Protein 4LQ8 (pdb70)

GO terms:
  GO:0005515 protein binding (F, IPI)

InterPro domains:
  IPR020954 Antigenic heat-stable 120 kDa protein, N-terminal domain [PF12574] (128-351)
  IPR061497 Antigenic heat-stable 120 kDa protein [NF038365] (6-1022)

Nearest PDB structures (foldseek):
  4lq8-assembly1_A  TM=1.003E+00  e=6.197E-63  Rickettsia rickettsii
  4lq8-assembly2_B  TM=9.783E-01  e=5.618E-59  Rickettsia rickettsii
  8g8k-assembly1_A  TM=4.263E-01  e=2.433E+00  Mycobacterium tuberculosis H37Rv
  5l9u-assembly1_A  TM=2.064E-01  e=5.276E+00  Homo sapiens
  5l9t-assembly1_A  TM=1.757E-01  e=4.684E+00  Homo sapiens

Foldseek 3Di:
DDFKKKFWALVDDCADPQGHNLQVLCCVQALLVLVVLLVVLLLVVLVVDPPVVVSVVVVVVSVVQCVVDVLSPVLLPDPVCVVSSVVSQLDVVSLQVLQVSQLVSVVCSCCVFPVVVVRVSGMDGFDWAQDPPDRQWTKGFDAYPVRWGLDMKIKGKDQPKKKWDADSVGHIAIQRIDIAIQDDQWTDTAFTWMKIWFWWAFSPRHGDDSNQIGTWMWTFGQDPVRHTATQDIGTRPPWEFAADDQQTWIWDQHPNGITTYRHGNVRLVSSVVRNVVNVHSDRNRYYYGYMGIDDDD/DDFKKKFWALCPDVVSVVQSVDPAHPLQVLCCVQAVLVLVVLLVVLLLVVLVVDPPVVVSVVVVCVSVVQCVVDVLSPVLLPDVVCVVSSVVSQLDVVSLVVLLVSQLVSVVVSCCVFPVVNPNVSGMDGQDWAQDDDPFRWTKGFDAYPVRWGLDMKIKGKDQPKWKWDADSVGHIAIQRIDIAIPDDQWTDTAFTWMKIWFWWAFSPRHGDDSNQIGTWMWTFGQDPVRHTATADIGTRPPWEFAADDQQTWIWDQHPNGITTYRHGNVRLVSSVVRNVVNVHSDRNRYYYGYMGIDDD

Secondary structure (DSSP, 8-state):
----EEEEE----SS-SS--HHHHHHIIIIIHHHHHHHHHHHHHHHHT-S-HHHHHHHHHHHHHHHHH-TT-HHHHH-GGGHHHHHHHHT-HHHHHHHHHHHHHHHHHHHHHSBTTTT-TT-BEE---EE-SS-TTEEEEEEE-TTS-EEEEEEEEEE-S--EEEE-TTS-EEEE-BEEEE---SB--SS-SEEEEEEE-EETBS----TTT--EEEEEEEE-TTSSEEEEEEE-SSSEEEESSSTTPEEEEEETTEEEEEEEEHHHHHHHHHHHHHTT------EEEE--EESS--/----EEEEE---SHHHHHH---SS-HHHHHHIIIIIHHHHHHHHHHHHHHHHT-S-HHHHHHHHHHHHHHHHH-TT-HHHHH-GGGHHHHHHHHT-HHHHHHHHHHHHHHHHHHHHHHBTTTT-TT-BEE---EE--SSSEEEEEEEE-TTS-EEEEEEEEEE-S--EEEE-TT--EEEE--EEEE---SB--SS-SEEEEEEE-EETTS----TTT--EEEEEEEE-TTSSEEEEEEE-SSSEEEESSSTTPEEEEEETTEEEEEEEEHHHHHHHHHHHHHTT------EEEE--EES--

Structure (mmCIF, N/CA/C/O backbone):
data_4LQ8
#
_entry.id   4LQ8
#
_cell.length_a   98.152
_cell.length_b   98.152
_cell.length_c   155.526
_cell.angle_alpha   90.00
_cell.angle_beta   90.00
_cell.angle_gamma   120.00
#
_symmetry.space_group_name_H-M   'P 65'
#
loop_
_entity.id
_entity.type
_entity.pdbx_description
1 polymer 'Sca-family protein'
2 water water
#
loop_
_atom_site.group_PDB
_atom_site.id
_atom_site.type_symbol
_atom_site.label_atom_id
_atom_site.label_alt_id
_atom_site.label_comp_id
_atom_site.label_asym_id
_atom_site.label_entity_id
_atom_site.label_seq_id
_atom_site.pdbx_PDB_ins_code
_atom_site.Cartn_x
_atom_site.Cartn_y
_atom_site.Cartn_z
_atom_site.occupancy
_atom_site.B_iso_or_equiv
_atom_site.auth_seq_id
_atom_site.auth_comp_id
_atom_site.auth_asym_id
_atom_site.auth_atom_id
_atom_site.pdbx_PDB_model_num
ATOM 1 N N . GLU A 1 29 ? 11.252 76.858 7.952 1.00 50.31 49 GLU A N 1
ATOM 2 C CA . GLU A 1 29 ? 11.325 76.794 9.415 1.00 49.53 49 GLU A CA 1
ATOM 3 C C . GLU A 1 29 ? 11.292 75.339 9.912 1.00 50.40 49 GLU A C 1
ATOM 4 O O . GLU A 1 29 ? 10.404 74.570 9.531 1.00 51.14 49 GLU A O 1
ATOM 10 N N . ALA A 1 30 ? 12.297 74.950 10.716 1.00 42.29 50 ALA A N 1
ATOM 11 C CA . ALA A 1 30 ? 12.398 73.594 11.263 1.00 39.29 50 ALA A CA 1
ATOM 12 C C . ALA A 1 30 ? 11.346 73.344 12.325 1.00 39.59 50 ALA A C 1
ATOM 13 O O . ALA A 1 30 ? 10.785 74.286 12.878 1.00 41.06 50 ALA A O 1
ATOM 15 N N . ASP A 1 31 ? 11.060 72.080 12.603 1.00 33.16 51 ASP A N 1
ATOM 16 C CA . ASP A 1 31 ? 10.045 71.729 13.585 1.00 32.80 51 ASP A CA 1
ATOM 17 C C . ASP A 1 31 ? 10.480 70.591 14.476 1.00 32.11 51 ASP A C 1
ATOM 18 O O . ASP A 1 31 ? 11.444 69.905 14.160 1.00 29.69 51 ASP A O 1
ATOM 23 N N . ASP A 1 32 ? 9.751 70.384 15.589 1.00 27.71 52 ASP A N 1
ATOM 24 C CA . ASP A 1 32 ? 9.960 69.261 16.481 1.00 26.05 52 ASP A CA 1
ATOM 25 C C . ASP A 1 32 ? 9.347 68.065 15.778 1.00 30.75 52 ASP A C 1
ATOM 26 O O . ASP A 1 32 ? 8.338 68.221 15.100 1.00 30.58 52 ASP A O 1
ATOM 31 N N . GLY A 1 33 ? 9.976 66.906 15.910 1.00 28.08 53 GLY A N 1
ATOM 32 C CA . GLY A 1 33 ? 9.539 65.656 15.290 1.00 28.54 53 GLY A CA 1
ATOM 33 C C . GLY A 1 33 ? 9.445 64.500 16.274 1.00 31.73 53 GLY A C 1
ATOM 34 O O . GLY A 1 33 ? 10.099 64.512 17.322 1.00 28.91 53 GLY A O 1
ATOM 35 N N . PHE A 1 34 ? 8.601 63.504 15.953 1.00 29.29 54 PHE A N 1
ATOM 36 C CA . PHE A 1 34 ? 8.413 62.337 16.817 1.00 29.50 54 PHE A CA 1
ATOM 37 C C . PHE A 1 34 ? 8.010 61.124 16.002 1.00 33.84 54 PHE A C 1
ATOM 38 O O . PHE A 1 34 ? 7.390 61.259 14.951 1.00 33.70 54 PHE A O 1
ATOM 46 N N . ILE A 1 35 ? 8.345 59.943 16.525 1.00 31.74 55 ILE A N 1
ATOM 47 C CA . ILE A 1 35 ? 7.987 58.627 16.028 1.00 32.27 55 ILE A CA 1
ATOM 48 C C . ILE A 1 35 ? 7.449 57.852 17.217 1.00 40.21 55 ILE A C 1
ATOM 49 O O . ILE A 1 35 ? 8.037 57.911 18.297 1.00 38.79 55 ILE A O 1
ATOM 54 N N . VAL A 1 36 ? 6.359 57.106 17.010 1.00 42.39 56 VAL A N 1
ATOM 55 C CA . VAL A 1 36 ? 5.809 56.197 18.006 1.00 45.18 56 VAL A CA 1
ATOM 56 C C . VAL A 1 36 ? 5.523 54.886 17.293 1.00 55.08 56 VAL A C 1
ATOM 57 O O . VAL A 1 36 ? 4.931 54.904 16.215 1.00 57.00 56 VAL A O 1
ATOM 61 N N . THR A 1 37 ? 5.973 53.757 17.862 1.00 54.84 57 THR A N 1
ATOM 62 C CA . THR A 1 37 ? 5.706 52.410 17.334 1.00 57.18 57 THR A CA 1
ATOM 63 C C . THR A 1 37 ? 5.302 51.494 18.492 1.00 63.50 57 THR A C 1
ATOM 64 O O . THR A 1 37 ? 5.840 51.636 19.592 1.00 61.60 57 THR A O 1
ATOM 68 N N . SER A 1 38 ? 4.339 50.575 18.254 1.00 63.53 58 SER A N 1
ATOM 69 C CA . SER A 1 38 ? 3.887 49.586 19.243 1.00 90.92 58 SER A CA 1
ATOM 70 C C . SER A 1 38 ? 3.585 48.247 18.584 1.00 110.55 58 SER A C 1
ATOM 71 O O . SER A 1 38 ? 4.466 47.393 18.517 1.00 73.15 58 SER A O 1
ATOM 74 N N . ASN A 1 54 ? 24.795 40.815 7.706 1.00 59.47 74 ASN A N 1
ATOM 75 C CA . ASN A 1 54 ? 25.861 41.589 8.340 1.00 58.10 74 ASN A CA 1
ATOM 76 C C . ASN A 1 54 ? 25.534 43.102 8.459 1.00 59.16 74 ASN A C 1
ATOM 77 O O . ASN A 1 54 ? 25.782 43.689 9.509 1.00 57.49 74 ASN A O 1
ATOM 82 N N . ILE A 1 55 ? 25.003 43.725 7.385 1.00 54.78 75 ILE A N 1
ATOM 83 C CA . ILE A 1 55 ? 24.575 45.135 7.361 1.00 52.27 75 ILE A CA 1
ATOM 84 C C . ILE A 1 55 ? 23.040 45.135 7.406 1.00 54.49 75 ILE A C 1
ATOM 85 O O . ILE A 1 55 ? 22.403 44.479 6.569 1.00 54.69 75 ILE A O 1
ATOM 90 N N . SER A 1 56 ? 22.451 45.854 8.382 1.00 48.46 76 SER A N 1
ATOM 91 C CA . SER A 1 56 ? 20.988 45.934 8.543 1.00 48.72 76 SER A CA 1
ATOM 92 C C . SER A 1 56 ? 20.518 47.310 9.046 1.00 49.74 76 SER A C 1
ATOM 93 O O . SER A 1 56 ? 21.325 48.030 9.638 1.00 45.67 76 SER A O 1
ATOM 96 N N . PRO A 1 57 ? 19.221 47.690 8.856 1.00 48.77 77 PRO A N 1
ATOM 97 C CA . PRO A 1 57 ? 18.754 48.981 9.401 1.00 47.97 77 PRO A CA 1
ATOM 98 C C . PRO A 1 57 ? 18.832 49.032 10.932 1.00 52.66 77 PRO A C 1
ATOM 99 O O . PRO A 1 57 ? 19.115 50.088 11.492 1.00 51.54 77 PRO A O 1
ATOM 103 N N . ASP A 1 58 ? 18.604 47.882 11.597 1.00 51.47 78 ASP A N 1
ATOM 104 C CA . ASP A 1 58 ? 18.617 47.739 13.060 1.00 51.49 78 ASP A CA 1
ATOM 105 C C . ASP A 1 58 ? 19.740 46.793 13.523 1.00 56.39 78 ASP A C 1
ATOM 106 O O . ASP A 1 58 ? 20.585 46.376 12.720 1.00 55.67 78 ASP A O 1
ATOM 111 N N . SER A 1 59 ? 19.746 46.459 14.814 1.00 53.92 79 SER A N 1
ATOM 112 C CA . SER A 1 59 ? 20.707 45.517 15.385 1.00 54.68 79 SER A CA 1
ATOM 113 C C . SER A 1 59 ? 19.938 44.632 16.360 1.00 60.26 79 SER A C 1
ATOM 114 O O . SER A 1 59 ? 18.718 44.800 16.492 1.00 58.91 79 SER A O 1
ATOM 117 N N . GLN A 1 60 ? 20.639 43.706 17.044 1.00 59.30 80 GLN A N 1
ATOM 118 C CA . GLN A 1 60 ? 20.025 42.807 18.024 1.00 61.14 80 GLN A CA 1
ATOM 119 C C . GLN A 1 60 ? 19.526 43.579 19.258 1.00 64.83 80 GLN A C 1
ATOM 120 O O . GLN A 1 60 ? 18.516 43.192 19.853 1.00 66.33 80 GLN A O 1
ATOM 122 N N . THR A 1 61 ? 20.203 44.697 19.601 1.00 58.31 81 THR A N 1
ATOM 123 C CA . THR A 1 61 ? 19.858 45.520 20.761 1.00 56.73 81 THR A CA 1
ATOM 124 C C . THR A 1 61 ? 19.233 46.893 20.404 1.00 57.34 81 THR A C 1
ATOM 125 O O . THR A 1 61 ? 18.870 47.637 21.334 1.00 58.49 81 THR A O 1
ATOM 129 N N . SER A 1 62 ? 19.087 47.247 19.095 1.00 47.94 82 SER A N 1
ATOM 130 C CA . SER A 1 62 ? 18.500 48.556 18.802 1.00 44.48 82 SER A CA 1
ATOM 131 C C . SER A 1 62 ? 17.581 48.595 17.578 1.00 45.97 82 SER A C 1
ATOM 132 O O . SER A 1 62 ? 17.657 47.727 16.705 1.00 46.16 82 SER A O 1
ATOM 135 N N . ASP A 1 63 ? 16.737 49.634 17.506 1.00 39.72 83 ASP A N 1
ATOM 136 C CA . ASP A 1 63 ? 15.840 49.808 16.373 1.00 37.35 83 ASP A CA 1
ATOM 137 C C . ASP A 1 63 ? 16.512 50.695 15.273 1.00 34.37 83 ASP A C 1
ATOM 138 O O . ASP A 1 63 ? 17.616 51.206 15.513 1.00 28.63 83 ASP A O 1
ATOM 143 N N . PRO A 1 64 ? 15.912 50.843 14.065 1.00 31.85 84 PRO A N 1
ATOM 144 C CA . PRO A 1 64 ? 16.583 51.629 13.003 1.00 31.08 84 PRO A CA 1
ATOM 145 C C . PRO A 1 64 ? 16.829 53.107 13.289 1.00 30.65 84 PRO A C 1
ATOM 146 O O . PRO A 1 64 ? 17.781 53.651 12.750 1.00 29.15 84 PRO A O 1
ATOM 150 N N . ILE A 1 65 ? 16.000 53.754 14.131 1.00 27.84 85 ILE A N 1
ATOM 151 C CA . ILE A 1 65 ? 16.189 55.171 14.453 1.00 26.39 85 ILE A CA 1
ATOM 152 C C . ILE A 1 65 ? 17.414 55.338 15.335 1.00 28.96 85 ILE A C 1
ATOM 153 O O . ILE A 1 65 ? 18.278 56.155 15.029 1.00 28.94 85 ILE A O 1
ATOM 158 N N . THR A 1 66 ? 17.478 54.588 16.443 1.00 26.42 86 THR A N 1
ATOM 159 C CA . THR A 1 66 ? 18.588 54.619 17.400 1.00 24.29 86 THR A CA 1
ATOM 160 C C . THR A 1 66 ? 19.889 54.315 16.660 1.00 27.55 86 THR A C 1
ATOM 161 O O . THR A 1 66 ? 20.859 55.056 16.826 1.00 27.15 86 THR A O 1
ATOM 165 N N . LYS A 1 67 ? 19.879 53.269 15.799 1.00 24.83 87 LYS A N 1
ATOM 166 C CA . LYS A 1 67 ? 21.044 52.889 15.010 1.00 24.83 87 LYS A CA 1
ATOM 167 C C . LYS A 1 67 ? 21.475 54.042 14.070 1.00 29.34 87 LYS A C 1
ATOM 168 O O . LYS A 1 67 ? 22.652 54.385 14.064 1.00 29.88 87 LYS A O 1
ATOM 174 N N . ALA A 1 68 ? 20.523 54.665 13.341 1.00 26.77 88 ALA A N 1
ATOM 175 C CA . ALA A 1 68 ? 20.813 55.788 12.435 1.00 26.95 88 ALA A CA 1
ATOM 176 C C . ALA A 1 68 ? 21.434 56.969 13.180 1.00 29.66 88 ALA A C 1
ATOM 177 O O . ALA A 1 68 ? 22.391 57.564 12.684 1.00 30.29 88 ALA A O 1
ATOM 179 N N . VAL A 1 69 ? 20.918 57.294 14.378 1.00 25.32 89 VAL A N 1
ATOM 180 C CA . VAL A 1 69 ? 21.468 58.393 15.177 1.00 23.13 89 VAL A CA 1
ATOM 181 C C . VAL A 1 69 ? 22.904 58.049 15.664 1.00 24.72 89 VAL A C 1
ATOM 182 O O . VAL A 1 69 ? 23.764 58.922 15.666 1.00 23.96 89 VAL A O 1
ATOM 186 N N . ARG A 1 70 ? 23.170 56.797 16.035 1.00 22.27 90 ARG A N 1
ATOM 187 C CA . ARG A 1 70 ? 24.540 56.382 16.428 1.00 22.22 90 ARG A CA 1
ATOM 188 C C . ARG A 1 70 ? 25.491 56.489 15.241 1.00 24.31 90 ARG A C 1
ATOM 189 O O . ARG A 1 70 ? 26.587 57.025 15.376 1.00 24.30 90 ARG A O 1
ATOM 197 N N . GLU A 1 71 ? 25.036 56.047 14.059 1.00 22.13 91 GLU A N 1
ATOM 198 C CA . GLU A 1 71 ? 25.847 56.058 12.833 1.00 23.13 91 GLU A CA 1
ATOM 199 C C . GLU A 1 71 ? 26.096 57.428 12.237 1.00 27.66 91 GLU A C 1
ATOM 200 O O . GLU A 1 71 ? 27.118 57.613 11.580 1.00 27.49 91 GLU A O 1
ATOM 206 N N . THR A 1 72 ? 25.143 58.344 12.359 1.00 24.73 92 THR A N 1
ATOM 207 C CA . THR A 1 72 ? 25.255 59.656 11.706 1.00 25.05 92 THR A CA 1
ATOM 208 C C . THR A 1 72 ? 25.638 60.777 12.653 1.00 28.10 92 THR A C 1
ATOM 209 O O . THR A 1 72 ? 26.181 61.789 12.201 1.00 27.42 92 THR A O 1
ATOM 213 N N . ILE A 1 73 ? 25.341 60.629 13.947 1.00 23.79 93 ILE A N 1
ATOM 214 C CA . ILE A 1 73 ? 25.668 61.677 14.919 1.00 22.03 93 ILE A CA 1
ATOM 215 C C . ILE A 1 73 ? 26.708 61.232 15.950 1.00 26.93 93 ILE A C 1
ATOM 216 O O . ILE A 1 73 ? 27.790 61.826 16.023 1.00 25.60 93 ILE A O 1
ATOM 221 N N . ILE A 1 74 ? 26.348 60.248 16.815 1.00 23.76 94 ILE A N 1
ATOM 222 C CA . ILE A 1 74 ? 27.181 59.867 17.967 1.00 23.23 94 ILE A CA 1
ATOM 223 C C . ILE A 1 74 ? 28.579 59.370 17.565 1.00 26.38 94 ILE A C 1
ATOM 224 O O . ILE A 1 74 ? 29.567 59.902 18.075 1.00 25.20 94 ILE A O 1
ATOM 229 N N . GLN A 1 75 ? 28.664 58.343 16.711 1.00 23.65 95 GLN A N 1
ATOM 230 C CA . GLN A 1 75 ? 29.954 57.794 16.265 1.00 22.56 95 GLN A CA 1
ATOM 231 C C . GLN A 1 75 ? 30.770 58.826 15.468 1.00 22.85 95 GLN A C 1
ATOM 232 O O . GLN A 1 75 ? 31.914 59.044 15.851 1.00 22.68 95 GLN A O 1
ATOM 238 N N . PRO A 1 76 ? 30.232 59.554 14.462 1.00 21.22 96 PRO A N 1
ATOM 239 C CA . PRO A 1 76 ? 31.070 60.562 13.765 1.00 21.50 96 PRO A CA 1
ATOM 240 C C . PRO A 1 76 ? 31.590 61.687 14.661 1.00 25.48 96 PRO A C 1
ATOM 241 O O . PRO A 1 76 ? 32.690 62.186 14.414 1.00 25.78 96 PRO A O 1
ATOM 245 N N . GLN A 1 77 ? 30.828 62.092 15.694 1.00 21.56 97 GLN A N 1
ATOM 246 C CA . GLN A 1 77 ? 31.290 63.124 16.627 1.00 20.30 97 GLN A CA 1
ATOM 247 C C . GLN A 1 77 ? 32.538 62.620 17.345 1.00 24.85 97 GLN A C 1
ATOM 248 O O . GLN A 1 77 ? 33.528 63.349 17.440 1.00 25.09 97 GLN A O 1
ATOM 254 N N . LYS A 1 78 ? 32.486 61.361 17.827 1.00 20.06 98 LYS A N 1
ATOM 255 C CA . LYS A 1 78 ? 33.600 60.661 18.465 1.00 18.99 98 LYS A CA 1
ATOM 256 C C . LYS A 1 78 ? 34.766 60.512 17.502 1.00 22.27 98 LYS A C 1
ATOM 257 O O . LYS A 1 78 ? 35.892 60.734 17.909 1.00 23.89 98 LYS A O 1
ATOM 263 N N . ASP A 1 79 ? 34.498 60.155 16.232 1.00 19.47 99 ASP A N 1
ATOM 264 C CA . ASP A 1 79 ? 35.546 59.935 15.223 1.00 20.84 99 ASP A CA 1
ATOM 265 C C . ASP A 1 79 ? 36.304 61.212 14.874 1.00 25.69 99 ASP A C 1
ATOM 266 O O . ASP A 1 79 ? 37.536 61.187 14.827 1.00 25.12 99 ASP A O 1
ATOM 271 N N . ASN A 1 80 ? 35.586 62.327 14.654 1.00 21.67 100 ASN A N 1
ATOM 272 C CA . ASN A 1 80 ? 36.242 63.605 14.396 1.00 21.64 100 ASN A CA 1
ATOM 273 C C . ASN A 1 80 ? 37.017 64.062 15.625 1.00 24.66 100 ASN A C 1
ATOM 274 O O . ASN A 1 80 ? 38.120 64.557 15.469 1.00 24.04 100 ASN A O 1
ATOM 279 N N . LEU A 1 81 ? 36.465 63.841 16.832 1.00 21.99 101 LEU A N 1
ATOM 280 C CA . LEU A 1 81 ? 37.130 64.193 18.097 1.00 21.69 101 LEU A CA 1
ATOM 281 C C . LEU A 1 81 ? 38.447 63.415 18.274 1.00 25.42 101 LEU A C 1
ATOM 282 O O . LEU A 1 81 ? 39.464 64.015 18.597 1.00 26.17 101 LEU A O 1
ATOM 287 N N . ILE A 1 82 ? 38.421 62.099 18.053 1.00 22.22 102 ILE A N 1
ATOM 288 C CA . ILE A 1 82 ? 39.624 61.259 18.147 1.00 23.54 102 ILE A CA 1
ATOM 289 C C . ILE A 1 82 ? 40.696 61.712 17.148 1.00 26.61 102 ILE A C 1
ATOM 290 O O . ILE A 1 82 ? 41.865 61.808 17.531 1.00 27.64 102 ILE A O 1
ATOM 295 N N . GLU A 1 83 ? 40.292 62.034 15.896 1.00 22.10 103 GLU A N 1
ATOM 296 C CA . GLU A 1 83 ? 41.197 62.535 14.863 1.00 22.09 103 GLU A CA 1
ATOM 297 C C . GLU A 1 83 ? 41.898 63.799 15.360 1.00 26.41 103 GLU A C 1
ATOM 298 O O . GLU A 1 83 ? 43.113 63.905 15.209 1.00 25.58 103 GLU A O 1
ATOM 304 N N . GLN A 1 84 ? 41.132 64.725 16.000 1.00 22.69 104 GLN A N 1
ATOM 305 C CA . GLN A 1 84 ? 41.678 65.960 16.552 1.00 23.62 104 GLN A CA 1
ATOM 306 C C . GLN A 1 84 ? 42.656 65.660 17.692 1.00 28.59 104 GLN A C 1
ATOM 307 O O . GLN A 1 84 ? 43.723 66.263 17.723 1.00 29.30 104 GLN A O 1
ATOM 313 N N . ILE A 1 85 ? 42.309 64.710 18.598 1.00 24.72 105 ILE A N 1
ATOM 314 C CA . ILE A 1 85 ? 43.191 64.316 19.702 1.00 23.73 105 ILE A CA 1
ATOM 315 C C . ILE A 1 85 ? 44.503 63.767 19.110 1.00 26.65 105 ILE A C 1
ATOM 316 O O . ILE A 1 85 ? 45.579 64.180 19.547 1.00 23.92 105 ILE A O 1
ATOM 321 N N . LEU A 1 86 ? 44.406 62.873 18.088 1.00 23.90 106 LEU A N 1
ATOM 322 C CA . LEU A 1 86 ? 45.604 62.307 17.436 1.00 24.35 106 LEU A CA 1
ATOM 323 C C . LEU A 1 86 ? 46.474 63.390 16.823 1.00 28.65 106 LEU A C 1
ATOM 324 O O . LEU A 1 86 ? 47.699 63.293 16.912 1.00 30.20 106 LEU A O 1
ATOM 329 N N . LYS A 1 87 ? 45.856 64.434 16.224 1.00 25.09 107 LYS A N 1
ATOM 330 C CA . LYS A 1 87 ? 46.624 65.555 15.665 1.00 26.78 107 LYS A CA 1
ATOM 331 C C . LYS A 1 87 ? 47.286 66.338 16.806 1.00 31.45 107 LYS A C 1
ATOM 332 O O . LYS A 1 87 ? 48.455 66.685 16.694 1.00 32.72 107 LYS A O 1
ATOM 338 N N . ASP A 1 88 ? 46.537 66.623 17.890 1.00 28.34 108 ASP A N 1
ATOM 339 C CA . ASP A 1 88 ? 47.050 67.356 19.049 1.00 29.97 108 ASP A CA 1
ATOM 340 C C . ASP A 1 88 ? 48.261 66.664 19.685 1.00 35.19 108 ASP A C 1
ATOM 341 O O . ASP A 1 88 ? 49.183 67.352 20.118 1.00 38.33 108 ASP A O 1
ATOM 346 N N . LEU A 1 89 ? 48.278 65.322 19.689 1.00 30.43 109 LEU A N 1
ATOM 347 C CA . LEU A 1 89 ? 49.365 64.501 20.237 1.00 32.88 109 LEU A CA 1
ATOM 348 C C . LEU A 1 89 ? 50.705 64.767 19.536 1.00 43.26 109 LEU A C 1
ATOM 349 O O . LEU A 1 89 ? 51.759 64.654 20.169 1.00 42.91 109 LEU A O 1
ATOM 354 N N . ALA A 1 90 ? 50.665 65.172 18.253 1.00 45.12 110 ALA A N 1
ATOM 355 C CA . ALA A 1 90 ? 51.873 65.525 17.484 1.00 48.07 110 ALA A CA 1
ATOM 356 C C . ALA A 1 90 ? 52.510 66.823 18.007 1.00 56.50 110 ALA A C 1
ATOM 357 O O . ALA A 1 90 ? 53.722 66.971 17.929 1.00 59.16 110 ALA A O 1
ATOM 359 N N . ALA A 1 91 ? 51.706 67.724 18.594 1.00 54.55 111 ALA A N 1
ATOM 360 C CA . ALA A 1 91 ? 52.164 68.999 19.166 1.00 55.69 111 ALA A CA 1
ATOM 361 C C . ALA A 1 91 ? 52.597 68.895 20.643 1.00 59.22 111 ALA A C 1
ATOM 362 O O . ALA A 1 91 ? 52.941 69.917 21.252 1.00 61.14 111 ALA A O 1
ATOM 364 N N . LEU A 1 92 ? 52.565 67.681 21.230 1.00 51.85 112 LEU A N 1
ATOM 365 C CA . LEU A 1 92 ? 53.004 67.498 22.609 1.00 50.25 112 LEU A CA 1
ATOM 366 C C . LEU A 1 92 ? 54.531 67.480 22.625 1.00 52.09 112 LEU A C 1
ATOM 367 O O . LEU A 1 92 ? 55.144 66.799 21.799 1.00 51.14 112 LEU A O 1
ATOM 372 N N . THR A 1 93 ? 55.139 68.219 23.557 1.00 49.27 113 THR A N 1
ATOM 373 C CA . THR A 1 93 ? 56.603 68.231 23.720 1.00 50.55 113 THR A CA 1
ATOM 374 C C . THR A 1 93 ? 57.040 66.897 24.350 1.00 49.94 113 THR A C 1
ATOM 375 O O . THR A 1 93 ? 58.087 66.366 23.999 1.00 49.43 113 THR A O 1
ATOM 379 N N . ASP A 1 94 ? 56.191 66.326 25.227 1.00 43.40 114 ASP A N 1
ATOM 380 C CA . ASP A 1 94 ? 56.461 65.032 25.839 1.00 41.84 114 ASP A CA 1
ATOM 381 C C . ASP A 1 94 ? 56.099 63.936 24.819 1.00 40.98 114 ASP A C 1
ATOM 382 O O . ASP A 1 94 ? 54.937 63.566 24.680 1.00 38.29 114 ASP A O 1
ATOM 387 N N . ARG A 1 95 ? 57.105 63.467 24.077 1.00 37.38 115 ARG A N 1
ATOM 388 C CA . ARG A 1 95 ? 56.972 62.452 23.032 1.00 36.98 115 ARG A CA 1
ATOM 389 C C . ARG A 1 95 ? 56.666 61.062 23.577 1.00 39.50 115 ARG A C 1
ATOM 390 O O . ARG A 1 95 ? 55.991 60.283 22.905 1.00 39.46 115 ARG A O 1
ATOM 398 N N . ASP A 1 96 ? 57.161 60.752 24.779 1.00 34.60 116 ASP A N 1
ATOM 399 C CA . ASP A 1 96 ? 56.883 59.495 25.480 1.00 33.38 116 ASP A CA 1
ATOM 400 C C . ASP A 1 96 ? 55.384 59.422 25.779 1.00 34.72 116 ASP A C 1
ATOM 401 O O . ASP A 1 96 ? 54.760 58.409 25.489 1.00 34.05 116 ASP A O 1
ATOM 406 N N . LEU A 1 97 ? 54.799 60.517 26.296 1.00 30.72 117 LEU A N 1
ATOM 407 C CA . LEU A 1 97 ? 53.366 60.586 26.590 1.00 29.71 117 LEU A CA 1
ATOM 408 C C . LEU A 1 97 ? 52.529 60.562 25.301 1.00 34.85 117 LEU A C 1
ATOM 409 O O . LEU A 1 97 ? 51.520 59.854 25.254 1.00 34.81 117 LEU A O 1
ATOM 414 N N . ALA A 1 98 ? 52.956 61.326 24.259 1.00 31.50 118 ALA A N 1
ATOM 415 C CA . ALA A 1 98 ? 52.279 61.395 22.955 1.00 30.45 118 ALA A CA 1
ATOM 416 C C . ALA A 1 98 ? 52.175 60.010 22.333 1.00 33.93 118 ALA A C 1
ATOM 417 O O . ALA A 1 98 ? 51.098 59.627 21.875 1.00 33.15 118 ALA A O 1
ATOM 419 N N . GLU A 1 99 ? 53.280 59.242 22.362 1.00 31.70 119 GLU A N 1
ATOM 420 C CA . GLU A 1 99 ? 53.333 57.877 21.814 1.00 31.63 119 GLU A CA 1
ATOM 421 C C . GLU A 1 99 ? 52.530 56.882 22.649 1.00 35.08 119 GLU A C 1
ATOM 422 O O . GLU A 1 99 ? 51.873 56.008 22.087 1.00 35.20 119 GLU A O 1
ATOM 428 N N . GLN A 1 100 ? 52.562 57.016 23.977 1.00 32.14 120 GLN A N 1
ATOM 429 C CA . GLN A 1 100 ? 51.789 56.124 24.846 1.00 31.69 120 GLN A CA 1
ATOM 430 C C . GLN A 1 100 ? 50.281 56.322 24.608 1.00 33.59 120 GLN A C 1
ATOM 431 O O . GLN A 1 100 ? 49.553 55.345 24.410 1.00 33.99 120 GLN A O 1
ATOM 437 N N . LYS A 1 101 ? 49.834 57.587 24.605 1.00 28.26 121 LYS A N 1
ATOM 438 C CA . LYS A 1 101 ? 48.440 57.934 24.380 1.00 26.50 121 LYS A CA 1
ATOM 439 C C . LYS A 1 101 ? 47.948 57.471 23.013 1.00 30.60 121 LYS A C 1
ATOM 440 O O . LYS A 1 101 ? 46.844 56.929 22.927 1.00 29.64 121 LYS A O 1
ATOM 446 N N . ARG A 1 102 ? 48.776 57.647 21.962 1.00 28.93 122 ARG A N 1
ATOM 447 C CA . ARG A 1 102 ? 48.443 57.216 20.593 1.00 29.24 122 ARG A CA 1
ATOM 448 C C . ARG A 1 102 ? 48.198 55.704 20.546 1.00 34.07 122 ARG A C 1
ATOM 449 O O . ARG A 1 102 ? 47.191 55.274 19.981 1.00 33.04 122 ARG A O 1
ATOM 457 N N . LYS A 1 103 ? 49.118 54.908 21.141 1.00 32.52 123 LYS A N 1
ATOM 458 C CA . LYS A 1 103 ? 49.011 53.445 21.188 1.00 32.37 123 LYS A CA 1
ATOM 459 C C . LYS A 1 103 ? 47.747 53.026 21.939 1.00 34.12 123 LYS A C 1
ATOM 460 O O . LYS A 1 103 ? 47.054 52.137 21.455 1.00 32.59 123 LYS A O 1
ATOM 462 N N . GLU A 1 104 ? 47.403 53.718 23.069 1.00 30.73 124 GLU A N 1
ATOM 463 C CA . GLU A 1 104 ? 46.188 53.441 23.844 1.00 29.86 124 GLU A CA 1
ATOM 464 C C . GLU A 1 104 ? 44.935 53.641 22.986 1.00 32.15 124 GLU A C 1
ATOM 465 O O . GLU A 1 104 ? 44.037 52.806 23.027 1.00 32.75 124 GLU A O 1
ATOM 471 N N . ILE A 1 105 ? 44.868 54.753 22.236 1.00 26.90 125 ILE A N 1
ATOM 472 C CA . ILE A 1 105 ? 43.725 55.077 21.369 1.00 25.88 125 ILE A CA 1
ATOM 473 C C . ILE A 1 105 ? 43.597 54.019 20.265 1.00 29.54 125 ILE A C 1
ATOM 474 O O . ILE A 1 105 ? 42.523 53.454 20.095 1.00 28.32 125 ILE A O 1
ATOM 479 N N . GLU A 1 106 ? 44.706 53.720 19.565 1.00 28.77 126 GLU A N 1
ATOM 480 C CA . GLU A 1 106 ? 44.732 52.752 18.461 1.00 29.97 126 GLU A CA 1
ATOM 481 C C . GLU A 1 106 ? 44.355 51.351 18.872 1.00 36.04 126 GLU A C 1
ATOM 482 O O . GLU A 1 106 ? 43.610 50.705 18.144 1.00 36.97 126 GLU A O 1
ATOM 488 N N . GLU A 1 107 ? 44.848 50.893 20.044 1.00 33.00 127 GLU A N 1
ATOM 489 C CA . GLU A 1 107 ? 44.558 49.576 20.589 1.00 34.01 127 GLU A CA 1
ATOM 490 C C . GLU A 1 107 ? 43.091 49.464 20.979 1.00 36.74 127 GLU A C 1
ATOM 491 O O . GLU A 1 107 ? 42.441 48.469 20.659 1.00 36.74 127 GLU A O 1
ATOM 497 N N . GLU A 1 108 ? 42.561 50.493 21.629 1.00 32.25 128 GLU A N 1
ATOM 498 C CA . GLU A 1 108 ? 41.157 50.490 22.010 1.00 32.20 128 GLU A CA 1
ATOM 499 C C . GLU A 1 108 ? 40.185 50.542 20.794 1.00 35.39 128 GLU A C 1
ATOM 500 O O . GLU A 1 108 ? 39.162 49.843 20.804 1.00 36.11 128 GLU A O 1
ATOM 506 N N . LYS A 1 109 ? 40.510 51.354 19.768 1.00 29.49 129 LYS A N 1
ATOM 507 C CA . LYS A 1 109 ? 39.709 51.461 18.546 1.00 30.33 129 LYS A CA 1
ATOM 508 C C . LYS A 1 109 ? 39.506 50.085 17.895 1.00 36.55 129 LYS A C 1
ATOM 509 O O . LYS A 1 109 ? 38.420 49.812 17.404 1.00 35.10 129 LYS A O 1
ATOM 515 N N . GLU A 1 110 ? 40.542 49.227 17.928 1.00 37.69 130 GLU A N 1
ATOM 516 C CA . GLU A 1 110 ? 40.533 47.869 17.357 1.00 40.40 130 GLU A CA 1
ATOM 517 C C . GLU A 1 110 ? 39.609 46.910 18.116 1.00 45.72 130 GLU A C 1
ATOM 518 O O . GLU A 1 110 ? 39.092 45.967 17.522 1.00 47.45 130 GLU A O 1
ATOM 524 N N . LYS A 1 111 ? 39.438 47.128 19.417 1.00 41.23 131 LYS A N 1
ATOM 525 C CA . LYS A 1 111 ? 38.607 46.307 20.293 1.00 41.91 131 LYS A CA 1
ATOM 526 C C . LYS A 1 111 ? 37.154 46.817 20.359 1.00 44.61 131 LYS A C 1
ATOM 527 O O . LYS A 1 111 ? 36.212 46.020 20.347 1.00 45.72 131 LYS A O 1
ATOM 533 N N . ASP A 1 112 ? 36.988 48.148 20.452 1.00 36.86 132 ASP A N 1
ATOM 534 C CA . ASP A 1 112 ? 35.706 48.799 20.607 1.00 33.45 132 ASP A CA 1
ATOM 535 C C . ASP A 1 112 ? 35.709 50.150 19.913 1.00 34.74 132 ASP A C 1
ATOM 536 O O . ASP A 1 112 ? 36.230 51.123 20.469 1.00 31.90 132 ASP A O 1
ATOM 541 N N . LYS A 1 113 ? 35.082 50.222 18.715 1.00 32.72 133 LYS A N 1
ATOM 542 C CA . LYS A 1 113 ? 34.984 51.454 17.925 1.00 31.56 133 LYS A CA 1
ATOM 543 C C . LYS A 1 113 ? 34.196 52.575 18.654 1.00 32.39 133 LYS A C 1
ATOM 544 O O . LYS A 1 113 ? 34.414 53.752 18.368 1.00 32.05 133 LYS A O 1
ATOM 550 N N . THR A 1 114 ? 33.315 52.208 19.613 1.00 27.75 134 THR A N 1
ATOM 551 C CA . THR A 1 114 ? 32.518 53.153 20.414 1.00 27.10 134 THR A CA 1
ATOM 552 C C . THR A 1 114 ? 33.388 53.828 21.497 1.00 30.38 134 THR A C 1
ATOM 553 O O . THR A 1 114 ? 32.940 54.788 22.119 1.00 29.63 134 THR A O 1
ATOM 557 N N . LEU A 1 115 ? 34.618 53.299 21.735 1.00 28.05 135 LEU A N 1
ATOM 558 C CA . LEU A 1 115 ? 35.618 53.812 22.696 1.00 27.53 135 LEU A CA 1
ATOM 559 C C . LEU A 1 115 ? 35.057 54.101 24.077 1.00 29.92 135 LEU A C 1
ATOM 560 O O . LEU A 1 115 ? 35.346 55.136 24.682 1.00 27.70 135 LEU A O 1
ATOM 565 N N . SER A 1 116 ? 34.236 53.176 24.570 1.00 28.25 136 SER A N 1
ATOM 566 C CA . SER A 1 116 ? 33.561 53.296 25.859 1.00 29.30 136 SER A CA 1
ATOM 567 C C . SER A 1 116 ? 34.587 53.491 27.026 1.00 33.72 136 SER A C 1
ATOM 568 O O . SER A 1 116 ? 34.431 54.407 27.835 1.00 33.93 136 SER A O 1
ATOM 571 N N . THR A 1 117 ? 35.661 52.697 27.041 1.00 30.38 137 THR A N 1
ATOM 572 C CA . THR A 1 117 ? 36.710 52.804 28.069 1.00 31.15 137 THR A CA 1
ATOM 573 C C . THR A 1 117 ? 37.466 54.140 27.938 1.00 32.52 137 THR A C 1
ATOM 574 O O . THR A 1 117 ? 37.652 54.812 28.940 1.00 32.02 137 THR A O 1
ATOM 578 N N . PHE A 1 118 ? 37.842 54.542 26.707 1.00 26.51 138 PHE A N 1
ATOM 579 C CA . PHE A 1 118 ? 38.510 55.819 26.481 1.00 25.19 138 PHE A CA 1
ATOM 580 C C . PHE A 1 118 ? 37.702 56.989 27.071 1.00 27.63 138 PHE A C 1
ATOM 581 O O . PHE A 1 118 ? 38.255 57.795 27.820 1.00 25.66 138 PHE A O 1
ATOM 589 N N . PHE A 1 119 ? 36.412 57.102 26.707 1.00 26.34 139 PHE A N 1
ATOM 590 C CA . PHE A 1 119 ? 35.586 58.241 27.141 1.00 25.90 139 PHE A CA 1
ATOM 591 C C . PHE A 1 119 ? 35.202 58.201 28.614 1.00 29.91 139 PHE A C 1
ATOM 592 O O . PHE A 1 119 ? 34.985 59.258 29.203 1.00 30.23 139 PHE A O 1
ATOM 600 N N . GLY A 1 120 ? 35.188 57.015 29.215 1.00 26.91 140 GLY A N 1
ATOM 601 C CA . GLY A 1 120 ? 34.905 56.880 30.639 1.00 27.10 140 GLY A CA 1
ATOM 602 C C . GLY A 1 120 ? 36.134 57.029 31.521 1.00 32.31 140 GLY A C 1
ATOM 603 O O . GLY A 1 120 ? 36.026 56.968 32.752 1.00 30.61 140 GLY A O 1
ATOM 604 N N . ASN A 1 121 ? 37.331 57.219 30.912 1.00 29.53 141 ASN A N 1
ATOM 605 C CA . ASN A 1 121 ? 38.570 57.323 31.698 1.00 28.49 141 ASN A CA 1
ATOM 606 C C . ASN A 1 121 ? 38.849 58.779 32.051 1.00 30.38 141 ASN A C 1
ATOM 607 O O . ASN A 1 121 ? 39.124 59.550 31.139 1.00 30.09 141 ASN A O 1
ATOM 612 N N . PRO A 1 122 ? 38.826 59.191 33.342 1.00 29.46 142 PRO A N 1
ATOM 613 C CA . PRO A 1 122 ? 39.106 60.609 33.674 1.00 28.79 142 PRO A CA 1
ATOM 614 C C . PRO A 1 122 ? 40.502 61.120 33.268 1.00 32.09 142 PRO A C 1
ATOM 615 O O . PRO A 1 122 ? 40.686 62.332 33.130 1.00 31.09 142 PRO A O 1
ATOM 619 N N . ALA A 1 123 ? 41.464 60.212 33.021 1.00 29.61 143 ALA A N 1
ATOM 620 C CA . ALA A 1 123 ? 42.802 60.615 32.546 1.00 30.51 143 ALA A CA 1
ATOM 621 C C . ALA A 1 123 ? 42.775 61.161 31.104 1.00 33.04 143 ALA A C 1
ATOM 622 O O . ALA A 1 123 ? 43.716 61.851 30.713 1.00 32.96 143 ALA A O 1
ATOM 624 N N . ASN A 1 124 ? 41.674 60.923 30.344 1.00 29.79 144 ASN A N 1
ATOM 625 C CA . ASN A 1 124 ? 41.550 61.441 28.968 1.00 29.55 144 ASN A CA 1
ATOM 626 C C . ASN A 1 124 ? 40.836 62.767 28.859 1.00 32.71 144 ASN A C 1
ATOM 627 O O . ASN A 1 124 ? 40.820 63.353 27.770 1.00 33.41 144 ASN A O 1
ATOM 632 N N . ARG A 1 125 ? 40.276 63.258 29.967 1.00 29.29 145 ARG A N 1
ATOM 633 C CA . ARG A 1 125 ? 39.507 64.502 30.022 1.00 29.84 145 ARG A CA 1
ATOM 634 C C . ARG A 1 125 ? 40.268 65.714 29.488 1.00 34.61 145 ARG A C 1
ATOM 635 O O . ARG A 1 125 ? 39.698 66.467 28.715 1.00 34.14 145 ARG A O 1
ATOM 643 N N . GLU A 1 126 ? 41.527 65.913 29.888 1.00 34.19 146 GLU A N 1
ATOM 644 C CA . GLU A 1 126 ? 42.316 67.053 29.404 1.00 35.02 146 GLU A CA 1
ATOM 645 C C . GLU A 1 126 ? 42.572 66.978 27.893 1.00 35.40 146 GLU A C 1
ATOM 646 O O . GLU A 1 126 ? 42.501 68.005 27.224 1.00 36.74 146 GLU A O 1
ATOM 652 N N . PHE A 1 127 ? 42.812 65.767 27.353 1.00 30.15 147 PHE A N 1
ATOM 653 C CA . PHE A 1 127 ? 43.012 65.559 25.909 1.00 28.88 147 PHE A CA 1
ATOM 654 C C . PHE A 1 127 ? 41.715 65.857 25.165 1.00 30.28 147 PHE A C 1
ATOM 655 O O . PHE A 1 127 ? 41.741 66.544 24.137 1.00 29.00 147 PHE A O 1
ATOM 663 N N . ILE A 1 128 ? 40.574 65.392 25.722 1.00 26.86 148 ILE A N 1
ATOM 664 C CA . ILE A 1 128 ? 39.245 65.583 25.131 1.00 26.34 148 ILE A CA 1
ATOM 665 C C . ILE A 1 128 ? 38.934 67.079 25.113 1.00 31.65 148 ILE A C 1
ATOM 666 O O . ILE A 1 128 ? 38.592 67.620 24.054 1.00 29.02 148 ILE A O 1
ATOM 671 N N . ASP A 1 129 ? 39.100 67.748 26.284 1.00 30.58 149 ASP A N 1
ATOM 672 C CA . ASP A 1 129 ? 38.839 69.183 26.464 1.00 30.79 149 ASP A CA 1
ATOM 673 C C . ASP A 1 129 ? 39.672 70.059 25.573 1.00 36.22 149 ASP A C 1
ATOM 674 O O . ASP A 1 129 ? 39.134 71.019 25.033 1.00 37.68 149 ASP A O 1
ATOM 679 N N . LYS A 1 130 ? 40.975 69.750 25.414 1.00 33.19 150 LYS A N 1
ATOM 680 C CA . LYS A 1 130 ? 41.853 70.538 24.537 1.00 33.46 150 LYS A CA 1
ATOM 681 C C . LYS A 1 130 ? 41.477 70.380 23.052 1.00 36.17 150 LYS A C 1
ATOM 682 O O . LYS A 1 130 ? 41.633 71.330 22.282 1.00 36.57 150 LYS A O 1
ATOM 688 N N . ALA A 1 131 ? 41.008 69.186 22.645 1.00 30.17 151 ALA A N 1
ATOM 689 C CA . ALA A 1 131 ? 40.602 68.956 21.257 1.00 29.05 151 ALA A CA 1
ATOM 690 C C . ALA A 1 131 ? 39.284 69.686 20.967 1.00 33.00 151 ALA A C 1
ATOM 691 O O . ALA A 1 131 ? 39.163 70.313 19.915 1.00 32.75 151 ALA A O 1
ATOM 693 N N . LEU A 1 132 ? 38.333 69.653 21.922 1.00 30.09 152 LEU A N 1
ATOM 694 C CA . LEU A 1 132 ? 37.006 70.280 21.822 1.00 30.56 152 LEU A CA 1
ATOM 695 C C . LEU A 1 132 ? 37.022 71.810 21.694 1.00 37.12 152 LEU A C 1
ATOM 696 O O . LEU A 1 132 ? 36.056 72.381 21.198 1.00 37.12 152 LEU A O 1
ATOM 701 N N . GLU A 1 133 ? 38.110 72.466 22.113 1.00 36.08 153 GLU A N 1
ATOM 702 C CA . GLU A 1 133 ? 38.254 73.916 21.992 1.00 37.23 153 GLU A CA 1
ATOM 703 C C . GLU A 1 133 ? 38.862 74.328 20.640 1.00 40.37 153 GLU A C 1
ATOM 704 O O . GLU A 1 133 ? 39.045 75.517 20.403 1.00 42.63 153 GLU A O 1
ATOM 710 N N . LYS A 1 134 ? 39.169 73.363 19.746 1.00 34.24 154 LYS A N 1
ATOM 711 C CA . LYS A 1 134 ? 39.731 73.698 18.440 1.00 33.00 154 LYS A CA 1
ATOM 712 C C . LYS A 1 134 ? 38.599 74.091 17.481 1.00 34.86 154 LYS A C 1
ATOM 713 O O . LYS A 1 134 ? 37.683 73.284 17.257 1.00 32.64 154 LYS A O 1
ATOM 719 N N . PRO A 1 135 ? 38.641 75.337 16.932 1.00 31.07 155 PRO A N 1
ATOM 720 C CA . PRO A 1 135 ? 37.610 75.750 15.951 1.00 29.89 155 PRO A CA 1
ATOM 721 C C . PRO A 1 135 ? 37.562 74.846 14.714 1.00 31.83 155 PRO A C 1
ATOM 722 O O . PRO A 1 135 ? 36.475 74.645 14.176 1.00 32.48 155 P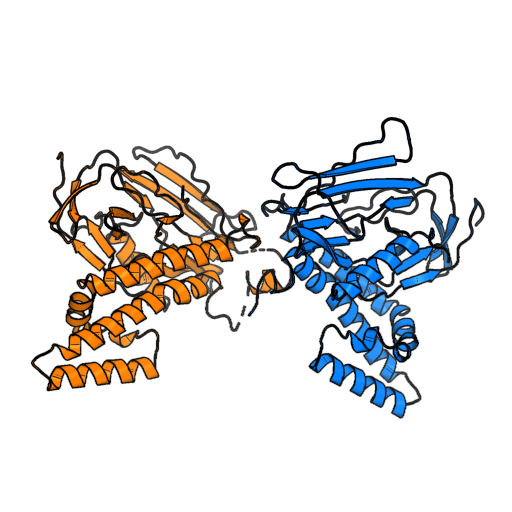RO A O 1
ATOM 726 N N . GLU A 1 136 ? 38.710 74.281 14.281 1.00 27.65 156 GLU A N 1
ATOM 727 C CA . GLU A 1 136 ? 38.734 73.368 13.120 1.00 28.35 156 GLU A CA 1
ATOM 728 C C . GLU A 1 136 ? 37.904 72.101 13.380 1.00 31.17 156 GLU A C 1
ATOM 729 O O . GLU A 1 136 ? 37.200 71.659 12.476 1.00 30.22 156 GLU A O 1
ATOM 735 N N . LEU A 1 137 ? 37.934 71.566 14.632 1.00 25.37 157 LEU A N 1
ATOM 736 C CA . LEU A 1 137 ? 37.104 70.431 15.002 1.00 23.99 157 LEU A CA 1
ATOM 737 C C . LEU A 1 137 ? 35.642 70.873 15.041 1.00 27.84 157 LEU A C 1
ATOM 738 O O . LEU A 1 137 ? 34.809 70.200 14.446 1.00 27.86 157 LEU A O 1
ATOM 743 N N . LYS A 1 138 ? 35.341 72.007 15.717 1.00 24.58 158 LYS A N 1
ATOM 744 C CA . LYS A 1 138 ? 33.991 72.534 15.842 1.00 25.59 158 LYS A CA 1
ATOM 745 C C . LYS A 1 138 ? 33.301 72.657 14.476 1.00 29.74 158 LYS A C 1
ATOM 746 O O . LYS A 1 138 ? 32.165 72.219 14.327 1.00 29.17 158 LYS A O 1
ATOM 752 N N . LYS A 1 139 ? 34.025 73.179 13.478 1.00 27.17 159 LYS A N 1
ATOM 753 C CA . LYS A 1 139 ? 33.561 73.350 12.099 1.00 27.41 159 LYS A CA 1
ATOM 754 C C . LYS A 1 139 ? 33.119 71.977 11.524 1.00 29.55 159 LYS A C 1
ATOM 755 O O . LYS A 1 139 ? 32.029 71.886 10.949 1.00 26.29 159 LYS A O 1
ATOM 761 N N . LYS A 1 140 ? 33.953 70.913 11.734 1.00 24.48 160 LYS A N 1
ATOM 762 C CA . LYS A 1 140 ? 33.670 69.560 11.265 1.00 23.54 160 LYS A CA 1
ATOM 763 C C . LYS A 1 140 ? 32.415 69.009 11.953 1.00 28.34 160 LYS A C 1
ATOM 764 O O . LYS A 1 140 ? 31.513 68.500 11.282 1.00 27.82 160 LYS A O 1
ATOM 770 N N . LEU A 1 141 ? 32.344 69.143 13.279 1.00 24.57 161 LEU A N 1
ATOM 771 C CA . LEU A 1 141 ? 31.188 68.655 14.044 1.00 24.16 161 LEU A CA 1
ATOM 772 C C . LEU A 1 141 ? 29.903 69.303 13.551 1.00 27.63 161 LEU A C 1
ATOM 773 O O . LEU A 1 141 ? 28.928 68.605 13.291 1.00 25.94 161 LEU A O 1
ATOM 778 N N . GLU A 1 142 ? 29.943 70.624 13.337 1.00 24.88 162 GLU A N 1
ATOM 779 C CA . GLU A 1 142 ? 28.787 71.369 12.852 1.00 25.41 162 GLU A CA 1
ATOM 780 C C . GLU A 1 142 ? 28.247 70.858 11.509 1.00 28.18 162 GLU A C 1
ATOM 781 O O . GLU A 1 142 ? 27.030 70.663 11.392 1.00 26.83 162 GLU A O 1
ATOM 787 N N . SER A 1 143 ? 29.123 70.646 10.501 1.00 23.67 163 SER A N 1
ATOM 788 C CA . SER A 1 143 ? 28.640 70.201 9.202 1.00 25.31 163 SER A CA 1
ATOM 789 C C . SER A 1 143 ? 28.103 68.774 9.258 1.00 29.44 163 SER A C 1
ATOM 790 O O . SER A 1 143 ? 27.107 68.505 8.612 1.00 29.82 163 SER A O 1
ATOM 793 N N . ILE A 1 144 ? 28.710 67.883 10.065 1.00 24.68 164 ILE A N 1
ATOM 794 C CA . ILE A 1 144 ? 28.186 66.518 10.154 1.00 23.50 164 ILE A CA 1
ATOM 795 C C . ILE A 1 144 ? 26.899 66.476 10.973 1.00 25.44 164 ILE A C 1
ATOM 796 O O . ILE A 1 144 ? 26.068 65.608 10.723 1.00 24.31 164 ILE A O 1
ATOM 801 N N . GLU A 1 145 ? 26.717 67.413 11.918 1.00 23.09 165 GLU A N 1
ATOM 802 C CA . GLU A 1 145 ? 25.493 67.485 12.722 1.00 22.89 165 GLU A CA 1
ATOM 803 C C . GLU A 1 145 ? 24.295 67.920 11.883 1.00 27.21 165 GLU A C 1
ATOM 804 O O . GLU A 1 145 ? 23.257 67.261 11.944 1.00 28.08 165 GLU A O 1
ATOM 810 N N . ILE A 1 146 ? 24.446 69.007 11.098 1.00 22.64 166 ILE A N 1
ATOM 811 C CA . ILE A 1 146 ? 23.398 69.540 10.228 1.00 24.70 166 ILE A CA 1
ATOM 812 C C . ILE A 1 146 ? 23.001 68.482 9.177 1.00 30.44 166 ILE A C 1
ATOM 813 O O . ILE A 1 146 ? 21.814 68.187 9.029 1.00 30.65 166 ILE A O 1
ATOM 818 N N . ALA A 1 147 ? 24.001 67.888 8.499 1.00 26.28 167 ALA A N 1
ATOM 819 C CA . ALA A 1 147 ? 23.782 66.854 7.482 1.00 25.99 167 ALA A CA 1
ATOM 820 C C . ALA A 1 147 ? 23.226 65.576 8.117 1.00 29.83 167 ALA A C 1
ATOM 821 O O . ALA A 1 147 ? 22.335 64.966 7.545 1.00 30.34 167 ALA A O 1
ATOM 823 N N . GLY A 1 148 ? 23.733 65.222 9.296 1.00 25.75 168 GLY A N 1
ATOM 824 C CA . GLY A 1 148 ? 23.326 64.044 10.047 1.00 25.11 168 GLY A CA 1
ATOM 825 C C . GLY A 1 148 ? 21.864 64.079 10.431 1.00 28.52 168 GLY A C 1
ATOM 826 O O . GLY A 1 148 ? 21.138 63.118 10.147 1.00 26.23 168 GLY A O 1
ATOM 827 N N . TYR A 1 149 ? 21.414 65.200 11.054 1.00 25.13 169 TYR A N 1
ATOM 828 C CA . TYR A 1 149 ? 20.014 65.355 11.456 1.00 24.47 169 TYR A CA 1
ATOM 829 C C . TYR A 1 149 ? 19.088 65.368 10.244 1.00 28.58 169 TYR A C 1
ATOM 830 O O . TYR A 1 149 ? 18.040 64.732 10.290 1.00 27.79 169 TYR A O 1
ATOM 839 N N . LYS A 1 150 ? 19.500 66.047 9.151 1.00 28.41 170 LYS A N 1
ATOM 840 C CA . LYS A 1 150 ? 18.734 66.119 7.899 1.00 30.70 170 LYS A CA 1
ATOM 841 C C . LYS A 1 150 ? 18.562 64.726 7.305 1.00 34.96 170 LYS A C 1
ATOM 842 O O . LYS A 1 150 ? 17.469 64.391 6.863 1.00 37.32 170 LYS A O 1
ATOM 848 N N . ASN A 1 151 ? 19.635 63.926 7.287 1.00 28.55 171 ASN A N 1
ATOM 849 C CA . ASN A 1 151 ? 19.588 62.576 6.731 1.00 28.98 171 ASN A CA 1
ATOM 850 C C . ASN A 1 151 ? 18.729 61.645 7.561 1.00 31.97 171 ASN A C 1
ATOM 851 O O . ASN A 1 151 ? 17.978 60.869 6.992 1.00 30.48 171 ASN A O 1
ATOM 856 N N . VAL A 1 152 ? 18.774 61.766 8.891 1.00 29.69 172 VAL A N 1
ATOM 857 C CA . VAL A 1 152 ? 17.921 60.954 9.779 1.00 29.15 172 VAL A CA 1
ATOM 858 C C . VAL A 1 152 ? 16.442 61.301 9.544 1.00 34.92 172 VAL A C 1
ATOM 859 O O . VAL A 1 152 ? 15.627 60.405 9.291 1.00 32.62 172 VAL A O 1
ATOM 863 N N . HIS A 1 153 ? 16.105 62.603 9.627 1.00 34.09 173 HIS A N 1
ATOM 864 C CA . HIS A 1 153 ? 14.740 63.059 9.409 1.00 34.81 173 HIS A CA 1
ATOM 865 C C . HIS A 1 153 ? 14.250 62.748 7.997 1.00 40.30 173 HIS A C 1
ATOM 866 O O . HIS A 1 153 ? 13.117 62.324 7.875 1.00 42.23 173 HIS A O 1
ATOM 873 N N . ASN A 1 154 ? 15.091 62.871 6.955 1.00 35.48 174 ASN A N 1
ATOM 874 C CA . ASN A 1 154 ? 14.655 62.529 5.598 1.00 36.72 174 ASN A CA 1
ATOM 875 C C . ASN A 1 154 ? 14.509 61.018 5.366 1.00 41.56 174 ASN A C 1
ATOM 876 O O . ASN A 1 154 ? 13.614 60.630 4.632 1.00 43.88 174 ASN A O 1
ATOM 881 N N . THR A 1 155 ? 15.370 60.169 5.975 1.00 34.46 175 THR A N 1
ATOM 882 C CA . THR A 1 155 ? 15.288 58.712 5.836 1.00 34.59 175 THR A CA 1
ATOM 883 C C . THR A 1 155 ? 14.028 58.130 6.528 1.00 37.81 175 THR A C 1
ATOM 884 O O . THR A 1 155 ? 13.410 57.208 6.000 1.00 38.39 175 THR A O 1
ATOM 888 N N . PHE A 1 156 ? 13.679 58.650 7.705 1.00 31.92 176 PHE A N 1
ATOM 889 C CA . PHE A 1 156 ? 12.591 58.109 8.505 1.00 32.50 176 PHE A CA 1
ATOM 890 C C . PHE A 1 156 ? 11.380 59.021 8.622 1.00 37.57 176 PHE A C 1
ATOM 891 O O . PHE A 1 156 ? 10.583 58.840 9.528 1.00 35.29 176 PHE A O 1
ATOM 899 N N . SER A 1 157 ? 11.230 59.967 7.695 1.00 37.00 177 SER A N 1
ATOM 900 C CA . SER A 1 157 ? 10.125 60.925 7.656 1.00 38.54 177 SER A CA 1
ATOM 901 C C . SER A 1 157 ? 8.879 60.204 7.175 1.00 44.82 177 SER A C 1
ATOM 902 O O . SER A 1 157 ? 8.992 59.371 6.275 1.00 44.61 177 SER A O 1
ATOM 905 N N . ALA A 1 158 ? 7.687 60.544 7.735 1.00 42.63 178 ALA A N 1
ATOM 906 C CA . ALA A 1 158 ? 6.419 59.985 7.250 1.00 44.13 178 ALA A CA 1
ATOM 907 C C . ALA A 1 158 ? 6.172 60.573 5.858 1.00 50.92 178 ALA A C 1
ATOM 908 O O . ALA A 1 158 ? 5.669 59.866 4.990 1.00 52.09 178 ALA A O 1
ATOM 910 N N . ALA A 1 159 ? 6.605 61.845 5.634 1.00 48.86 179 ALA A N 1
ATOM 911 C CA . ALA A 1 159 ? 6.497 62.550 4.345 1.00 50.62 179 ALA A CA 1
ATOM 912 C C . ALA A 1 159 ? 7.274 61.819 3.245 1.00 55.86 179 ALA A C 1
ATOM 913 O O . ALA A 1 159 ? 6.796 61.750 2.113 1.00 58.35 179 ALA A O 1
ATOM 915 N N . SER A 1 160 ? 8.435 61.222 3.600 1.00 50.91 180 SER A N 1
ATOM 916 C CA . SER A 1 160 ? 9.296 60.423 2.717 1.00 50.59 180 SER A CA 1
ATOM 917 C C . SER A 1 160 ? 8.679 59.060 2.424 1.00 54.86 180 SER A C 1
ATOM 918 O O . SER A 1 160 ? 9.159 58.336 1.541 1.00 55.93 180 SER A O 1
ATOM 921 N N . GLY A 1 161 ? 7.629 58.713 3.158 1.00 49.84 181 GLY A N 1
ATOM 922 C CA . GLY A 1 161 ? 6.948 57.441 2.949 1.00 49.93 181 GLY A CA 1
ATOM 923 C C . GLY A 1 161 ? 7.289 56.373 3.965 1.00 50.91 181 GLY A C 1
ATOM 924 O O . GLY A 1 161 ? 6.893 55.227 3.791 1.00 51.54 181 GLY A O 1
ATOM 925 N N . TYR A 1 162 ? 8.012 56.716 5.039 1.00 44.51 182 TYR A N 1
ATOM 926 C CA . TYR A 1 162 ? 8.322 55.717 6.066 1.00 43.21 182 TYR A CA 1
ATOM 927 C C . TYR A 1 162 ? 7.077 55.533 6.966 1.00 47.92 182 TYR A C 1
ATOM 928 O O . TYR A 1 162 ? 6.598 56.518 7.561 1.00 46.16 182 TYR A O 1
ATOM 937 N N . PRO A 1 163 ? 6.470 54.314 6.993 1.00 44.96 183 PRO A N 1
ATOM 938 C CA . PRO A 1 163 ? 5.261 54.117 7.818 1.00 45.29 183 PRO A CA 1
ATOM 939 C C . PRO A 1 163 ? 5.571 54.348 9.289 1.00 46.87 183 PRO A C 1
ATOM 940 O O . PRO A 1 163 ? 6.611 53.889 9.775 1.00 44.77 183 PRO A O 1
ATOM 944 N N . GLY A 1 164 ? 4.731 55.154 9.940 1.00 43.24 184 GLY A N 1
ATOM 945 C CA . GLY A 1 164 ? 4.900 55.550 11.336 1.00 41.58 184 GLY A CA 1
ATOM 946 C C . GLY A 1 164 ? 6.098 56.458 11.543 1.00 44.64 184 GLY A C 1
ATOM 947 O O . GLY A 1 164 ? 6.553 56.655 12.679 1.00 44.80 184 GLY A O 1
ATOM 948 N N . GLY A 1 165 ? 6.570 57.051 10.444 1.00 39.36 185 GLY A N 1
ATOM 949 C CA . GLY A 1 165 ? 7.736 57.932 10.415 1.00 36.44 185 GLY A CA 1
ATOM 950 C C . GLY A 1 165 ? 7.575 59.272 11.095 1.00 36.85 185 GLY A C 1
ATOM 951 O O . GLY A 1 165 ? 6.477 59.622 11.543 1.00 36.45 185 GLY A O 1
ATOM 952 N N . PHE A 1 166 ? 8.690 60.033 11.185 1.00 31.77 186 PHE A N 1
ATOM 953 C CA . PHE A 1 166 ? 8.734 61.349 11.833 1.00 31.07 186 PHE A CA 1
ATOM 954 C C . PHE A 1 166 ? 7.650 62.258 11.280 1.00 36.12 186 PHE A C 1
ATOM 955 O O . PHE A 1 166 ? 7.452 62.364 10.057 1.00 35.57 186 PHE A O 1
ATOM 963 N N . LYS A 1 167 ? 6.912 62.853 12.201 1.00 33.02 187 LYS A N 1
ATOM 964 C CA . LYS A 1 167 ? 5.852 63.805 11.927 1.00 33.08 187 LYS A CA 1
ATOM 965 C C . LYS A 1 167 ? 6.080 64.994 12.877 1.00 37.61 187 LYS A C 1
ATOM 966 O O . LYS A 1 167 ? 6.682 64.802 13.940 1.00 36.82 187 LYS A O 1
ATOM 972 N N . PRO A 1 168 ? 5.612 66.219 12.537 1.00 34.03 188 PRO A N 1
ATOM 973 C CA . PRO A 1 168 ? 5.774 67.331 13.474 1.00 33.33 188 PRO A CA 1
ATOM 974 C C . PRO A 1 168 ? 5.031 67.064 14.789 1.00 35.17 188 PRO A C 1
ATOM 975 O O . PRO A 1 168 ? 3.931 66.496 14.782 1.00 34.02 188 PRO A O 1
ATOM 979 N N . VAL A 1 169 ? 5.654 67.436 15.919 1.00 30.51 189 VAL A N 1
ATOM 980 C CA . VAL A 1 169 ? 5.030 67.285 17.241 1.00 30.02 189 VAL A CA 1
ATOM 981 C C . VAL A 1 169 ? 3.800 68.206 17.295 1.00 36.14 189 VAL A C 1
ATOM 982 O O . VAL A 1 169 ? 3.867 69.352 16.853 1.00 36.10 189 VAL A O 1
ATOM 986 N N . GLN A 1 170 ? 2.665 67.686 17.759 1.00 34.68 190 GLN A N 1
ATOM 987 C CA . GLN A 1 170 ? 1.453 68.496 17.853 1.00 35.95 190 GLN A CA 1
ATOM 988 C C . GLN A 1 170 ? 1.314 69.027 19.278 1.00 40.26 190 GLN A C 1
ATOM 989 O O . GLN A 1 170 ? 0.661 68.396 20.115 1.00 41.82 190 GLN A O 1
ATOM 995 N N . TRP A 1 171 ? 1.989 70.165 19.560 1.00 34.12 191 TRP A N 1
ATOM 996 C CA . TRP A 1 171 ? 1.950 70.825 20.863 1.00 32.46 191 TRP A CA 1
ATOM 997 C C . TRP A 1 171 ? 0.626 71.546 21.009 1.00 37.51 191 TRP A C 1
ATOM 998 O O . TRP A 1 171 ? 0.198 72.261 20.097 1.00 36.14 191 TRP A O 1
ATOM 1009 N N . GLU A 1 172 ? -0.006 71.381 22.176 1.00 34.86 192 GLU A N 1
ATOM 1010 C CA . GLU A 1 172 ? -1.244 72.064 22.510 1.00 35.56 192 GLU A CA 1
ATOM 1011 C C . GLU A 1 172 ? -0.941 73.036 23.623 1.00 38.54 192 GLU A C 1
ATOM 1012 O O . GLU A 1 172 ? -0.274 72.675 24.602 1.00 37.51 192 GLU A O 1
ATOM 1018 N N . ASN A 1 173 ? -1.323 74.299 23.410 1.00 35.50 193 ASN A N 1
ATOM 1019 C CA . ASN A 1 173 ? -1.149 75.381 24.369 1.00 34.40 193 ASN A CA 1
ATOM 1020 C C . ASN A 1 173 ? -1.975 75.044 25.600 1.00 37.24 193 ASN A C 1
ATOM 1021 O O . ASN A 1 173 ? -3.107 74.562 25.466 1.00 35.29 193 ASN A O 1
ATOM 1026 N N . HIS A 1 174 ? -1.391 75.267 26.794 1.00 34.99 194 HIS A N 1
ATOM 1027 C CA . HIS A 1 174 ? -2.072 75.038 28.062 1.00 36.52 194 HIS A CA 1
ATOM 1028 C C . HIS A 1 174 ? -3.257 75.999 28.173 1.00 44.62 194 HIS A C 1
ATOM 1029 O O . HIS A 1 174 ? -3.185 77.140 27.702 1.00 45.41 194 HIS A O 1
ATOM 1036 N N . VAL A 1 175 ? -4.353 75.516 28.761 1.00 42.16 195 VAL A N 1
ATOM 1037 C CA . VAL A 1 175 ? -5.603 76.237 28.903 1.00 42.32 195 VAL A CA 1
ATOM 1038 C C . VAL A 1 175 ? -5.495 77.442 29.868 1.00 45.59 195 VAL A C 1
ATOM 1039 O O . VAL A 1 175 ? -6.168 78.445 29.643 1.00 45.46 195 VAL A O 1
ATOM 1043 N N . SER A 1 176 ? -4.672 77.340 30.932 1.00 42.52 196 SER A N 1
ATOM 1044 C CA . SER A 1 176 ? -4.567 78.393 31.953 1.00 42.55 196 SER A CA 1
ATOM 1045 C C . SER A 1 176 ? -3.137 78.891 32.229 1.00 47.52 196 SER A C 1
ATOM 1046 O O . SER A 1 176 ? -2.980 79.962 32.805 1.00 48.93 196 SER A O 1
ATOM 1049 N N . ALA A 1 177 ? -2.109 78.121 31.858 1.00 43.32 197 ALA A N 1
ATOM 1050 C CA . ALA A 1 177 ? -0.716 78.524 32.080 1.00 42.50 197 ALA A CA 1
ATOM 1051 C C . ALA A 1 177 ? -0.107 78.962 30.756 1.00 46.78 197 ALA A C 1
ATOM 1052 O O . ALA A 1 177 ? 0.124 78.128 29.887 1.00 46.10 197 ALA A O 1
ATOM 1054 N N . SER A 1 178 ? 0.140 80.272 30.602 1.00 44.70 198 SER A N 1
ATOM 1055 C CA . SER A 1 178 ? 0.683 80.897 29.384 1.00 45.11 198 SER A CA 1
ATOM 1056 C C . SER A 1 178 ? 2.089 80.408 28.955 1.00 46.63 198 SER A C 1
ATOM 1057 O O . SER A 1 178 ? 2.423 80.491 27.776 1.00 47.26 198 SER A O 1
ATOM 1060 N N . ASP A 1 179 ? 2.898 79.912 29.899 1.00 39.73 199 ASP A N 1
ATOM 1061 C CA . ASP A 1 179 ? 4.260 79.429 29.630 1.00 36.96 199 ASP A CA 1
ATOM 1062 C C . ASP A 1 179 ? 4.308 77.919 29.327 1.00 36.04 199 ASP A C 1
ATOM 1063 O O . ASP A 1 179 ? 5.391 77.366 29.185 1.00 34.92 199 ASP A O 1
ATOM 1068 N N . LEU A 1 180 ? 3.153 77.248 29.253 1.00 31.09 200 LEU A N 1
ATOM 1069 C CA . LEU A 1 180 ? 3.153 75.795 29.030 1.00 29.46 200 LEU A CA 1
ATOM 1070 C C . LEU A 1 180 ? 2.468 75.347 27.778 1.00 33.48 200 LEU A C 1
ATOM 1071 O O . LEU A 1 180 ? 1.476 75.953 27.340 1.00 33.37 200 LEU A O 1
ATOM 1076 N N . ARG A 1 181 ? 3.008 74.248 27.208 1.00 28.11 201 ARG A N 1
ATOM 1077 C CA . ARG A 1 181 ? 2.431 73.481 26.115 1.00 27.34 201 ARG A CA 1
ATOM 1078 C C . ARG A 1 181 ? 2.652 72.035 26.497 1.00 30.11 201 ARG A C 1
ATOM 1079 O O . ARG A 1 181 ? 3.571 71.722 27.254 1.00 29.16 201 ARG A O 1
ATOM 1087 N N . ALA A 1 182 ? 1.807 71.154 25.983 1.00 28.26 202 ALA A N 1
ATOM 1088 C CA . ALA A 1 182 ? 1.890 69.738 26.271 1.00 28.46 202 ALA A CA 1
ATOM 1089 C C . ALA A 1 182 ? 1.513 68.947 25.052 1.00 33.63 202 ALA A C 1
ATOM 1090 O O . ALA A 1 182 ? 0.782 69.450 24.194 1.00 34.26 202 ALA A O 1
ATOM 1092 N N . THR A 1 183 ? 2.030 67.722 24.953 1.00 29.97 203 THR A N 1
ATOM 1093 C CA . THR A 1 183 ? 1.679 66.796 23.876 1.00 31.13 203 THR A CA 1
ATOM 1094 C C . THR A 1 183 ? 1.532 65.388 24.434 1.00 37.19 203 THR A C 1
ATOM 1095 O O . THR A 1 183 ? 2.419 64.900 25.134 1.00 37.20 203 THR A O 1
ATOM 1099 N N . VAL A 1 184 ? 0.386 64.762 24.159 1.00 35.84 204 VAL A N 1
ATOM 1100 C CA . VAL A 1 184 ? 0.099 63.394 24.599 1.00 35.71 204 VAL A CA 1
ATOM 1101 C C . VAL A 1 184 ? 0.651 62.466 23.502 1.00 39.51 204 VAL A C 1
ATOM 1102 O O . VAL A 1 184 ? 0.196 62.497 22.353 1.00 40.56 204 VAL A O 1
ATOM 1106 N N . VAL A 1 185 ? 1.683 61.708 23.843 1.00 34.37 205 VAL A N 1
ATOM 1107 C CA . VAL A 1 185 ? 2.324 60.786 22.906 1.00 32.55 205 VAL A CA 1
ATOM 1108 C C . VAL A 1 185 ? 1.569 59.452 22.988 1.00 39.27 205 VAL A C 1
ATOM 1109 O O . VAL A 1 185 ? 1.578 58.807 24.026 1.00 38.59 205 VAL A O 1
ATOM 1113 N N . LYS A 1 186 ? 0.872 59.079 21.912 1.00 40.20 206 LYS A N 1
ATOM 1114 C CA . LYS A 1 186 ? 0.048 57.875 21.882 1.00 43.50 206 LYS A CA 1
ATOM 1115 C C . LYS A 1 186 ? 0.560 56.814 20.912 1.00 49.88 206 LYS A C 1
ATOM 1116 O O . LYS A 1 186 ? 0.994 57.160 19.815 1.00 49.07 206 LYS A O 1
ATOM 1122 N N . ASN A 1 187 ? 0.472 55.522 21.298 1.00 49.01 207 ASN A N 1
ATOM 1123 C CA . ASN A 1 187 ? 0.862 54.415 20.412 1.00 50.44 207 ASN A CA 1
ATOM 1124 C C . ASN A 1 187 ? -0.208 54.103 19.354 1.00 58.37 207 ASN A C 1
ATOM 1125 O O . ASN A 1 187 ? -1.267 54.737 19.334 1.00 58.14 207 ASN A O 1
ATOM 1130 N N . ASP A 1 188 ? 0.069 53.110 18.489 1.00 59.21 208 ASP A N 1
ATOM 1131 C CA . ASP A 1 188 ? -0.805 52.656 17.391 1.00 61.60 208 ASP A CA 1
ATOM 1132 C C . ASP A 1 188 ? -2.228 52.312 17.846 1.00 67.17 208 ASP A C 1
ATOM 1133 O O . ASP A 1 188 ? -3.186 52.609 17.125 1.00 68.79 208 ASP A O 1
ATOM 1138 N N . ALA A 1 189 ? -2.368 51.754 19.070 1.00 62.46 209 ALA A N 1
ATOM 1139 C CA . ALA A 1 189 ? -3.651 51.400 19.689 1.00 62.34 209 ALA A CA 1
ATOM 1140 C C . ALA A 1 189 ? -4.367 52.608 20.320 1.00 63.15 209 ALA A C 1
ATOM 1141 O O . ALA A 1 189 ? -5.497 52.468 20.792 1.00 64.67 209 ALA A O 1
ATOM 1143 N N . GLY A 1 190 ? -3.710 53.774 20.330 1.00 55.42 210 GLY A N 1
ATOM 1144 C CA . GLY A 1 190 ? -4.272 55.003 20.884 1.00 53.24 210 GLY A CA 1
ATOM 1145 C C . GLY A 1 190 ? -4.066 55.179 22.377 1.00 54.00 210 GLY A C 1
ATOM 1146 O O . GLY A 1 190 ? -4.676 56.068 22.972 1.00 52.65 210 GLY A O 1
ATOM 1147 N N . ASP A 1 191 ? -3.199 54.346 22.995 1.00 48.77 211 ASP A N 1
ATOM 1148 C CA . ASP A 1 191 ? -2.892 54.443 24.422 1.00 47.83 211 ASP A CA 1
ATOM 1149 C C . ASP A 1 191 ? -1.691 55.351 24.636 1.00 49.33 211 ASP A C 1
ATOM 1150 O O . ASP A 1 191 ? -0.741 55.330 23.848 1.00 48.79 211 ASP A O 1
ATOM 1155 N N . GLU A 1 192 ? -1.754 56.170 25.689 1.00 43.58 212 GLU A N 1
ATOM 1156 C CA . GLU A 1 192 ? -0.713 57.135 26.033 1.00 40.69 212 GLU A CA 1
ATOM 1157 C C . GLU A 1 192 ? 0.590 56.479 26.550 1.00 41.81 212 GLU A C 1
ATOM 1158 O O . GLU A 1 192 ? 0.581 55.803 27.579 1.00 41.53 212 GLU A O 1
ATOM 1164 N N . LEU A 1 193 ? 1.704 56.725 25.845 1.00 36.89 213 LEU A N 1
ATOM 1165 C CA . LEU A 1 193 ? 3.044 56.281 26.229 1.00 36.84 213 LEU A CA 1
ATOM 1166 C C . LEU A 1 193 ? 3.535 57.221 27.333 1.00 40.12 213 LEU A C 1
ATOM 1167 O O . LEU A 1 193 ? 4.110 56.759 28.324 1.00 39.98 213 LEU A O 1
ATOM 1172 N N . CYS A 1 194 ? 3.267 58.541 27.160 1.00 34.50 214 CYS A N 1
ATOM 1173 C CA . CYS A 1 194 ? 3.619 59.635 28.074 1.00 34.01 214 CYS A CA 1
ATOM 1174 C C . CYS A 1 194 ? 2.999 60.926 27.544 1.00 37.32 214 CYS A C 1
ATOM 1175 O O . CYS A 1 194 ? 2.536 60.970 26.402 1.00 36.58 214 CYS A O 1
ATOM 1178 N N . THR A 1 195 ? 3.039 61.987 28.355 1.00 32.85 215 THR A N 1
ATOM 1179 C CA . THR A 1 195 ? 2.658 63.327 27.954 1.00 31.43 215 THR A CA 1
ATOM 1180 C C . THR A 1 195 ? 3.907 64.169 28.176 1.00 33.45 215 THR A C 1
ATOM 1181 O O . THR A 1 195 ? 4.554 64.034 29.214 1.00 33.29 215 THR A O 1
ATOM 1185 N N . LEU A 1 196 ? 4.304 64.964 27.169 1.00 28.16 216 LEU A N 1
ATOM 1186 C CA . LEU A 1 196 ? 5.508 65.785 27.293 1.00 27.03 216 LEU A CA 1
ATOM 1187 C C . LEU A 1 196 ? 5.109 67.199 27.673 1.00 31.45 216 LEU A C 1
ATOM 1188 O O . LEU A 1 196 ? 4.177 67.747 27.089 1.00 30.25 216 LEU A O 1
ATOM 1193 N N . ASN A 1 197 ? 5.768 67.756 28.697 1.00 27.59 217 ASN A N 1
ATOM 1194 C CA . ASN A 1 197 ? 5.526 69.119 29.155 1.00 28.05 217 ASN A CA 1
ATOM 1195 C C . ASN A 1 197 ? 6.636 70.037 28.649 1.00 30.70 217 ASN A C 1
ATOM 1196 O O . ASN A 1 197 ? 7.798 69.771 28.895 1.00 29.45 217 ASN A O 1
ATOM 1201 N N . GLU A 1 198 ? 6.271 71.108 27.956 1.00 28.63 218 GLU A N 1
ATOM 1202 C CA . GLU A 1 198 ? 7.213 72.108 27.460 1.00 27.95 218 GLU A CA 1
ATOM 1203 C C . GLU A 1 198 ? 6.971 73.406 28.256 1.00 31.93 218 GLU A C 1
ATOM 1204 O O . GLU A 1 198 ? 5.885 73.982 28.174 1.00 30.71 218 GLU A O 1
ATOM 1210 N N . THR A 1 199 ? 7.997 73.864 28.997 1.00 27.52 219 THR A N 1
ATOM 1211 C CA . THR A 1 199 ? 7.939 75.108 29.763 1.00 26.92 219 THR A CA 1
ATOM 1212 C C . THR A 1 199 ? 8.761 76.135 29.019 1.00 30.04 219 THR A C 1
ATOM 1213 O O . THR A 1 199 ? 9.948 75.904 28.787 1.00 28.28 219 THR A O 1
ATOM 1217 N N . THR A 1 200 ? 8.138 77.260 28.637 1.00 26.00 220 THR A N 1
ATOM 1218 C CA . THR A 1 200 ? 8.859 78.354 27.986 1.00 25.97 220 THR A CA 1
ATOM 1219 C C . THR A 1 200 ? 9.201 79.377 29.101 1.00 31.03 220 THR A C 1
ATOM 1220 O O . THR A 1 200 ? 8.332 79.745 29.877 1.00 30.65 220 THR A O 1
ATOM 1224 N N . VAL A 1 201 ? 10.472 79.796 29.192 1.00 27.85 221 VAL A N 1
ATOM 1225 C CA . VAL A 1 201 ? 10.897 80.785 30.171 1.00 27.99 221 VAL A CA 1
ATOM 1226 C C . VAL A 1 201 ? 11.120 82.083 29.391 1.00 31.78 221 VAL A C 1
ATOM 1227 O O . VAL A 1 201 ? 11.986 82.137 28.521 1.00 32.39 221 VAL A O 1
ATOM 1231 N N . LYS A 1 202 ? 10.313 83.108 29.680 1.00 28.31 222 LYS A N 1
ATOM 1232 C CA . LYS A 1 202 ? 10.317 84.411 29.003 1.00 29.22 222 LYS A CA 1
ATOM 1233 C C . LYS A 1 202 ? 10.644 85.526 29.983 1.00 34.83 222 LYS A C 1
ATOM 1234 O O . LYS A 1 202 ? 10.721 86.680 29.570 1.00 36.74 222 LYS A O 1
ATOM 1240 N N . THR A 1 203 ? 10.738 85.216 31.280 1.00 30.04 223 THR A N 1
ATOM 1241 C CA . THR A 1 203 ? 10.935 86.241 32.316 1.00 31.89 223 THR A CA 1
ATOM 1242 C C . THR A 1 203 ? 12.246 86.113 33.094 1.00 33.73 223 THR A C 1
ATOM 1243 O O . THR A 1 203 ? 12.397 86.727 34.150 1.00 32.09 223 THR A O 1
ATOM 1247 N N . LYS A 1 204 ? 13.194 85.331 32.576 1.00 30.03 224 LYS A N 1
ATOM 1248 C CA . LYS A 1 204 ? 14.488 85.185 33.226 1.00 28.59 224 LYS A CA 1
ATOM 1249 C C . LYS A 1 204 ? 15.617 85.466 32.204 1.00 29.06 224 LYS A C 1
ATOM 1250 O O . LYS A 1 204 ? 16.338 84.544 31.795 1.00 26.97 224 LYS A O 1
ATOM 1256 N N . PRO A 1 205 ? 15.779 86.728 31.734 1.00 24.34 225 PRO A N 1
ATOM 1257 C CA . PRO A 1 205 ? 16.859 86.984 30.748 1.00 23.17 225 PRO A CA 1
ATOM 1258 C C . PRO A 1 205 ? 18.240 86.766 31.383 1.00 28.53 225 PRO A C 1
ATOM 1259 O O . PRO A 1 205 ? 18.439 86.940 32.603 1.00 27.08 225 PRO A O 1
ATOM 1263 N N . PHE A 1 206 ? 19.189 86.363 30.546 1.00 25.91 226 PHE A N 1
ATOM 1264 C CA . PHE A 1 206 ? 20.575 86.196 30.951 1.00 25.03 226 PHE A CA 1
ATOM 1265 C C . PHE A 1 206 ? 21.461 86.400 29.736 1.00 27.91 226 PHE A C 1
ATOM 1266 O O . PHE A 1 206 ? 20.998 86.251 28.601 1.00 26.11 226 PHE A O 1
ATOM 1274 N N . THR A 1 207 ? 22.722 86.725 29.975 1.00 25.70 227 THR A N 1
ATOM 1275 C CA . THR A 1 207 ? 23.726 86.901 28.935 1.00 25.46 227 THR A CA 1
ATOM 1276 C C . THR A 1 207 ? 24.791 85.808 29.045 1.00 30.07 227 THR A C 1
ATOM 1277 O O . THR A 1 207 ? 25.245 85.466 30.138 1.00 27.77 227 THR A O 1
ATOM 1281 N N . LEU A 1 208 ? 25.191 85.275 27.900 1.00 29.50 228 LEU A N 1
ATOM 1282 C CA . LEU A 1 208 ? 26.263 84.305 27.806 1.00 30.26 228 LEU A CA 1
ATOM 1283 C C . LEU A 1 208 ? 27.315 84.848 26.836 1.00 37.13 228 LEU A C 1
ATOM 1284 O O . LEU A 1 208 ? 27.125 85.915 26.242 1.00 37.18 228 LEU A O 1
ATOM 1289 N N . ALA A 1 209 ? 28.437 84.153 26.702 1.00 34.98 229 ALA A N 1
ATOM 1290 C CA . ALA A 1 209 ? 29.467 84.617 25.779 1.00 35.02 229 ALA A CA 1
ATOM 1291 C C . ALA A 1 209 ? 29.787 83.537 24.774 1.00 38.14 229 ALA A C 1
ATOM 1292 O O . ALA A 1 209 ? 29.794 82.353 25.122 1.00 35.53 229 ALA A O 1
ATOM 1294 N N . LYS A 1 210 ? 30.032 83.943 23.521 1.00 36.62 230 LYS A N 1
ATOM 1295 C CA . LYS A 1 210 ? 30.494 83.037 22.461 1.00 37.03 230 LYS A CA 1
ATOM 1296 C C . LYS A 1 210 ? 31.985 82.769 22.762 1.00 44.24 230 LYS A C 1
ATOM 1297 O O . LYS A 1 210 ? 32.592 83.509 23.553 1.00 43.68 230 LYS A O 1
ATOM 1303 N N . GLN A 1 211 ? 32.582 81.734 22.128 1.00 42.25 231 GLN A N 1
ATOM 1304 C CA . GLN A 1 211 ? 33.997 81.400 22.340 1.00 42.47 231 GLN A CA 1
ATOM 1305 C C . GLN A 1 211 ? 34.932 82.605 22.094 1.00 45.86 231 GLN A C 1
ATOM 1306 O O . GLN A 1 211 ? 35.924 82.742 22.800 1.00 46.26 231 GLN A O 1
ATOM 1312 N N . ASP A 1 212 ? 34.563 83.507 21.163 1.00 42.52 232 ASP A N 1
ATOM 1313 C CA . ASP A 1 212 ? 35.313 84.715 20.831 1.00 44.09 232 ASP A CA 1
ATOM 1314 C C . ASP A 1 212 ? 35.056 85.910 21.796 1.00 50.47 232 ASP A C 1
ATOM 1315 O O . ASP A 1 212 ? 35.549 87.018 21.538 1.00 51.01 232 ASP A O 1
ATOM 1320 N N . GLY A 1 213 ? 34.261 85.686 22.852 1.00 46.00 233 GLY A N 1
ATOM 1321 C CA . GLY A 1 213 ? 33.956 86.711 23.844 1.00 46.25 233 GLY A CA 1
ATOM 1322 C C . GLY A 1 213 ? 32.718 87.554 23.603 1.00 50.26 233 GLY A C 1
ATOM 1323 O O . GLY A 1 213 ? 32.284 88.255 24.518 1.00 50.96 233 GLY A O 1
ATOM 1324 N N . THR A 1 214 ? 32.141 87.516 22.376 1.00 45.85 234 THR A N 1
ATOM 1325 C CA . THR A 1 214 ? 30.904 88.252 22.030 1.00 44.60 234 THR A CA 1
ATOM 1326 C C . THR A 1 214 ? 29.772 87.871 23.002 1.00 44.94 234 THR A C 1
ATOM 1327 O O . THR A 1 214 ? 29.528 86.686 23.207 1.00 42.03 234 THR A O 1
ATOM 1331 N N . GLN A 1 215 ? 29.102 88.880 23.588 1.00 42.32 235 GLN A N 1
ATOM 1332 C CA . GLN A 1 215 ? 27.987 88.719 24.540 1.00 41.09 235 GLN A CA 1
ATOM 1333 C C . GLN A 1 215 ? 26.660 88.553 23.791 1.00 42.68 235 GLN A C 1
ATOM 1334 O O . GLN A 1 215 ? 26.366 89.330 22.872 1.00 44.35 235 GLN A O 1
ATOM 1340 N N . VAL A 1 216 ? 25.854 87.562 24.185 1.00 33.61 236 VAL A N 1
ATOM 1341 C CA . VAL A 1 216 ? 24.553 87.324 23.553 1.00 30.59 236 VAL A CA 1
ATOM 1342 C C . VAL A 1 216 ? 23.499 87.232 24.659 1.00 32.98 236 VAL A C 1
ATOM 1343 O O . VAL A 1 216 ? 23.646 86.422 25.590 1.00 30.67 236 VAL A O 1
ATOM 1347 N N . GLN A 1 217 ? 22.424 88.034 24.548 1.00 28.82 237 GLN A N 1
ATOM 1348 C CA . GLN A 1 217 ? 21.336 87.930 25.502 1.00 28.01 237 GLN A CA 1
ATOM 1349 C C . GLN A 1 217 ? 20.351 86.860 25.050 1.00 31.88 237 GLN A C 1
ATOM 1350 O O . GLN A 1 217 ? 19.930 86.865 23.891 1.00 30.94 237 GLN A O 1
ATOM 1356 N N . ILE A 1 218 ? 19.973 85.961 25.974 1.00 27.26 238 ILE A N 1
ATOM 1357 C CA . ILE A 1 218 ? 18.951 84.946 25.745 1.00 25.81 238 ILE A CA 1
ATOM 1358 C C . ILE A 1 218 ? 17.702 85.544 26.376 1.00 31.41 238 ILE A C 1
ATOM 1359 O O . ILE A 1 218 ? 17.630 85.667 27.596 1.00 31.21 238 ILE A O 1
ATOM 1364 N N . SER A 1 219 ? 16.745 85.952 25.561 1.00 28.77 239 SER A N 1
ATOM 1365 C CA . SER A 1 219 ? 15.522 86.562 26.080 1.00 29.35 239 SER A CA 1
ATOM 1366 C C . SER A 1 219 ? 14.391 85.539 26.250 1.00 32.81 239 SER A C 1
ATOM 1367 O O . SER A 1 219 ? 13.414 85.822 26.921 1.00 33.68 239 SER A O 1
ATOM 1370 N N . SER A 1 220 ? 14.547 84.330 25.685 1.00 28.75 240 SER A N 1
ATOM 1371 C CA . SER A 1 220 ? 13.545 83.275 25.851 1.00 27.67 240 SER A CA 1
ATOM 1372 C C . SER A 1 220 ? 14.169 81.935 25.523 1.00 28.28 240 SER A C 1
ATOM 1373 O O . SER A 1 220 ? 15.000 81.845 24.620 1.00 27.37 240 SER A O 1
ATOM 1376 N N . TYR A 1 221 ? 13.757 80.888 26.251 1.00 23.22 241 TYR A N 1
ATOM 1377 C CA . TYR A 1 221 ? 14.214 79.522 26.015 1.00 22.50 241 TYR A CA 1
ATOM 1378 C C . TYR A 1 221 ? 13.131 78.578 26.520 1.00 26.64 241 TYR A C 1
ATOM 1379 O O . TYR A 1 221 ? 12.196 79.023 27.188 1.00 25.56 241 TYR A O 1
ATOM 1388 N N . ARG A 1 222 ? 13.243 77.285 26.187 1.00 22.12 242 ARG A N 1
ATOM 1389 C CA . ARG A 1 222 ? 12.267 76.317 26.671 1.00 22.26 242 ARG A CA 1
ATOM 1390 C C . ARG A 1 222 ? 12.985 75.122 27.272 1.00 26.79 242 ARG A C 1
ATOM 1391 O O . ARG A 1 222 ? 14.171 74.871 26.993 1.00 26.23 242 ARG A O 1
ATOM 1399 N N . GLU A 1 223 ? 12.264 74.376 28.076 1.00 24.91 243 GLU A N 1
ATOM 1400 C CA . GLU A 1 223 ? 12.787 73.132 28.621 1.00 25.77 243 GLU A CA 1
ATOM 1401 C C . GLU A 1 223 ? 11.691 72.088 28.569 1.00 27.68 243 GLU A C 1
ATOM 1402 O O . GLU A 1 223 ? 10.542 72.375 28.909 1.00 26.99 243 GLU A O 1
ATOM 1408 N N . ILE A 1 224 ? 12.045 70.877 28.139 1.00 25.13 244 ILE A N 1
ATOM 1409 C CA . ILE A 1 224 ? 11.073 69.786 28.086 1.00 24.95 244 ILE A CA 1
ATOM 1410 C C . ILE A 1 224 ? 11.374 68.786 29.194 1.00 29.96 244 ILE A C 1
ATOM 1411 O O . ILE A 1 224 ? 12.532 68.426 29.413 1.00 29.42 244 ILE A O 1
ATOM 1416 N N . ASP A 1 225 ? 10.333 68.370 29.915 1.00 27.59 245 ASP A N 1
ATOM 1417 C CA . ASP A 1 225 ? 10.499 67.426 31.004 1.00 27.68 245 ASP A CA 1
ATOM 1418 C C . ASP A 1 225 ? 10.541 65.980 30.471 1.00 29.91 245 ASP A C 1
ATOM 1419 O O . ASP A 1 225 ? 9.609 65.217 30.660 1.00 29.44 245 ASP A O 1
ATOM 1424 N N . PHE A 1 226 ? 11.625 65.615 29.786 1.00 26.03 246 PHE A N 1
ATOM 1425 C CA . PHE A 1 226 ? 11.766 64.280 29.185 1.00 24.72 246 PHE A CA 1
ATOM 1426 C C . PHE A 1 226 ? 11.649 63.170 30.230 1.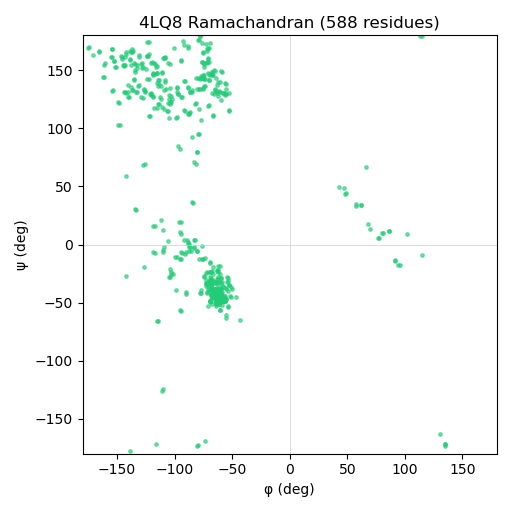00 29.46 246 PHE A C 1
ATOM 1427 O O . PHE A 1 226 ? 12.295 63.274 31.273 1.00 29.36 246 PHE A O 1
ATOM 1435 N N . PRO A 1 227 ? 10.811 62.127 30.001 1.00 25.84 247 PRO A N 1
ATOM 1436 C CA . PRO A 1 227 ? 10.708 61.058 31.008 1.00 27.07 247 PRO A CA 1
ATOM 1437 C C . PRO A 1 227 ? 11.985 60.212 31.049 1.00 31.72 247 PRO A C 1
ATOM 1438 O O . PRO A 1 227 ? 12.691 60.112 30.046 1.00 30.98 247 PRO A O 1
ATOM 1442 N N . ILE A 1 228 ? 12.330 59.706 32.235 1.00 30.42 248 ILE A N 1
ATOM 1443 C CA . ILE A 1 228 ? 13.511 58.850 32.435 1.00 31.81 248 ILE A CA 1
ATOM 1444 C C . ILE A 1 228 ? 13.026 57.424 32.355 1.00 37.95 248 ILE A C 1
ATOM 1445 O O . ILE A 1 228 ? 13.484 56.672 31.501 1.00 38.92 248 ILE A O 1
ATOM 1450 N N . LYS A 1 229 ? 12.050 57.082 33.192 1.00 34.18 249 LYS A N 1
ATOM 1451 C CA . LYS A 1 229 ? 11.427 55.768 33.242 1.00 36.11 249 LYS A CA 1
ATOM 1452 C C . LYS A 1 229 ? 9.930 55.913 32.977 1.00 42.65 249 LYS A C 1
ATOM 1453 O O . LYS A 1 229 ? 9.272 56.786 33.542 1.00 41.42 249 LYS A O 1
ATOM 1459 N N . LEU A 1 230 ? 9.413 55.113 32.053 1.00 40.91 250 LEU A N 1
ATOM 1460 C CA . LEU A 1 230 ? 8.006 55.194 31.681 1.00 41.48 250 LEU A CA 1
ATOM 1461 C C . LEU A 1 230 ? 7.263 53.986 32.220 1.00 49.14 250 LEU A C 1
ATOM 1462 O O . LEU A 1 230 ? 7.824 52.885 32.267 1.00 49.99 250 LEU A O 1
ATOM 1467 N N . ASP A 1 231 ? 6.030 54.209 32.695 1.00 46.94 251 ASP A N 1
ATOM 1468 C CA . ASP A 1 231 ? 5.195 53.163 33.283 1.00 48.63 251 ASP A CA 1
ATOM 1469 C C . ASP A 1 231 ? 3.753 53.225 32.755 1.00 52.76 251 ASP A C 1
ATOM 1470 O O . ASP A 1 231 ? 2.821 52.871 33.473 1.00 55.02 251 ASP A O 1
ATOM 1475 N N . GLN A 1 232 ? 3.563 53.684 31.506 1.00 46.74 252 GLN A N 1
ATOM 1476 C CA . GLN A 1 232 ? 2.219 53.777 30.928 1.00 45.63 252 GLN A CA 1
ATOM 1477 C C . GLN A 1 232 ? 2.038 52.735 29.802 1.00 46.87 252 GLN A C 1
ATOM 1478 O O . GLN A 1 232 ? 2.267 51.559 30.071 1.00 47.12 252 GLN A O 1
ATOM 1484 N N . ALA A 1 233 ? 1.632 53.125 28.579 1.00 41.51 253 ALA A N 1
ATOM 1485 C CA . ALA A 1 233 ? 1.460 52.172 27.470 1.00 41.77 253 ALA A CA 1
ATOM 1486 C C . ALA A 1 233 ? 2.791 51.626 26.959 1.00 42.89 253 ALA A C 1
ATOM 1487 O O . ALA A 1 233 ? 3.842 52.247 27.135 1.00 40.05 253 ALA A O 1
ATOM 1489 N N . ASP A 1 234 ? 2.724 50.455 26.326 1.00 39.64 254 ASP A N 1
ATOM 1490 C CA . ASP A 1 234 ? 3.854 49.755 25.725 1.00 38.35 254 ASP A CA 1
ATOM 1491 C C . ASP A 1 234 ? 4.266 50.434 24.420 1.00 41.19 254 ASP A C 1
ATOM 1492 O O . ASP A 1 234 ? 3.432 51.082 23.776 1.00 41.51 254 ASP A O 1
ATOM 1497 N N . GLY A 1 235 ? 5.526 50.255 24.028 1.00 35.39 255 GLY A N 1
ATOM 1498 C CA . GLY A 1 235 ? 6.025 50.766 22.762 1.00 34.47 255 GLY A CA 1
ATOM 1499 C C . GLY A 1 235 ? 7.372 51.458 22.776 1.00 37.72 255 GLY A C 1
ATOM 1500 O O . GLY A 1 235 ? 8.095 51.442 23.773 1.00 36.84 255 GLY A O 1
ATOM 1501 N N . SER A 1 236 ? 7.709 52.059 21.635 1.00 33.68 256 SER A N 1
ATOM 1502 C CA . SER A 1 236 ? 8.936 52.810 21.390 1.00 31.47 256 SER A CA 1
ATOM 1503 C C . SER A 1 236 ? 8.557 54.231 21.027 1.00 34.16 256 SER A C 1
ATOM 1504 O O . SER A 1 236 ? 7.446 54.481 20.545 1.00 33.10 256 SER A O 1
ATOM 1507 N N . MET A 1 237 ? 9.486 55.159 21.235 1.00 30.84 257 MET A N 1
ATOM 1508 C CA . MET A 1 237 ? 9.261 56.571 20.985 1.00 30.06 257 MET A CA 1
ATOM 1509 C C . MET A 1 237 ? 10.585 57.257 20.686 1.00 31.25 257 MET A C 1
ATOM 1510 O O . MET A 1 237 ? 11.558 57.048 21.402 1.00 29.98 257 MET A O 1
ATOM 1515 N N . HIS A 1 238 ? 10.625 58.069 19.629 1.00 27.62 258 HIS A N 1
ATOM 1516 C CA . HIS A 1 238 ? 11.825 58.844 19.295 1.00 25.77 258 HIS A CA 1
ATOM 1517 C C . HIS A 1 238 ? 11.420 60.296 19.177 1.00 28.69 258 HIS A C 1
ATOM 1518 O O . HIS A 1 238 ? 10.415 60.610 18.551 1.00 28.71 258 HIS A O 1
ATOM 1525 N N . LEU A 1 239 ? 12.177 61.168 19.835 1.00 24.07 259 LEU A N 1
ATOM 1526 C CA . LEU A 1 239 ? 11.885 62.587 19.895 1.00 23.17 259 LEU A CA 1
ATOM 1527 C C . LEU A 1 239 ? 13.004 63.392 19.338 1.00 27.12 259 LEU A C 1
ATOM 1528 O O . LEU A 1 239 ? 14.166 63.106 19.619 1.00 25.88 259 LEU A O 1
ATOM 1533 N N A SER A 1 240 ? 12.656 64.420 18.571 0.37 23.87 260 SER A N 1
ATOM 1534 N N B SER A 1 240 ? 12.672 64.416 18.530 0.63 23.91 260 SER A N 1
ATOM 1535 C CA A SER A 1 240 ? 13.615 65.330 17.976 0.37 22.94 260 SER A CA 1
ATOM 1536 C CA B SER A 1 240 ? 13.643 65.344 17.933 0.63 22.70 260 SER A CA 1
ATOM 1537 C C A SER A 1 240 ? 13.121 66.732 18.251 0.37 25.38 260 SER A C 1
ATOM 1538 C C B SER A 1 240 ? 13.157 66.746 18.214 0.63 24.80 260 SER A C 1
ATOM 1539 O O A SER A 1 240 ? 12.122 67.148 17.683 0.37 25.65 260 SER A O 1
ATOM 1540 O O B SER A 1 240 ? 12.205 67.187 17.592 0.63 25.27 260 SER A O 1
ATOM 1545 N N . MET A 1 241 ? 13.784 67.429 19.177 1.00 21.62 261 MET A N 1
ATOM 1546 C CA . MET A 1 241 ? 13.414 68.776 19.598 1.00 21.52 261 MET A CA 1
ATOM 1547 C C . MET A 1 241 ? 14.414 69.784 19.071 1.00 24.57 261 MET A C 1
ATOM 1548 O O . MET A 1 241 ? 15.603 69.719 19.385 1.00 22.79 261 MET A O 1
ATOM 1553 N N . VAL A 1 242 ? 13.932 70.688 18.223 1.00 22.64 262 VAL A N 1
ATOM 1554 C CA . VAL A 1 242 ? 14.778 71.679 17.564 1.00 22.66 262 VAL A CA 1
ATOM 1555 C C . VAL A 1 242 ? 15.372 72.707 18.570 1.00 26.08 262 VAL A C 1
ATOM 1556 O O . VAL A 1 242 ? 14.742 73.073 19.575 1.00 25.72 262 VAL A O 1
ATOM 1560 N N . ALA A 1 243 ? 16.592 73.147 18.276 1.00 22.27 263 ALA A N 1
ATOM 1561 C CA . ALA A 1 243 ? 17.298 74.184 19.023 1.00 23.23 263 ALA A CA 1
ATOM 1562 C C . ALA A 1 243 ? 16.551 75.498 18.791 1.00 28.46 263 ALA A C 1
ATOM 1563 O O . ALA A 1 243 ? 15.955 75.673 17.727 1.00 28.93 263 ALA A O 1
ATOM 1565 N N . LEU A 1 244 ? 16.544 76.400 19.773 1.00 23.60 264 LEU A N 1
ATOM 1566 C CA . LEU A 1 244 ? 15.875 77.688 19.590 1.00 23.64 264 LEU A CA 1
ATOM 1567 C C . LEU A 1 244 ? 16.923 78.771 19.525 1.00 28.60 264 LEU A C 1
ATOM 1568 O O . LEU A 1 244 ? 17.928 78.694 20.242 1.00 27.81 264 LEU A O 1
ATOM 1573 N N . LYS A 1 245 ? 16.652 79.826 18.747 1.00 24.93 265 LYS A N 1
ATOM 1574 C CA . LYS A 1 245 ? 17.521 81.000 18.663 1.00 25.23 265 LYS A CA 1
ATOM 1575 C C . LYS A 1 245 ? 17.454 81.780 19.988 1.00 27.69 265 LYS A C 1
ATOM 1576 O O . LYS A 1 245 ? 16.577 81.494 20.811 1.00 26.09 265 LYS A O 1
ATOM 1582 N N . ALA A 1 246 ? 18.354 82.774 20.187 1.00 25.97 266 ALA A N 1
ATOM 1583 C CA . ALA A 1 246 ? 18.413 83.596 21.425 1.00 25.88 266 ALA A CA 1
ATOM 1584 C C . ALA A 1 246 ? 17.084 84.267 21.808 1.00 29.93 266 ALA A C 1
ATOM 1585 O O . ALA A 1 246 ? 16.853 84.494 22.994 1.00 29.66 266 ALA A O 1
ATOM 1587 N N . ASP A 1 247 ? 16.218 84.571 20.820 1.00 26.73 267 ASP A N 1
ATOM 1588 C CA . ASP A 1 247 ? 14.919 85.231 21.080 1.00 26.78 267 ASP A CA 1
ATOM 1589 C C . ASP A 1 247 ? 13.766 84.206 21.208 1.00 30.01 267 ASP A C 1
ATOM 1590 O O . ASP A 1 247 ? 12.598 84.584 21.169 1.00 30.37 267 ASP A O 1
ATOM 1595 N N . GLY A 1 248 ? 14.114 82.931 21.289 1.00 26.30 268 GLY A N 1
ATOM 1596 C CA . GLY A 1 248 ? 13.149 81.850 21.441 1.00 26.70 268 GLY A CA 1
ATOM 1597 C C . GLY A 1 248 ? 12.432 81.393 20.184 1.00 31.13 268 GLY A C 1
ATOM 1598 O O . GLY A 1 248 ? 11.489 80.611 20.277 1.00 31.49 268 GLY A O 1
ATOM 1599 N N . THR A 1 249 ? 12.856 81.857 19.000 1.00 27.97 269 THR A N 1
ATOM 1600 C CA . THR A 1 249 ? 12.225 81.438 17.737 1.00 27.92 269 THR A CA 1
ATOM 1601 C C . THR A 1 249 ? 12.993 80.257 17.114 1.00 32.53 269 THR A C 1
ATOM 1602 O O . THR A 1 249 ? 14.178 80.049 17.401 1.00 30.64 269 THR A O 1
ATOM 1606 N N . LYS A 1 250 ? 12.321 79.509 16.239 1.00 30.99 270 LYS A N 1
ATOM 1607 C CA . LYS A 1 250 ? 12.900 78.342 15.582 1.00 30.88 270 LYS A CA 1
ATOM 1608 C C . LYS A 1 250 ? 13.851 78.737 14.459 1.00 35.88 270 LYS A C 1
ATOM 1609 O O . LYS A 1 250 ? 13.623 79.751 13.804 1.00 36.93 270 LYS A O 1
ATOM 1615 N N . PRO A 1 251 ? 14.968 78.009 14.244 1.00 31.06 271 PRO A N 1
ATOM 1616 C CA . PRO A 1 251 ? 15.857 78.380 13.132 1.00 31.50 271 PRO A CA 1
ATOM 1617 C C . PRO A 1 251 ? 15.290 77.849 11.813 1.00 38.65 271 PRO A C 1
ATOM 1618 O O . PRO A 1 251 ? 14.290 77.110 11.820 1.00 39.18 271 PRO A O 1
ATOM 1622 N N . SER A 1 252 ? 15.944 78.168 10.691 1.00 36.58 272 SER A N 1
ATOM 1623 C CA . SER A 1 252 ? 15.499 77.605 9.419 1.00 38.44 272 SER A CA 1
ATOM 1624 C C . SER A 1 252 ? 15.966 76.134 9.349 1.00 41.60 272 SER A C 1
ATOM 1625 O O . SER A 1 252 ? 16.912 75.746 10.049 1.00 40.17 272 SER A O 1
ATOM 1628 N N . LYS A 1 253 ? 15.288 75.324 8.530 1.00 39.21 273 LYS A N 1
ATOM 1629 C CA . LYS A 1 253 ? 15.589 73.911 8.283 1.00 39.64 273 LYS A CA 1
ATOM 1630 C C . LYS A 1 253 ? 17.061 73.694 7.938 1.00 43.82 273 LYS A C 1
ATOM 1631 O O . LYS A 1 253 ? 17.629 72.700 8.378 1.00 42.29 273 LYS A O 1
ATOM 1637 N N . ASP A 1 254 ? 17.674 74.621 7.167 1.00 42.28 274 ASP A N 1
ATOM 1638 C CA . ASP A 1 254 ? 19.077 74.519 6.731 1.00 43.02 274 ASP A CA 1
ATOM 1639 C C . ASP A 1 254 ? 20.123 74.690 7.829 1.00 43.98 274 ASP A C 1
ATOM 1640 O O . ASP A 1 254 ? 21.241 74.218 7.655 1.00 43.38 274 ASP A O 1
ATOM 1645 N N . LYS A 1 255 ? 19.785 75.366 8.928 1.00 39.37 275 LYS A N 1
ATOM 1646 C CA . LYS A 1 255 ? 20.692 75.637 10.050 1.00 38.75 275 LYS A CA 1
ATOM 1647 C C . LYS A 1 255 ? 20.321 74.858 11.317 1.00 40.21 275 LYS A C 1
ATOM 1648 O O . LYS A 1 255 ? 21.032 74.939 12.320 1.00 40.71 275 LYS A O 1
ATOM 1654 N N . ALA A 1 256 ? 19.206 74.126 11.272 1.00 34.16 276 ALA A N 1
ATOM 1655 C CA . ALA A 1 256 ? 18.622 73.424 12.410 1.00 31.33 276 ALA A CA 1
ATOM 1656 C C . ALA A 1 256 ? 19.410 72.256 12.955 1.00 31.76 276 ALA A C 1
ATOM 1657 O O . ALA A 1 256 ? 19.793 71.357 12.219 1.00 30.55 276 ALA A O 1
ATOM 1659 N N . VAL A 1 257 ? 19.602 72.263 14.266 1.00 26.41 277 VAL A N 1
ATOM 1660 C CA . VAL A 1 257 ? 20.190 71.156 15.031 1.00 25.31 277 VAL A CA 1
ATOM 1661 C C . VAL A 1 257 ? 19.178 70.799 16.106 1.00 26.50 277 VAL A C 1
ATOM 1662 O O . VAL A 1 257 ? 18.265 71.582 16.358 1.00 25.51 277 VAL A O 1
ATOM 1666 N N . TYR A 1 258 ? 19.300 69.614 16.694 1.00 23.12 278 TYR A N 1
ATOM 1667 C CA . TYR A 1 258 ? 18.302 69.062 17.605 1.00 22.62 278 TYR A CA 1
ATOM 1668 C C . TYR A 1 258 ? 18.879 68.362 18.818 1.00 25.61 278 TYR A C 1
ATOM 1669 O O . TYR A 1 258 ? 20.030 67.924 18.820 1.00 23.48 278 TYR A O 1
ATOM 1678 N N . PHE A 1 259 ? 18.035 68.243 19.850 1.00 22.11 279 PHE A N 1
ATOM 1679 C CA . PHE A 1 259 ? 18.278 67.395 20.989 1.00 21.37 279 PHE A CA 1
ATOM 1680 C C . PHE A 1 259 ? 17.366 66.199 20.709 1.00 25.09 279 PHE A C 1
ATOM 1681 O O . PHE A 1 259 ? 16.174 66.396 20.470 1.00 24.43 279 PHE A O 1
ATOM 1689 N N . THR A 1 260 ? 17.924 64.980 20.642 1.00 20.85 280 THR A N 1
ATOM 1690 C CA . THR A 1 260 ? 17.108 63.805 20.360 1.00 21.07 280 THR A CA 1
ATOM 1691 C C . THR A 1 260 ? 17.119 62.863 21.544 1.00 25.19 280 THR A C 1
ATOM 1692 O O . THR A 1 260 ? 18.074 62.868 22.305 1.00 24.58 280 THR A O 1
ATOM 1696 N N . ALA A 1 261 ? 16.043 62.066 21.701 1.00 21.31 281 ALA A N 1
ATOM 1697 C CA . ALA A 1 261 ? 15.888 61.095 22.771 1.00 21.62 281 ALA A CA 1
ATOM 1698 C C . ALA A 1 261 ? 15.228 59.852 22.176 1.00 25.22 281 ALA A C 1
ATOM 1699 O O . ALA A 1 261 ? 14.254 59.954 21.417 1.00 24.49 281 ALA A O 1
ATOM 1701 N N . HIS A 1 262 ? 15.815 58.684 22.471 1.00 22.25 282 HIS A N 1
ATOM 1702 C CA . HIS A 1 262 ? 15.462 57.394 21.879 1.00 22.56 282 HIS A CA 1
ATOM 1703 C C . HIS A 1 262 ? 15.047 56.381 22.902 1.00 28.88 282 HIS A C 1
ATOM 1704 O O . HIS A 1 262 ? 15.843 55.956 23.728 1.00 30.18 282 HIS A O 1
ATOM 1711 N N . TYR A 1 263 ? 13.765 56.041 22.886 1.00 27.12 283 TYR A N 1
ATOM 1712 C CA . TYR A 1 263 ? 13.146 55.119 23.831 1.00 27.34 283 TYR A CA 1
ATOM 1713 C C . TYR A 1 263 ? 12.688 53.894 23.071 1.00 34.75 283 TYR A C 1
ATOM 1714 O O . TYR A 1 263 ? 11.895 54.007 22.140 1.00 35.60 283 TYR A O 1
ATOM 1723 N N . GLU A 1 264 ? 13.198 52.730 23.445 1.00 32.23 284 GLU A N 1
ATOM 1724 C CA . GLU A 1 264 ? 12.817 51.491 22.772 1.00 32.60 284 GLU A CA 1
ATOM 1725 C C . GLU A 1 264 ? 12.084 50.602 23.735 1.00 37.05 284 GLU A C 1
ATOM 1726 O O . GLU A 1 264 ? 12.406 50.592 24.921 1.00 35.37 284 GLU A O 1
ATOM 1732 N N . GLU A 1 265 ? 11.132 49.820 23.214 1.00 37.58 285 GLU A N 1
ATOM 1733 C CA . GLU A 1 265 ? 10.343 48.862 23.988 1.00 40.31 285 GLU A CA 1
ATOM 1734 C C . GLU A 1 265 ? 11.274 47.943 24.779 1.00 46.86 285 GLU A C 1
ATOM 1735 O O . GLU A 1 265 ? 12.087 47.233 24.187 1.00 45.12 285 GLU A O 1
ATOM 1741 N N . GLY A 1 266 ? 11.202 48.054 26.107 1.00 47.36 286 GLY A N 1
ATOM 1742 C CA . GLY A 1 266 ? 12.007 47.262 27.033 1.00 49.29 286 GLY A CA 1
ATOM 1743 C C . GLY A 1 266 ? 11.466 45.854 27.262 1.00 59.26 286 GLY A C 1
ATOM 1744 O O . GLY A 1 266 ? 10.507 45.435 26.592 1.00 59.26 286 GLY A O 1
ATOM 1745 N N . PRO A 1 267 ? 12.062 45.089 28.222 1.00 59.03 287 PRO A N 1
ATOM 1746 C CA . PRO A 1 267 ? 11.579 43.712 28.474 1.00 61.32 287 PRO A CA 1
ATOM 1747 C C . PRO A 1 267 ? 10.143 43.630 29.006 1.00 65.63 287 PRO A C 1
ATOM 1748 O O . PRO A 1 267 ? 9.429 42.686 28.670 1.00 67.31 287 PRO A O 1
ATOM 1752 N N . ASN A 1 268 ? 9.723 44.636 29.799 1.00 60.31 288 ASN A N 1
ATOM 1753 C CA . ASN A 1 268 ? 8.381 44.756 30.386 1.00 60.49 288 ASN A CA 1
ATOM 1754 C C . ASN A 1 268 ? 7.339 45.373 29.406 1.00 60.94 288 ASN A C 1
ATOM 1755 O O . ASN A 1 268 ? 6.161 45.497 29.760 1.00 61.32 288 ASN A O 1
ATOM 1760 N N . GLY A 1 269 ? 7.798 45.762 28.212 1.00 52.82 289 GLY A N 1
ATOM 1761 C CA . GLY A 1 269 ? 6.982 46.378 27.173 1.00 50.45 289 GLY A CA 1
ATOM 1762 C C . GLY A 1 269 ? 7.041 47.894 27.184 1.00 49.25 289 GLY A C 1
ATOM 1763 O O . GLY A 1 269 ? 6.692 48.540 26.195 1.00 47.05 289 GLY A O 1
ATOM 1764 N N . LYS A 1 270 ? 7.489 48.478 28.298 1.00 43.25 290 LYS A N 1
ATOM 1765 C CA . LYS A 1 270 ? 7.556 49.925 28.467 1.00 41.09 290 LYS A CA 1
ATOM 1766 C C . LYS A 1 270 ? 8.715 50.568 27.690 1.00 43.36 290 LYS A C 1
ATOM 1767 O O . LYS A 1 270 ? 9.786 49.952 27.602 1.00 42.26 290 LYS A O 1
ATOM 1773 N N . PRO A 1 271 ? 8.537 51.821 27.171 1.00 38.10 291 PRO A N 1
ATOM 1774 C CA . PRO A 1 271 ? 9.661 52.501 26.491 1.00 36.41 291 PRO A CA 1
ATOM 1775 C C . PRO A 1 271 ? 10.811 52.707 27.468 1.00 40.24 291 PRO A C 1
ATOM 1776 O O . PRO A 1 271 ? 10.593 53.099 28.618 1.00 39.14 291 PRO A O 1
ATOM 1780 N N . GLN A 1 272 ? 12.017 52.346 27.031 1.00 35.76 292 GLN A N 1
ATOM 1781 C CA . GLN A 1 272 ? 13.235 52.431 27.831 1.00 35.18 292 GLN A CA 1
ATOM 1782 C C . GLN A 1 272 ? 14.211 53.384 27.142 1.00 34.50 292 GLN A C 1
ATOM 1783 O O . GLN A 1 272 ? 14.501 53.195 25.961 1.00 32.31 292 GLN A O 1
ATOM 1789 N N . LEU A 1 273 ? 14.720 54.396 27.876 1.00 28.81 293 LEU A N 1
ATOM 1790 C CA . LEU A 1 273 ? 15.658 55.361 27.313 1.00 26.94 293 LEU A CA 1
ATOM 1791 C C . LEU A 1 273 ? 16.990 54.685 26.974 1.00 29.80 293 LEU A C 1
ATOM 1792 O O . LEU A 1 273 ? 17.714 54.254 27.871 1.00 30.89 293 LEU A O 1
ATOM 1797 N N . LYS A 1 274 ? 17.288 54.559 25.665 1.00 23.63 294 LYS A N 1
ATOM 1798 C CA . LYS A 1 274 ? 18.495 53.866 25.192 1.00 23.60 294 LYS A CA 1
ATOM 1799 C C . LYS A 1 274 ? 19.576 54.814 24.720 1.00 27.87 294 LYS A C 1
ATOM 1800 O O . LYS A 1 274 ? 20.762 54.459 24.697 1.00 25.92 294 LYS A O 1
ATOM 1806 N N . GLU A 1 275 ? 19.163 55.994 24.255 1.00 25.78 295 GLU A N 1
ATOM 1807 C CA . GLU A 1 275 ? 20.121 56.910 23.647 1.00 24.71 295 GLU A CA 1
ATOM 1808 C C . GLU A 1 275 ? 19.581 58.301 23.599 1.00 26.88 295 GLU A C 1
ATOM 1809 O O . GLU A 1 275 ? 18.369 58.508 23.588 1.00 26.64 295 GLU A O 1
ATOM 1815 N N . ILE A 1 276 ? 20.497 59.260 23.569 1.00 23.18 296 ILE A N 1
ATOM 1816 C CA . ILE A 1 276 ? 20.227 60.676 23.355 1.00 21.93 296 ILE A CA 1
ATOM 1817 C C . ILE A 1 276 ? 21.295 61.185 22.397 1.00 26.10 296 ILE A C 1
ATOM 1818 O O . ILE A 1 276 ? 22.306 60.506 22.178 1.00 25.48 296 ILE A O 1
ATOM 1823 N N . SER A 1 277 ? 21.085 62.367 21.829 1.00 23.10 297 SER A N 1
ATOM 1824 C CA . SER A 1 277 ? 22.110 63.022 21.015 1.00 22.59 297 SER A CA 1
ATOM 1825 C C . SER A 1 277 ? 21.881 64.508 21.029 1.00 24.74 297 SER A C 1
ATOM 1826 O O . SER A 1 277 ? 20.768 64.969 21.293 1.00 23.65 297 SER A O 1
ATOM 1829 N N . SER A 1 278 ? 22.920 65.249 20.667 1.00 21.04 298 SER A N 1
ATOM 1830 C CA . SER A 1 278 ? 22.861 66.692 20.518 1.00 20.53 298 SER A CA 1
ATOM 1831 C C . SER A 1 278 ? 24.093 67.150 19.769 1.00 25.26 298 SER A C 1
ATOM 1832 O O . SER A 1 278 ? 25.076 66.400 19.716 1.00 24.40 298 SER A O 1
ATOM 1835 N N . PRO A 1 279 ? 24.117 68.407 19.264 1.00 24.23 299 PRO A N 1
ATOM 1836 C CA . PRO A 1 279 ? 25.392 68.967 18.781 1.00 24.13 299 PRO A CA 1
ATOM 1837 C C . PRO A 1 279 ? 26.408 68.973 19.940 1.00 23.81 299 PRO A C 1
ATOM 1838 O O . PRO A 1 279 ? 26.005 69.106 21.109 1.00 22.78 299 PRO A O 1
ATOM 1842 N N . LYS A 1 280 ? 27.705 68.817 19.623 1.00 18.41 300 LYS A N 1
ATOM 1843 C CA . LYS A 1 280 ? 28.775 68.757 20.618 1.00 19.91 300 LYS A CA 1
ATOM 1844 C C . LYS A 1 280 ? 29.912 69.754 20.307 1.00 26.37 300 LYS A C 1
ATOM 1845 O O . LYS A 1 280 ? 30.149 70.020 19.136 1.00 25.78 300 LYS A O 1
ATOM 1851 N N . PRO A 1 281 ? 30.662 70.265 21.313 1.00 24.81 301 PRO A N 1
ATOM 1852 C CA . PRO A 1 281 ? 30.459 70.068 22.765 1.00 25.64 301 PRO A CA 1
ATOM 1853 C C . PRO A 1 281 ? 29.181 70.809 23.215 1.00 28.85 301 PRO A C 1
ATOM 1854 O O . PRO A 1 281 ? 28.830 71.850 22.662 1.00 27.86 301 PRO A O 1
ATOM 1858 N N . LEU A 1 282 ? 28.478 70.248 24.176 1.00 25.26 302 LEU A N 1
ATOM 1859 C CA . LEU A 1 282 ? 27.268 70.867 24.718 1.00 25.69 302 LEU A CA 1
ATOM 1860 C C . LEU A 1 282 ? 27.647 71.821 25.878 1.00 28.50 302 LEU A C 1
ATOM 1861 O O . LEU A 1 282 ? 28.470 71.463 26.713 1.00 28.44 302 LEU A O 1
ATOM 1866 N N . LYS A 1 283 ? 27.086 73.027 25.907 1.00 23.09 303 LYS A N 1
ATOM 1867 C CA . LYS A 1 283 ? 27.352 73.946 27.024 1.00 22.62 303 LYS A CA 1
ATOM 1868 C C . LYS A 1 283 ? 26.088 74.053 27.892 1.00 24.87 303 LYS A C 1
ATOM 1869 O O . LYS A 1 283 ? 24.992 73.785 27.414 1.00 22.82 303 LYS A O 1
ATOM 1875 N N . PHE A 1 284 ? 26.249 74.515 29.128 1.00 21.86 304 PHE A N 1
ATOM 1876 C CA . PHE A 1 284 ? 25.162 74.786 30.057 1.00 21.63 304 PHE A CA 1
ATOM 1877 C C . PHE A 1 284 ? 25.329 76.202 30.539 1.00 25.51 304 PHE A C 1
ATOM 1878 O O . PHE A 1 284 ? 26.450 76.633 30.862 1.00 25.13 304 PHE A O 1
ATOM 1886 N N . ALA A 1 285 ? 24.214 76.943 30.537 1.00 20.56 305 ALA A N 1
ATOM 1887 C CA . ALA A 1 285 ? 24.165 78.336 30.939 1.00 20.61 305 ALA A CA 1
ATOM 1888 C C . ALA A 1 285 ? 24.104 78.406 32.479 1.00 24.31 305 ALA A C 1
ATOM 1889 O O . ALA A 1 285 ? 23.040 78.577 33.053 1.00 24.30 305 ALA A O 1
ATOM 1891 N N . GLY A 1 286 ? 25.250 78.255 33.129 1.00 22.58 306 GLY A N 1
ATOM 1892 C CA . GLY A 1 286 ? 25.330 78.246 34.595 1.00 23.88 306 GLY A CA 1
ATOM 1893 C C . GLY A 1 286 ? 25.741 76.861 35.082 1.00 30.71 306 GLY A C 1
ATOM 1894 O O . GLY A 1 286 ? 25.946 75.951 34.269 1.00 28.72 306 GLY A O 1
ATOM 1895 N N . THR A 1 287 ? 25.863 76.693 36.392 1.00 30.36 307 THR A N 1
ATOM 1896 C CA . THR A 1 287 ? 26.369 75.508 37.118 1.00 32.43 307 THR A CA 1
ATOM 1897 C C . THR A 1 287 ? 25.272 74.642 37.755 1.00 36.29 307 THR A C 1
ATOM 1898 O O . THR A 1 287 ? 25.504 73.459 38.018 1.00 39.56 307 THR A O 1
ATOM 1902 N N . GLY A 1 288 ? 24.120 75.232 38.026 1.00 28.59 308 GLY A N 1
ATOM 1903 C CA . GLY A 1 288 ? 23.016 74.536 38.672 1.00 27.03 308 GLY A CA 1
ATOM 1904 C C . GLY A 1 288 ? 22.314 73.551 37.772 1.00 29.02 308 GLY A C 1
ATOM 1905 O O . GLY A 1 288 ? 22.546 73.524 36.562 1.00 27.88 308 GLY A O 1
ATOM 1906 N N . ASP A 1 289 ? 21.405 72.777 38.359 1.00 25.80 309 ASP A N 1
ATOM 1907 C CA . ASP A 1 289 ? 20.593 71.770 37.685 1.00 25.07 309 ASP A CA 1
ATOM 1908 C C . ASP A 1 289 ? 19.595 72.391 36.718 1.00 28.87 309 ASP A C 1
ATOM 1909 O O . ASP A 1 289 ? 19.177 71.722 35.773 1.00 27.10 309 ASP A O 1
ATOM 1914 N N . ASP A 1 290 ? 19.241 73.670 36.938 1.00 26.13 310 ASP A N 1
ATOM 1915 C CA . ASP A 1 290 ? 18.291 74.411 36.109 1.00 26.32 310 ASP A CA 1
ATOM 1916 C C . ASP A 1 290 ? 18.973 75.091 34.919 1.00 30.14 310 ASP A C 1
ATOM 1917 O O . ASP A 1 290 ? 18.281 75.690 34.087 1.00 30.05 310 ASP A O 1
ATOM 1922 N N . ALA A 1 291 ? 20.333 75.024 34.847 1.00 25.89 311 ALA A N 1
ATOM 1923 C CA . ALA A 1 291 ? 21.095 75.641 33.749 1.00 23.45 311 ALA A CA 1
ATOM 1924 C C . ALA A 1 291 ? 20.662 75.023 32.380 1.00 24.67 311 ALA A C 1
ATOM 1925 O O . ALA A 1 291 ? 20.668 73.804 32.210 1.00 23.21 311 ALA A O 1
ATOM 1927 N N . ILE A 1 292 ? 20.247 75.875 31.440 1.00 20.86 312 ILE A N 1
ATOM 1928 C CA . ILE A 1 292 ? 19.777 75.444 30.142 1.00 19.80 312 ILE A CA 1
ATOM 1929 C C . ILE A 1 292 ? 20.947 75.070 29.228 1.00 24.15 312 ILE A C 1
ATOM 1930 O O . ILE A 1 292 ? 21.992 75.711 29.261 1.00 22.33 312 ILE A O 1
ATOM 1935 N N . ALA A 1 293 ? 20.763 74.018 28.422 1.00 22.89 313 ALA A N 1
ATOM 1936 C CA . ALA A 1 293 ? 21.768 73.587 27.458 1.00 21.76 313 ALA A CA 1
ATOM 1937 C C . ALA A 1 293 ? 21.822 74.627 26.360 1.00 24.87 313 ALA A C 1
ATOM 1938 O O . ALA A 1 293 ? 20.793 75.178 25.977 1.00 22.69 313 ALA A O 1
ATOM 1940 N N . TYR A 1 294 ? 23.015 74.915 25.869 1.00 23.88 314 TYR A N 1
ATOM 1941 C CA . TYR A 1 294 ? 23.179 75.818 24.731 1.00 23.73 314 TYR A CA 1
ATOM 1942 C C . TYR A 1 294 ? 24.356 75.374 23.902 1.00 28.58 314 TYR A C 1
ATOM 1943 O O . TYR A 1 294 ? 25.200 74.600 24.377 1.00 27.48 314 TYR A O 1
ATOM 1952 N N . ILE A 1 295 ? 24.402 75.865 22.658 1.00 25.85 315 ILE A N 1
ATOM 1953 C CA . ILE A 1 295 ? 25.459 75.587 21.696 1.00 26.50 315 ILE A CA 1
ATOM 1954 C C . ILE A 1 295 ? 25.696 76.837 20.862 1.00 32.63 315 ILE A C 1
ATOM 1955 O O . ILE A 1 295 ? 24.792 77.651 20.658 1.00 33.63 315 ILE A O 1
ATOM 1960 N N . GLU A 1 296 ? 26.895 76.942 20.341 1.00 29.22 316 GLU A N 1
ATOM 1961 C CA . GLU A 1 296 ? 27.285 77.929 19.359 1.00 29.83 316 GLU A CA 1
ATOM 1962 C C . GLU A 1 296 ? 27.324 77.063 18.104 1.00 33.10 316 GLU A C 1
ATOM 1963 O O . GLU A 1 296 ? 27.854 75.966 18.175 1.00 31.66 316 GLU A O 1
ATOM 1969 N N . HIS A 1 297 ? 26.654 77.467 17.023 1.00 29.62 317 HIS A N 1
ATOM 1970 C CA . HIS A 1 297 ? 26.540 76.685 15.797 1.00 28.60 317 HIS A CA 1
ATOM 1971 C C . HIS A 1 297 ? 26.428 77.654 14.641 1.00 34.81 317 HIS A C 1
ATOM 1972 O O . HIS A 1 297 ? 25.532 78.515 14.641 1.00 34.97 317 HIS A O 1
ATOM 1979 N N . GLY A 1 298 ? 27.346 77.545 13.684 1.00 31.83 318 GLY A N 1
ATOM 1980 C CA . GLY A 1 298 ? 27.416 78.460 12.545 1.00 32.53 318 GLY A CA 1
ATOM 1981 C C . GLY A 1 298 ? 27.582 79.914 12.973 1.00 37.38 318 GLY A C 1
ATOM 1982 O O . GLY A 1 298 ? 27.020 80.814 12.352 1.00 38.24 318 GLY A O 1
ATOM 1983 N N . GLY A 1 299 ? 28.289 80.133 14.078 1.00 34.14 319 GLY A N 1
ATOM 1984 C CA . GLY A 1 299 ? 28.500 81.469 14.632 1.00 35.35 319 GLY A CA 1
ATOM 1985 C C . GLY A 1 299 ? 27.322 82.061 15.397 1.00 40.59 319 GLY A C 1
ATOM 1986 O O . GLY A 1 299 ? 27.394 83.217 15.820 1.00 40.87 319 GLY A O 1
ATOM 1987 N N . GLU A 1 300 ? 26.229 81.283 15.606 1.00 35.04 320 GLU A N 1
ATOM 1988 C CA . GLU A 1 300 ? 25.044 81.751 16.337 1.00 32.83 320 GLU A CA 1
ATOM 1989 C C . GLU A 1 300 ? 24.839 80.913 17.588 1.00 34.63 320 GLU A C 1
ATOM 1990 O O . GLU A 1 300 ? 25.255 79.760 17.642 1.00 32.88 320 GLU A O 1
ATOM 1996 N N . ILE A 1 301 ? 24.145 81.475 18.573 1.00 30.40 321 ILE A N 1
ATOM 1997 C CA . ILE A 1 301 ? 23.825 80.803 19.820 1.00 27.83 321 ILE A CA 1
ATOM 1998 C C . ILE A 1 301 ? 22.417 80.241 19.758 1.00 27.66 321 ILE A C 1
ATOM 1999 O O . ILE A 1 301 ? 21.500 80.917 19.322 1.00 27.29 321 ILE A O 1
ATOM 2004 N N . TYR A 1 302 ? 22.259 79.007 20.210 1.00 21.81 322 TYR A N 1
ATOM 2005 C CA . TYR A 1 302 ? 20.966 78.351 20.301 1.00 21.23 322 TYR A CA 1
ATOM 2006 C C . TYR A 1 302 ? 20.898 77.679 21.652 1.00 24.38 322 TYR A C 1
ATOM 2007 O O . TYR A 1 302 ? 21.929 77.240 22.158 1.00 22.69 322 TYR A O 1
ATOM 2016 N N . THR A 1 303 ? 19.686 77.549 22.216 1.00 20.77 323 THR A N 1
ATOM 2017 C CA . THR A 1 303 ? 19.511 76.781 23.439 1.00 19.88 323 THR A CA 1
ATOM 2018 C C . THR A 1 303 ? 18.844 75.477 23.022 1.00 24.36 323 THR A C 1
ATOM 2019 O O . THR A 1 303 ? 18.183 75.430 21.977 1.00 23.47 323 THR A O 1
ATOM 2023 N N . LEU A 1 304 ? 19.018 74.424 23.827 1.00 21.88 324 LEU A N 1
ATOM 2024 C CA . LEU A 1 304 ? 18.341 73.156 23.604 1.00 22.55 324 LEU A CA 1
ATOM 2025 C C . LEU A 1 304 ? 17.299 73.020 24.722 1.00 26.12 324 LEU A C 1
ATOM 2026 O O . LEU A 1 304 ? 17.423 73.701 25.734 1.00 25.51 324 LEU A O 1
ATOM 2031 N N . ALA A 1 305 ? 16.278 72.152 24.547 1.00 22.42 325 ALA A N 1
ATOM 2032 C CA . ALA A 1 305 ? 15.160 72.014 25.491 1.00 22.78 325 ALA A CA 1
ATOM 2033 C C . ALA A 1 305 ? 15.456 71.097 26.668 1.00 25.35 325 ALA A C 1
ATOM 2034 O O . ALA A 1 305 ? 14.579 70.375 27.123 1.00 25.39 325 ALA A O 1
ATOM 2036 N N . VAL A 1 306 ? 16.686 71.106 27.144 1.00 22.33 326 VAL A N 1
ATOM 2037 C CA . VAL A 1 306 ? 17.106 70.220 28.232 1.00 22.37 326 VAL A CA 1
ATOM 2038 C C . VAL A 1 306 ? 17.961 70.986 29.253 1.00 25.23 326 VAL A C 1
ATOM 2039 O O . VAL A 1 306 ? 18.860 71.754 28.879 1.00 24.55 326 VAL A O 1
ATOM 2043 N N . THR A 1 307 ? 17.657 70.823 30.522 1.00 22.67 327 THR A N 1
ATOM 2044 C CA . THR A 1 307 ? 18.441 71.498 31.558 1.00 22.86 327 THR A CA 1
ATOM 2045 C C . THR A 1 307 ? 19.597 70.581 31.925 1.00 25.01 327 THR A C 1
ATOM 2046 O O . THR A 1 307 ? 19.570 69.406 31.582 1.00 23.90 327 THR A O 1
ATOM 2050 N N . ARG A 1 308 ? 20.567 71.089 32.689 1.00 23.34 328 ARG A N 1
ATOM 2051 C CA . ARG A 1 308 ? 21.699 70.288 33.147 1.00 22.33 328 ARG A CA 1
ATOM 2052 C C . ARG A 1 308 ? 21.278 69.082 34.000 1.00 24.75 328 ARG A C 1
ATOM 2053 O O . ARG A 1 308 ? 21.785 67.978 33.793 1.00 24.83 328 ARG A O 1
ATOM 2061 N N . GLY A 1 309 ? 20.347 69.305 34.917 1.00 20.32 329 GLY A N 1
ATOM 2062 C CA . GLY A 1 309 ? 19.838 68.254 35.789 1.00 21.37 329 GLY A CA 1
ATOM 2063 C C . GLY A 1 309 ? 19.156 67.174 34.972 1.00 25.58 329 GLY A C 1
ATOM 2064 O O . GLY A 1 309 ? 19.418 65.998 35.170 1.00 25.45 329 GLY A O 1
ATOM 2065 N N . LYS A 1 310 ? 18.319 67.564 34.004 1.00 23.84 330 LYS A N 1
ATOM 2066 C CA . LYS A 1 310 ? 17.646 66.585 33.144 1.00 24.02 330 LYS A CA 1
ATOM 2067 C C . LYS A 1 310 ? 18.676 65.821 32.260 1.00 27.49 330 LYS A C 1
ATOM 2068 O O . LYS A 1 310 ? 18.611 64.596 32.147 1.00 26.49 330 LYS A O 1
ATOM 2074 N N . TYR A 1 311 ? 19.636 66.549 31.697 1.00 23.49 331 TYR A N 1
ATOM 2075 C CA . TYR A 1 311 ? 20.675 65.970 30.856 1.00 23.72 331 TYR A CA 1
ATOM 2076 C C . TYR A 1 311 ? 21.478 64.917 31.623 1.00 28.92 331 TYR A C 1
ATOM 2077 O O . TYR A 1 311 ? 21.670 63.821 31.101 1.00 28.17 331 TYR A O 1
ATOM 2086 N N . LYS A 1 312 ? 21.913 65.235 32.869 1.00 26.86 332 LYS A N 1
ATOM 2087 C CA . LYS A 1 312 ? 22.633 64.285 33.727 1.00 27.38 332 LYS A CA 1
ATOM 2088 C C . LYS A 1 312 ? 21.779 63.046 34.060 1.00 31.36 332 LYS A C 1
ATOM 2089 O O . LYS A 1 312 ? 22.300 61.941 34.032 1.00 32.45 332 LYS A O 1
ATOM 2095 N N . GLU A 1 313 ? 20.482 63.218 34.349 1.00 27.06 333 GLU A N 1
ATOM 2096 C CA . GLU A 1 313 ? 19.572 62.088 34.621 1.00 27.75 333 GLU A CA 1
ATOM 2097 C C . GLU A 1 313 ? 19.440 61.184 33.379 1.00 30.21 333 GLU A C 1
ATOM 2098 O O . GLU A 1 313 ? 19.447 59.956 33.511 1.00 30.02 333 GLU A O 1
ATOM 2104 N N . MET A 1 314 ? 19.292 61.803 32.179 1.00 24.14 334 MET A N 1
ATOM 2105 C CA . MET A 1 314 ? 19.171 61.081 30.904 1.00 22.01 334 MET A CA 1
ATOM 2106 C C . MET A 1 314 ? 20.478 60.397 30.575 1.00 25.34 334 MET A C 1
ATOM 2107 O O . MET A 1 314 ? 20.459 59.234 30.196 1.00 26.05 334 MET A O 1
ATOM 2112 N N . MET A 1 315 ? 21.615 61.084 30.764 1.00 22.76 335 MET A N 1
ATOM 2113 C CA . MET A 1 315 ? 22.941 60.483 30.533 1.00 22.58 335 MET A CA 1
ATOM 2114 C C . MET A 1 315 ? 23.111 59.234 31.417 1.00 27.93 335 MET A C 1
ATOM 2115 O O . MET A 1 315 ? 23.463 58.174 30.902 1.00 28.09 335 MET A O 1
ATOM 2120 N N . LYS A 1 316 ? 22.761 59.340 32.710 1.00 26.01 336 LYS A N 1
ATOM 2121 C CA . LYS A 1 316 ? 22.798 58.219 33.662 1.00 27.26 336 LYS A CA 1
ATOM 2122 C C . LYS A 1 316 ? 21.950 56.997 33.197 1.00 30.87 336 LYS A C 1
ATOM 2123 O O . LYS A 1 316 ? 22.453 55.882 33.214 1.00 31.50 336 LYS A O 1
ATOM 2129 N N . GLU A 1 317 ? 20.699 57.213 32.771 1.00 27.57 337 GLU A N 1
ATOM 2130 C CA . GLU A 1 317 ? 19.804 56.146 32.295 1.00 27.25 337 GLU A CA 1
ATOM 2131 C C . GLU A 1 317 ? 20.330 55.499 30.990 1.00 27.97 337 GLU A C 1
ATOM 2132 O O . GLU A 1 317 ? 20.317 54.272 30.869 1.00 27.01 337 GLU A O 1
ATOM 2138 N N . VAL A 1 318 ? 20.818 56.323 30.042 1.00 24.10 338 VAL A N 1
ATOM 2139 C CA . VAL A 1 318 ? 21.408 55.887 28.775 1.00 23.19 338 VAL A CA 1
ATOM 2140 C C . VAL A 1 318 ? 22.586 54.928 29.057 1.00 31.30 338 VAL A C 1
ATOM 2141 O O . VAL A 1 318 ? 22.642 53.838 28.473 1.00 32.91 338 VAL A O 1
ATOM 2145 N N . GLU A 1 319 ? 23.497 55.319 29.967 1.00 28.66 339 GLU A N 1
ATOM 2146 C CA . GLU A 1 319 ? 24.669 54.515 30.351 1.00 28.19 339 GLU A CA 1
ATOM 2147 C C . GLU A 1 319 ? 24.259 53.194 31.003 1.00 31.06 339 GLU A C 1
ATOM 2148 O O . GLU A 1 319 ? 24.793 52.158 30.629 1.00 27.27 339 GLU A O 1
ATOM 2154 N N . LEU A 1 320 ? 23.252 53.221 31.908 1.00 30.87 340 LEU A N 1
ATOM 2155 C CA . LEU A 1 320 ? 22.741 52.006 32.556 1.00 32.43 340 LEU A CA 1
ATOM 2156 C C . LEU A 1 320 ? 22.129 51.041 31.515 1.00 35.87 340 LEU A C 1
ATOM 2157 O O . LEU A 1 320 ? 22.208 49.826 31.691 1.00 36.86 340 LEU A O 1
ATOM 2162 N N . ASN A 1 321 ? 21.589 51.596 30.403 1.00 29.69 341 ASN A N 1
ATOM 2163 C CA . ASN A 1 321 ? 20.962 50.827 29.326 1.00 28.62 341 ASN A CA 1
ATOM 2164 C C . ASN A 1 321 ? 21.921 50.546 28.171 1.00 32.33 341 ASN A C 1
ATOM 2165 O O . ASN A 1 321 ? 21.485 50.210 27.070 1.00 32.63 341 ASN A O 1
ATOM 2170 N N . GLN A 1 322 ? 23.237 50.654 28.450 1.00 29.96 342 GLN A N 1
ATOM 2171 C CA . GLN A 1 322 ? 24.356 50.351 27.547 1.00 29.72 342 GLN A CA 1
ATOM 2172 C C . GLN A 1 322 ? 24.393 51.223 26.288 1.00 32.25 342 GLN A C 1
ATOM 2173 O O . GLN A 1 322 ? 24.810 50.754 25.228 1.00 31.50 342 GLN A O 1
ATOM 2179 N N . GLY A 1 323 ? 23.969 52.474 26.413 1.00 27.01 343 GLY A N 1
ATOM 2180 C CA . GLY A 1 323 ? 23.992 53.404 25.292 1.00 25.53 343 GLY A CA 1
ATOM 2181 C C . GLY A 1 323 ? 25.403 53.834 24.942 1.00 27.75 343 GLY A C 1
ATOM 2182 O O . GLY A 1 323 ? 26.344 53.614 25.702 1.00 26.13 343 GLY A O 1
ATOM 2183 N N . GLN A 1 324 ? 25.560 54.456 23.784 1.00 26.31 344 GLN A N 1
ATOM 2184 C CA . GLN A 1 324 ? 26.863 54.891 23.298 1.00 25.51 344 GLN A CA 1
ATOM 2185 C C . GLN A 1 324 ? 27.165 56.359 23.549 1.00 28.94 344 GLN A C 1
ATOM 2186 O O . GLN A 1 324 ? 28.304 56.787 23.352 1.00 28.22 344 GLN A O 1
ATOM 2192 N N . SER A 1 325 ? 26.157 57.138 23.970 1.00 24.46 345 SER A N 1
ATOM 2193 C CA . SER A 1 325 ? 26.344 58.562 24.233 1.00 24.31 345 SER A CA 1
ATOM 2194 C C . SER A 1 325 ? 27.461 58.805 25.226 1.00 28.63 345 SER A C 1
ATOM 2195 O O . SER A 1 325 ? 27.598 58.073 26.221 1.00 26.49 345 SER A O 1
ATOM 2198 N N . VAL A 1 326 ? 28.270 59.820 24.942 1.00 25.57 346 VAL A N 1
ATOM 2199 C CA . VAL A 1 326 ? 29.316 60.255 25.859 1.00 25.79 346 VAL A CA 1
ATOM 2200 C C . VAL A 1 326 ? 28.978 61.707 26.232 1.00 29.52 346 VAL A C 1
ATOM 2201 O O . VAL A 1 326 ? 28.374 62.432 25.428 1.00 28.06 346 VAL A O 1
ATOM 2205 N N . ASP A 1 327 ? 29.300 62.100 27.459 1.00 28.82 347 ASP A N 1
ATOM 2206 C CA . ASP A 1 327 ? 28.882 63.380 28.027 1.00 29.68 347 ASP A CA 1
ATOM 2207 C C . ASP A 1 327 ? 29.283 64.612 27.173 1.00 35.99 347 ASP A C 1
ATOM 2208 O O . ASP A 1 327 ? 28.389 65.362 26.738 1.00 39.29 347 ASP A O 1
ATOM 2213 N N . LEU A 1 328 ? 30.570 64.829 26.950 1.00 29.25 348 LEU A N 1
ATOM 2214 C CA . LEU A 1 328 ? 31.089 65.952 26.124 1.00 28.55 348 LEU A CA 1
ATOM 2215 C C . LEU A 1 328 ? 30.379 67.312 26.385 1.00 31.93 348 LEU A C 1
ATOM 2216 O O . LEU A 1 328 ? 29.929 67.980 25.449 1.00 31.81 348 LEU A O 1
ATOM 2221 N N . SER A 1 329 ? 30.253 67.697 27.663 1.00 29.12 349 SER A N 1
ATOM 2222 C CA . SER A 1 329 ? 29.574 68.934 28.033 1.00 30.17 349 SER A CA 1
ATOM 2223 C C . SER A 1 329 ? 30.327 69.743 29.075 1.00 35.02 349 SER A C 1
ATOM 2224 O O . SER A 1 329 ? 31.171 69.208 29.790 1.00 35.61 349 SER A O 1
ATOM 2227 N N . GLN A 1 330 ? 30.076 71.055 29.114 1.00 31.75 350 GLN A N 1
ATOM 2228 C CA . GLN A 1 330 ? 30.763 71.936 30.057 1.00 31.56 350 GLN A CA 1
ATOM 2229 C C . GLN A 1 330 ? 29.805 73.021 30.544 1.00 32.37 350 GLN A C 1
ATOM 2230 O O . GLN A 1 330 ? 29.159 73.684 29.730 1.00 29.80 350 GLN A O 1
ATOM 2236 N N . ALA A 1 331 ? 29.747 73.226 31.860 1.00 29.06 351 ALA A N 1
ATOM 2237 C CA . ALA A 1 331 ? 28.979 74.318 32.444 1.00 29.39 351 ALA A CA 1
ATOM 2238 C C . ALA A 1 331 ? 29.799 75.588 32.174 1.00 32.68 351 ALA A C 1
ATOM 2239 O O . ALA A 1 331 ? 31.030 75.565 32.250 1.00 31.46 351 ALA A O 1
ATOM 2241 N N . GLU A 1 332 ? 29.124 76.653 31.751 1.00 28.61 352 GLU A N 1
ATOM 2242 C CA . GLU A 1 332 ? 29.798 77.904 31.420 1.00 27.36 352 GLU A CA 1
ATOM 2243 C C . GLU A 1 332 ? 29.233 79.021 32.245 1.00 31.05 352 GLU A C 1
ATOM 2244 O O . GLU A 1 332 ? 28.149 78.890 32.805 1.00 30.88 352 GLU A O 1
ATOM 2250 N N . ASP A 1 333 ? 29.976 80.115 32.324 1.00 30.24 353 ASP A N 1
ATOM 2251 C CA . ASP A 1 333 ? 29.608 81.295 33.087 1.00 32.22 353 ASP A CA 1
ATOM 2252 C C . ASP A 1 333 ? 28.522 82.121 32.389 1.00 36.28 353 ASP A C 1
ATOM 2253 O O . ASP A 1 333 ? 28.487 82.206 31.160 1.00 36.59 353 ASP A O 1
ATOM 2258 N N . ILE A 1 334 ? 27.617 82.705 33.170 1.00 31.13 354 ILE A N 1
ATOM 2259 C CA . ILE A 1 334 ? 26.556 83.564 32.640 1.00 29.73 354 ILE A CA 1
ATOM 2260 C C . ILE A 1 334 ? 26.305 84.732 33.583 1.00 31.34 354 ILE A C 1
ATOM 2261 O O . ILE A 1 334 ? 26.720 84.683 34.738 1.00 29.93 354 ILE A O 1
ATOM 2266 N N . ILE A 1 335 ? 25.604 85.764 33.085 1.00 26.70 355 ILE A N 1
ATOM 2267 C CA . ILE A 1 335 ? 25.158 86.920 33.854 1.00 26.80 355 ILE A CA 1
ATOM 2268 C C . ILE A 1 335 ? 23.636 86.843 33.845 1.00 29.79 355 ILE A C 1
ATOM 2269 O O . ILE A 1 335 ? 23.035 86.874 32.775 1.00 28.78 355 ILE A O 1
ATOM 2274 N N . ILE A 1 336 ? 23.024 86.691 35.005 1.00 26.12 356 ILE A N 1
ATOM 2275 C CA . ILE A 1 336 ? 21.574 86.592 35.088 1.00 26.67 356 ILE A CA 1
ATOM 2276 C C . ILE A 1 336 ? 21.005 87.977 35.358 1.00 30.40 356 ILE A C 1
ATOM 2277 O O . ILE A 1 336 ? 21.415 88.620 36.328 1.00 29.55 356 ILE A O 1
ATOM 2282 N N . GLY A 1 337 ? 20.058 88.409 34.520 1.00 26.51 357 GLY A N 1
ATOM 2283 C CA . GLY A 1 337 ? 19.427 89.718 34.677 1.00 28.60 357 GLY A CA 1
ATOM 2284 C C . GLY A 1 337 ? 19.405 90.503 33.382 1.00 34.90 357 GLY A C 1
ATOM 2285 O O . GLY A 1 337 ? 19.634 89.947 32.321 1.00 31.14 357 GLY A O 1
ATOM 2286 N N . GLN A 1 338 ? 19.182 91.796 33.432 1.00 39.67 358 GLN A N 1
ATOM 2287 C CA . GLN A 1 338 ? 19.147 92.501 32.155 1.00 42.53 358 GLN A CA 1
ATOM 2288 C C . GLN A 1 338 ? 20.502 93.047 31.693 1.00 50.36 358 GLN A C 1
ATOM 2289 O O . GLN A 1 338 ? 20.625 93.457 30.542 1.00 51.54 358 GLN A O 1
ATOM 2295 N N . GLY A 1 339 ? 21.511 92.939 32.545 1.00 49.78 359 GLY A N 1
ATOM 2296 C CA . GLY A 1 339 ? 22.866 93.432 32.301 1.00 52.60 359 GLY A CA 1
ATOM 2297 C C . GLY A 1 339 ? 23.757 92.668 31.350 1.00 59.18 359 GLY A C 1
ATOM 2298 O O . GLY A 1 339 ? 23.721 91.433 31.300 1.00 58.32 359 GLY A O 1
ATOM 2299 N N . GLN A 1 340 ? 24.608 93.436 30.621 1.00 58.68 360 GLN A N 1
ATOM 2300 C CA . GLN A 1 340 ? 25.589 92.998 29.610 1.00 77.37 360 GLN A CA 1
ATOM 2301 C C . GLN A 1 340 ? 25.004 92.051 28.555 1.00 100.89 360 GLN A C 1
ATOM 2302 O O . GLN A 1 340 ? 24.892 92.416 27.383 1.00 65.44 360 GLN A O 1
ATOM 2308 N N . GLU B 1 29 ? -5.471 39.207 4.657 1.00 50.28 49 GLU B N 1
ATOM 2309 C CA . GLU B 1 29 ? -5.393 39.113 3.192 1.00 49.40 49 GLU B CA 1
ATOM 2310 C C . GLU B 1 29 ? -4.037 39.612 2.667 1.00 48.22 49 GLU B C 1
ATOM 2311 O O . GLU B 1 29 ? -3.614 40.727 2.995 1.00 47.98 49 GLU B O 1
ATOM 2317 N N . ALA B 1 30 ? -3.341 38.762 1.898 1.00 40.00 50 ALA B N 1
ATOM 2318 C CA . ALA B 1 30 ? -2.036 39.100 1.334 1.00 37.49 50 ALA B CA 1
ATOM 2319 C C . ALA B 1 30 ? -2.150 40.154 0.226 1.00 40.04 50 ALA B C 1
ATOM 2320 O O . ALA B 1 30 ? -3.217 40.344 -0.348 1.00 39.11 50 ALA B O 1
ATOM 2322 N N . ASP B 1 31 ? -1.054 40.845 -0.068 1.00 36.17 51 ASP B N 1
ATOM 2323 C CA . ASP B 1 31 ? -1.062 41.889 -1.080 1.00 35.26 51 ASP B CA 1
ATOM 2324 C C . ASP B 1 31 ? 0.168 41.818 -1.954 1.00 33.62 51 ASP B C 1
ATOM 2325 O O . ASP B 1 31 ? 1.117 41.125 -1.621 1.00 31.46 51 ASP B O 1
ATOM 2330 N N . ASP B 1 32 ? 0.150 42.563 -3.069 1.00 28.26 52 ASP B N 1
ATOM 2331 C CA . ASP B 1 32 ? 1.278 42.705 -3.976 1.00 26.54 52 ASP B CA 1
ATOM 2332 C C . ASP B 1 32 ? 2.190 43.731 -3.307 1.00 31.69 52 ASP B C 1
ATOM 2333 O O . ASP B 1 32 ? 1.691 44.668 -2.686 1.00 31.45 52 ASP B O 1
ATOM 2338 N N . GLY B 1 33 ? 3.498 43.532 -3.426 1.00 26.96 53 GLY B N 1
ATOM 2339 C CA . GLY B 1 33 ? 4.514 44.416 -2.868 1.00 26.84 53 GLY B CA 1
ATOM 2340 C C . GLY B 1 33 ? 5.556 44.842 -3.895 1.00 31.22 53 GLY B C 1
ATOM 2341 O O . GLY B 1 33 ? 5.781 44.177 -4.921 1.00 28.56 53 GLY B O 1
ATOM 2342 N N . PHE B 1 34 ? 6.193 45.974 -3.624 1.00 29.65 54 PHE B N 1
ATOM 2343 C CA . PHE B 1 34 ? 7.238 46.511 -4.497 1.00 29.70 54 PHE B CA 1
ATOM 2344 C C . PHE B 1 34 ? 8.246 47.316 -3.701 1.00 35.27 54 PHE B C 1
ATOM 2345 O O . PHE B 1 34 ? 7.903 47.903 -2.676 1.00 34.11 54 PHE B O 1
ATOM 2353 N N . ILE B 1 35 ? 9.475 47.375 -4.217 1.00 34.37 55 ILE B N 1
ATOM 2354 C CA . ILE B 1 35 ? 10.595 48.172 -3.718 1.00 35.59 55 ILE B CA 1
ATOM 2355 C C . ILE B 1 35 ? 11.169 48.879 -4.921 1.00 43.34 55 ILE B C 1
ATOM 2356 O O . ILE B 1 35 ? 11.320 48.251 -5.974 1.00 42.81 55 ILE B O 1
ATOM 2361 N N . VAL B 1 36 ? 11.495 50.174 -4.774 1.00 41.77 56 VAL B N 1
ATOM 2362 C CA . VAL B 1 36 ? 12.169 50.956 -5.805 1.00 43.77 56 VAL B CA 1
ATOM 2363 C C . VAL B 1 36 ? 13.298 51.690 -5.109 1.00 52.18 56 VAL B C 1
ATOM 2364 O O . VAL B 1 36 ? 13.072 52.281 -4.056 1.00 53.23 56 VAL B O 1
ATOM 2368 N N . THR B 1 37 ? 14.517 51.624 -5.663 1.00 50.55 57 THR B N 1
ATOM 2369 C CA . THR B 1 37 ? 15.690 52.351 -5.159 1.00 51.77 57 THR B CA 1
ATOM 2370 C C . THR B 1 37 ? 16.423 52.989 -6.344 1.00 54.56 57 THR B C 1
ATOM 2371 O O . THR B 1 37 ? 16.489 52.382 -7.413 1.00 52.13 57 THR B O 1
ATOM 2375 N N . SER B 1 38 ? 16.951 54.216 -6.160 1.00 52.95 58 SER B N 1
ATOM 2376 C CA . SER B 1 38 ? 17.744 54.933 -7.168 1.00 75.73 58 SER B CA 1
ATOM 2377 C C . SER B 1 38 ? 18.889 55.703 -6.533 1.00 104.95 58 SER B C 1
ATOM 2378 O O . SER B 1 38 ? 19.998 55.183 -6.470 1.00 77.09 58 SER B O 1
ATOM 2381 N N . GLN B 1 43 ? 16.513 57.783 2.038 1.00 58.82 63 GLN B N 1
ATOM 2382 C CA . GLN B 1 43 ? 17.222 56.694 2.728 1.00 57.02 63 GLN B CA 1
ATOM 2383 C C . GLN B 1 43 ? 18.740 56.896 2.552 1.00 59.76 63 GLN B C 1
ATOM 2384 O O . GLN B 1 43 ? 19.410 56.135 1.865 1.00 59.69 63 GLN B O 1
ATOM 2390 N N . SER B 1 44 ? 19.256 57.970 3.157 1.00 56.17 64 SER B N 1
ATOM 2391 C CA . SER B 1 44 ? 20.632 58.430 3.024 1.00 56.26 64 SER B CA 1
ATOM 2392 C C . SER B 1 44 ? 21.559 58.176 4.234 1.00 58.42 64 SER B C 1
ATOM 2393 O O . SER B 1 44 ? 22.717 58.600 4.177 1.00 58.35 64 SER B O 1
ATOM 2396 N N . THR B 1 45 ? 21.071 57.495 5.312 1.00 52.43 65 THR B N 1
ATOM 2397 C CA . THR B 1 45 ? 21.891 57.188 6.503 1.00 51.78 65 THR B CA 1
ATOM 2398 C C . THR B 1 45 ? 22.889 56.043 6.152 1.00 53.02 65 THR B C 1
ATOM 2399 O O . THR B 1 45 ? 22.569 55.283 5.235 1.00 51.43 65 THR B O 1
ATOM 2403 N N . PRO B 1 46 ? 24.086 55.919 6.809 1.00 48.75 66 PRO B N 1
ATOM 2404 C CA . PRO B 1 46 ? 25.079 54.906 6.392 1.00 47.06 66 PRO B CA 1
ATOM 2405 C C . PRO B 1 46 ? 24.541 53.517 6.065 1.00 50.25 66 PRO B C 1
ATOM 2406 O O . PRO B 1 46 ? 24.601 53.129 4.897 1.00 49.29 66 PRO B O 1
ATOM 2410 N N . SER B 1 47 ? 23.984 52.788 7.053 1.00 46.94 67 SER B N 1
ATOM 2411 C CA . SER B 1 47 ? 23.443 51.450 6.834 1.00 45.51 67 SER B CA 1
ATOM 2412 C C . SER B 1 47 ? 22.414 51.388 5.706 1.00 51.19 67 SER B C 1
ATOM 2413 O O . SER B 1 47 ? 22.467 50.450 4.909 1.00 50.12 67 SER B O 1
ATOM 2416 N N . MET B 1 48 ? 21.523 52.404 5.595 1.00 49.08 68 MET B N 1
ATOM 2417 C CA . MET B 1 48 ? 20.532 52.441 4.513 1.00 47.92 68 MET B CA 1
ATOM 2418 C C . MET B 1 48 ? 21.170 52.716 3.157 1.00 53.37 68 MET B C 1
ATOM 2419 O O . MET B 1 48 ? 20.744 52.125 2.162 1.00 53.44 68 MET B O 1
ATOM 2424 N N . SER B 1 49 ? 22.221 53.558 3.133 1.00 50.52 69 SER B N 1
ATOM 2425 C CA . SER B 1 49 ? 23.007 53.911 1.950 1.00 50.85 69 SER B CA 1
ATOM 2426 C C . SER B 1 49 ? 23.699 52.654 1.418 1.00 55.05 69 SER B C 1
ATOM 2427 O O . SER B 1 49 ? 23.597 52.366 0.227 1.00 55.13 69 SER B O 1
ATOM 2430 N N . ALA B 1 50 ? 24.328 51.865 2.317 1.00 52.40 70 ALA B N 1
ATOM 2431 C CA . ALA B 1 50 ? 24.981 50.592 2.003 1.00 51.70 70 ALA B CA 1
ATOM 2432 C C . ALA B 1 50 ? 23.973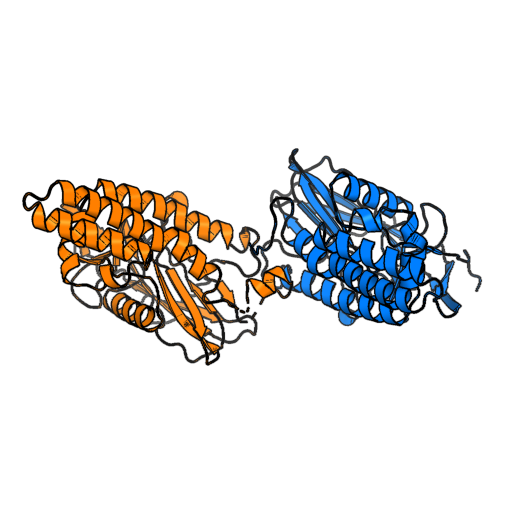 49.598 1.376 1.00 56.18 70 ALA B C 1
ATOM 2433 O O . ALA B 1 50 ? 24.215 49.095 0.280 1.00 55.65 70 ALA B O 1
ATOM 2435 N N . LEU B 1 51 ? 22.818 49.388 2.043 1.00 52.87 71 LEU B N 1
ATOM 2436 C CA . LEU B 1 51 ? 21.739 48.492 1.608 1.00 50.19 71 LEU B CA 1
ATOM 2437 C C . LEU B 1 51 ? 21.026 48.953 0.313 1.00 55.71 71 LEU B C 1
ATOM 2438 O O . LEU B 1 51 ? 20.460 48.110 -0.378 1.00 54.80 71 LEU B O 1
ATOM 2443 N N . SER B 1 52 ? 21.031 50.276 -0.009 1.00 53.97 72 SER B N 1
ATOM 2444 C CA . SER B 1 52 ? 20.370 50.815 -1.210 1.00 75.78 72 SER B CA 1
ATOM 2445 C C . SER B 1 52 ? 21.166 50.550 -2.495 1.00 100.94 72 SER B C 1
ATOM 2446 O O . SER B 1 52 ? 22.230 51.133 -2.711 1.00 64.85 72 SER B O 1
ATOM 2449 N N . SER B 1 59 ? 33.301 44.101 -3.142 1.00 75.93 79 SER B N 1
ATOM 2450 C CA . SER B 1 59 ? 32.245 44.805 -3.855 1.00 75.86 79 SER B CA 1
ATOM 2451 C C . SER B 1 59 ? 30.965 43.958 -3.969 1.00 78.74 79 SER B C 1
ATOM 2452 O O . SER B 1 59 ? 31.021 42.728 -3.879 1.00 78.19 79 SER B O 1
ATOM 2455 N N . GLN B 1 60 ? 29.815 44.630 -4.159 1.00 74.36 80 GLN B N 1
ATOM 2456 C CA . GLN B 1 60 ? 28.501 43.997 -4.263 1.00 72.68 80 GLN B CA 1
ATOM 2457 C C . GLN B 1 60 ? 28.235 43.429 -5.662 1.00 74.37 80 GLN B C 1
ATOM 2458 O O . GLN B 1 60 ? 28.507 44.094 -6.666 1.00 74.93 80 GLN B O 1
ATOM 2464 N N . THR B 1 61 ? 27.726 42.185 -5.708 1.00 68.34 81 THR B N 1
ATOM 2465 C CA . THR B 1 61 ? 27.379 41.434 -6.927 1.00 66.81 81 THR B CA 1
ATOM 2466 C C . THR B 1 61 ? 25.865 41.513 -7.208 1.00 65.72 81 THR B C 1
ATOM 2467 O O . THR B 1 61 ? 25.454 41.632 -8.364 1.00 65.71 81 THR B O 1
ATOM 2471 N N . SER B 1 62 ? 25.058 41.438 -6.132 1.00 57.07 82 SER B N 1
ATOM 2472 C CA . SER B 1 62 ? 23.595 41.539 -6.078 1.00 53.66 82 SER B CA 1
ATOM 2473 C C . SER B 1 62 ? 23.192 42.443 -4.884 1.00 54.58 82 SER B C 1
ATOM 2474 O O . SER B 1 62 ? 24.013 42.750 -3.996 1.00 54.91 82 SER B O 1
ATOM 2477 N N . ASP B 1 63 ? 21.919 42.862 -4.864 1.00 45.20 83 ASP B N 1
ATOM 2478 C CA . ASP B 1 63 ? 21.429 43.680 -3.772 1.00 42.02 83 ASP B CA 1
ATOM 2479 C C . ASP B 1 63 ? 20.789 42.792 -2.647 1.00 40.27 83 ASP B C 1
ATOM 2480 O O . ASP B 1 63 ? 20.705 41.570 -2.834 1.00 36.06 83 ASP B O 1
ATOM 2485 N N . PRO B 1 64 ? 20.348 43.343 -1.481 1.00 35.91 84 PRO B N 1
ATOM 2486 C CA . PRO B 1 64 ? 19.858 42.463 -0.395 1.00 34.09 84 PRO B CA 1
ATOM 2487 C C . PRO B 1 64 ? 18.596 41.670 -0.684 1.00 34.40 84 PRO B C 1
ATOM 2488 O O . PRO B 1 64 ? 18.452 40.583 -0.139 1.00 33.80 84 PRO B O 1
ATOM 2492 N N . ILE B 1 65 ? 17.676 42.208 -1.495 1.00 30.20 85 ILE B N 1
ATOM 2493 C CA . ILE B 1 65 ? 16.432 41.512 -1.848 1.00 28.53 85 ILE B CA 1
ATOM 2494 C C . ILE B 1 65 ? 16.725 40.295 -2.698 1.00 29.64 85 ILE B C 1
ATOM 2495 O O . ILE B 1 65 ? 16.220 39.215 -2.388 1.00 28.20 85 ILE B O 1
ATOM 2500 N N . THR B 1 66 ? 17.514 40.485 -3.781 1.00 25.94 86 THR B N 1
ATOM 2501 C CA . THR B 1 66 ? 17.892 39.415 -4.699 1.00 25.00 86 THR B CA 1
ATOM 2502 C C . THR B 1 66 ? 18.603 38.323 -3.916 1.00 27.25 86 THR B C 1
ATOM 2503 O O . THR B 1 66 ? 18.236 37.151 -4.043 1.00 24.05 86 THR B O 1
ATOM 2507 N N . LYS B 1 67 ? 19.568 38.723 -3.059 1.00 25.37 87 LYS B N 1
ATOM 2508 C CA . LYS B 1 67 ? 20.325 37.784 -2.230 1.00 26.52 87 LYS B CA 1
ATOM 2509 C C . LYS B 1 67 ? 19.397 36.996 -1.282 1.00 30.44 87 LYS B C 1
ATOM 2510 O O . LYS B 1 67 ? 19.500 35.782 -1.230 1.00 29.97 87 LYS B O 1
ATOM 2516 N N . ALA B 1 68 ? 18.469 37.678 -0.588 1.00 27.89 88 ALA B N 1
ATOM 2517 C CA . ALA B 1 68 ? 17.530 37.036 0.341 1.00 27.40 88 ALA B CA 1
ATOM 2518 C C . ALA B 1 68 ? 16.643 36.024 -0.380 1.00 30.00 88 ALA B C 1
ATOM 2519 O O . ALA B 1 68 ? 16.416 34.930 0.138 1.00 29.04 88 ALA B O 1
ATOM 2521 N N . VAL B 1 69 ? 16.165 36.370 -1.590 1.00 25.26 89 VAL B N 1
ATOM 2522 C CA . VAL B 1 69 ? 15.330 35.465 -2.368 1.00 23.50 89 VAL B CA 1
ATOM 2523 C C . VAL B 1 69 ? 16.149 34.224 -2.832 1.00 25.97 89 VAL B C 1
ATOM 2524 O O . VAL B 1 69 ? 15.617 33.113 -2.809 1.00 23.66 89 VAL B O 1
ATOM 2528 N N . ARG B 1 70 ? 17.433 34.394 -3.195 1.00 24.78 90 ARG B N 1
ATOM 2529 C CA . ARG B 1 70 ? 18.286 33.252 -3.569 1.00 24.79 90 ARG B CA 1
ATOM 2530 C C . ARG B 1 70 ? 18.514 32.342 -2.362 1.00 27.87 90 ARG B C 1
ATOM 2531 O O . ARG B 1 70 ? 18.379 31.123 -2.469 1.00 24.83 90 ARG B O 1
ATOM 2539 N N . GLU B 1 71 ? 18.771 32.948 -1.194 1.00 25.63 91 GLU B N 1
ATOM 2540 C CA . GLU B 1 71 ? 19.047 32.208 0.036 1.00 25.89 91 GLU B CA 1
ATOM 2541 C C . GLU B 1 71 ? 17.848 31.516 0.656 1.00 28.14 91 GLU B C 1
ATOM 2542 O O . GLU B 1 71 ? 18.035 30.500 1.309 1.00 27.69 91 GLU B O 1
ATOM 2548 N N . THR B 1 72 ? 16.658 32.100 0.544 1.00 24.34 92 THR B N 1
ATOM 2549 C CA . THR B 1 72 ? 15.458 31.558 1.196 1.00 24.17 92 THR B CA 1
ATOM 2550 C C . THR B 1 72 ? 14.547 30.793 0.268 1.00 25.38 92 THR B C 1
ATOM 2551 O O . THR B 1 72 ? 13.787 29.950 0.739 1.00 25.12 92 THR B O 1
ATOM 2555 N N . ILE B 1 73 ? 14.582 31.097 -1.025 1.00 23.30 93 ILE B N 1
ATOM 2556 C CA . ILE B 1 73 ? 13.697 30.403 -1.986 1.00 22.32 93 ILE B CA 1
ATOM 2557 C C . ILE B 1 73 ? 14.476 29.550 -2.999 1.00 27.78 93 ILE B C 1
ATOM 2558 O O . ILE B 1 73 ? 14.285 28.327 -3.034 1.00 27.49 93 ILE B O 1
ATOM 2563 N N . ILE B 1 74 ? 15.276 30.200 -3.878 1.00 22.93 94 ILE B N 1
ATOM 2564 C CA . ILE B 1 74 ? 15.917 29.542 -5.013 1.00 21.25 94 ILE B CA 1
ATOM 2565 C C . ILE B 1 74 ? 16.861 28.408 -4.601 1.00 23.15 94 ILE B C 1
ATOM 2566 O O . ILE B 1 74 ? 16.699 27.294 -5.114 1.00 21.55 94 ILE B O 1
ATOM 2571 N N . GLN B 1 75 ? 17.857 28.692 -3.758 1.00 21.25 95 GLN B N 1
ATOM 2572 C CA . GLN B 1 75 ? 18.819 27.677 -3.301 1.00 22.42 95 GLN B CA 1
ATOM 2573 C C . GLN B 1 75 ? 18.132 26.562 -2.480 1.00 24.01 95 GLN B C 1
ATOM 2574 O O . GLN B 1 75 ? 18.329 25.406 -2.828 1.00 22.80 95 GLN B O 1
ATOM 2580 N N . PRO B 1 76 ? 17.263 26.832 -1.468 1.00 21.74 96 PRO B N 1
ATOM 2581 C CA . PRO B 1 76 ? 16.617 25.709 -0.756 1.00 21.46 96 PRO B CA 1
ATOM 2582 C C . PRO B 1 76 ? 15.737 24.820 -1.648 1.00 25.49 96 PRO B C 1
ATOM 2583 O O . PRO B 1 76 ? 15.645 23.622 -1.395 1.00 24.94 96 PRO B O 1
ATOM 2587 N N . GLN B 1 77 ? 15.081 25.392 -2.688 1.00 21.45 97 GLN B N 1
ATOM 2588 C CA . GLN B 1 77 ? 14.275 24.592 -3.607 1.00 20.36 97 GLN B CA 1
ATOM 2589 C C . GLN B 1 77 ? 15.186 23.587 -4.309 1.00 23.98 97 GLN B C 1
ATOM 2590 O O . GLN B 1 77 ? 14.835 22.409 -4.401 1.00 24.12 97 GLN B O 1
ATOM 2596 N N . LYS B 1 78 ? 16.350 24.064 -4.796 1.00 19.63 98 LYS B N 1
ATOM 2597 C CA . LYS B 1 78 ? 17.393 23.247 -5.436 1.00 19.43 98 LYS B CA 1
ATOM 2598 C C . LYS B 1 78 ? 17.941 22.218 -4.471 1.00 23.88 98 LYS B C 1
ATOM 2599 O O . LYS B 1 78 ? 18.136 21.073 -4.870 1.00 25.62 98 LYS B O 1
ATOM 2605 N N . ASP B 1 79 ? 18.184 22.606 -3.193 1.00 20.59 99 ASP B N 1
ATOM 2606 C CA . ASP B 1 79 ? 18.737 21.702 -2.177 1.00 19.78 99 ASP B CA 1
ATOM 2607 C C . ASP B 1 79 ? 17.804 20.556 -1.834 1.00 23.96 99 ASP B C 1
ATOM 2608 O O . ASP B 1 79 ? 18.243 19.409 -1.793 1.00 25.66 99 ASP B O 1
ATOM 2613 N N . ASN B 1 80 ? 16.519 20.848 -1.616 1.00 20.05 100 ASN B N 1
ATOM 2614 C CA . ASN B 1 80 ? 15.541 19.782 -1.361 1.00 19.98 100 ASN B CA 1
ATOM 2615 C C . ASN B 1 80 ? 15.381 18.893 -2.596 1.00 24.05 100 ASN B C 1
ATOM 2616 O O . ASN B 1 80 ? 15.290 17.685 -2.446 1.00 24.88 100 ASN B O 1
ATOM 2621 N N . LEU B 1 81 ? 15.393 19.479 -3.801 1.00 21.03 101 LEU B N 1
ATOM 2622 C CA . LEU B 1 81 ? 15.295 18.741 -5.060 1.00 21.22 101 LEU B CA 1
ATOM 2623 C C . LEU B 1 81 ? 16.478 17.769 -5.246 1.00 26.06 101 LEU B C 1
ATOM 2624 O O . LEU B 1 81 ? 16.264 16.604 -5.572 1.00 25.82 101 LEU B O 1
ATOM 2629 N N . ILE B 1 82 ? 17.710 18.245 -5.028 1.00 23.29 102 ILE B N 1
ATOM 2630 C CA . ILE B 1 82 ? 18.907 17.401 -5.104 1.00 23.04 102 ILE B CA 1
ATOM 2631 C C . ILE B 1 82 ? 18.838 16.236 -4.098 1.00 26.08 102 ILE B C 1
ATOM 2632 O O . ILE B 1 82 ? 19.149 15.107 -4.468 1.00 25.90 102 ILE B O 1
ATOM 2637 N N . GLU B 1 83 ? 18.403 16.514 -2.846 1.00 22.75 103 GLU B N 1
ATOM 2638 C CA . GLU B 1 83 ? 18.236 15.491 -1.809 1.00 23.11 103 GLU B CA 1
ATOM 2639 C C . GLU B 1 83 ? 17.286 14.397 -2.302 1.00 27.14 103 GLU B C 1
ATOM 2640 O O . GLU B 1 83 ? 17.596 13.223 -2.159 1.00 25.79 103 GLU B O 1
ATOM 2646 N N . GLN B 1 84 ? 16.152 14.796 -2.941 1.00 24.97 104 GLN B N 1
ATOM 2647 C CA . GLN B 1 84 ? 15.184 13.858 -3.494 1.00 24.17 104 GLN B CA 1
ATOM 2648 C C . GLN B 1 84 ? 15.803 13.046 -4.636 1.00 25.73 104 GLN B C 1
ATOM 2649 O O . GLN B 1 84 ? 15.605 11.842 -4.678 1.00 26.22 104 GLN B O 1
ATOM 2655 N N . ILE B 1 85 ? 16.564 13.695 -5.540 1.00 21.62 105 ILE B N 1
ATOM 2656 C CA . ILE B 1 85 ? 17.239 12.996 -6.647 1.00 22.19 105 ILE B CA 1
ATOM 2657 C C . ILE B 1 85 ? 18.204 11.947 -6.052 1.00 25.98 105 ILE B C 1
ATOM 2658 O O . ILE B 1 85 ? 18.183 10.791 -6.481 1.00 25.42 105 ILE B O 1
ATOM 2663 N N . LEU B 1 86 ? 19.010 12.339 -5.035 1.00 23.10 106 LEU B N 1
ATOM 2664 C CA . LEU B 1 86 ? 19.944 11.408 -4.393 1.00 23.68 106 LEU B CA 1
ATOM 2665 C C . LEU B 1 86 ? 19.224 10.222 -3.772 1.00 29.08 106 LEU B C 1
ATOM 2666 O O . LEU B 1 86 ? 19.740 9.099 -3.845 1.00 29.68 106 LEU B O 1
ATOM 2671 N N . LYS B 1 87 ? 18.035 10.456 -3.158 1.00 24.61 107 LYS B N 1
ATOM 2672 C CA . LYS B 1 87 ? 17.244 9.352 -2.592 1.00 25.77 107 LYS B CA 1
ATOM 2673 C C . LYS B 1 87 ? 16.718 8.458 -3.738 1.00 29.79 107 LYS B C 1
ATOM 2674 O O . LYS B 1 87 ? 16.793 7.238 -3.630 1.00 31.21 107 LYS B O 1
ATOM 2680 N N . ASP B 1 88 ? 16.200 9.067 -4.829 1.00 23.98 108 ASP B N 1
ATOM 2681 C CA . ASP B 1 88 ? 15.688 8.334 -5.988 1.00 24.59 108 ASP B CA 1
ATOM 2682 C C . ASP B 1 88 ? 16.744 7.421 -6.616 1.00 33.45 108 ASP B C 1
ATOM 2683 O O . ASP B 1 88 ? 16.416 6.315 -7.045 1.00 34.96 108 ASP B O 1
ATOM 2688 N N . LEU B 1 89 ? 18.013 7.866 -6.628 1.00 32.18 109 LEU B N 1
ATOM 2689 C CA . LEU B 1 89 ? 19.153 7.127 -7.181 1.00 34.13 109 LEU B CA 1
ATOM 2690 C C . LEU B 1 89 ? 19.364 5.781 -6.484 1.00 45.61 109 LEU B C 1
ATOM 2691 O O . LEU B 1 89 ? 19.828 4.834 -7.125 1.00 45.59 109 LEU B O 1
ATOM 2696 N N . ALA B 1 90 ? 18.979 5.680 -5.189 1.00 46.20 110 ALA B N 1
ATOM 2697 C CA . ALA B 1 90 ? 19.064 4.433 -4.417 1.00 48.16 110 ALA B CA 1
ATOM 2698 C C . ALA B 1 90 ? 18.075 3.387 -4.933 1.00 55.03 110 ALA B C 1
ATOM 2699 O O . ALA B 1 90 ? 18.364 2.200 -4.855 1.00 58.66 110 ALA B O 1
ATOM 2701 N N . ALA B 1 91 ? 16.949 3.818 -5.506 1.00 51.69 111 ALA B N 1
ATOM 2702 C CA . ALA B 1 91 ? 15.914 2.938 -6.064 1.00 52.76 111 ALA B CA 1
ATOM 2703 C C . ALA B 1 91 ? 16.144 2.575 -7.554 1.00 58.10 111 ALA B C 1
ATOM 2704 O O . ALA B 1 91 ? 15.289 1.921 -8.173 1.00 59.88 111 ALA B O 1
ATOM 2706 N N . LEU B 1 92 ? 17.272 3.012 -8.142 1.00 51.77 112 LEU B N 1
ATOM 2707 C CA . LEU B 1 92 ? 17.585 2.658 -9.524 1.00 50.84 112 LEU B CA 1
ATOM 2708 C C . LEU B 1 92 ? 18.130 1.233 -9.535 1.00 53.07 112 LEU B C 1
ATOM 2709 O O . LEU B 1 92 ? 18.993 0.903 -8.710 1.00 52.68 112 LEU B O 1
ATOM 2714 N N . THR B 1 93 ? 17.637 0.394 -10.459 1.00 48.37 113 THR B N 1
ATOM 2715 C CA . THR B 1 93 ? 18.130 -0.978 -10.613 1.00 48.89 113 THR B CA 1
ATOM 2716 C C . THR B 1 93 ? 19.527 -0.938 -11.253 1.00 49.19 113 THR B C 1
ATOM 2717 O O . THR B 1 93 ? 20.389 -1.752 -10.913 1.00 49.68 113 THR B O 1
ATOM 2721 N N . ASP B 1 94 ? 19.762 0.043 -12.149 1.00 42.38 114 ASP B N 1
ATOM 2722 C CA . ASP B 1 94 ? 21.067 0.232 -12.775 1.00 40.65 114 ASP B CA 1
ATOM 2723 C C . ASP B 1 94 ? 21.975 0.965 -11.765 1.00 41.23 114 ASP B C 1
ATOM 2724 O O . ASP B 1 94 ? 21.917 2.193 -11.636 1.00 37.59 114 ASP B O 1
ATOM 2729 N N . ARG B 1 95 ? 22.768 0.184 -11.013 1.00 37.84 115 ARG B N 1
ATOM 2730 C CA . ARG B 1 95 ? 23.677 0.675 -9.977 1.00 37.06 115 ARG B CA 1
ATOM 2731 C C . ARG B 1 95 ? 24.865 1.424 -10.549 1.00 39.97 115 ARG B C 1
ATOM 2732 O O . ARG B 1 95 ? 25.368 2.334 -9.905 1.00 40.36 115 ARG B O 1
ATOM 2740 N N . ASP B 1 96 ? 25.323 1.043 -11.746 1.00 36.21 116 ASP B N 1
ATOM 2741 C CA . ASP B 1 96 ? 26.413 1.729 -12.452 1.00 35.70 116 ASP B CA 1
ATOM 2742 C C . ASP B 1 96 ? 25.978 3.166 -12.768 1.00 36.67 116 ASP B C 1
ATOM 2743 O O . ASP B 1 96 ? 26.726 4.096 -12.478 1.00 35.39 116 ASP B O 1
ATOM 2748 N N . LEU B 1 97 ? 24.744 3.345 -13.283 1.00 31.61 117 LEU B N 1
ATOM 2749 C CA . LEU B 1 97 ? 24.186 4.667 -13.580 1.00 29.47 117 LEU B CA 1
ATOM 2750 C C . LEU B 1 97 ? 23.920 5.472 -12.293 1.00 34.67 117 LEU B C 1
ATOM 2751 O O . LEU B 1 97 ? 24.235 6.663 -12.250 1.00 34.11 117 LEU B O 1
ATOM 2756 N N . ALA B 1 98 ? 23.350 4.822 -11.248 1.00 31.97 118 ALA B N 1
ATOM 2757 C CA . ALA B 1 98 ? 23.061 5.441 -9.940 1.00 30.73 118 ALA B CA 1
ATOM 2758 C C . ALA B 1 98 ? 24.330 6.003 -9.322 1.00 33.57 118 ALA B C 1
ATOM 2759 O O . ALA B 1 98 ? 24.315 7.144 -8.874 1.00 31.34 118 ALA B O 1
ATOM 2761 N N . GLU B 1 99 ? 25.434 5.220 -9.346 1.00 30.82 119 GLU B N 1
ATOM 2762 C CA . GLU B 1 99 ? 26.726 5.631 -8.795 1.00 30.78 119 GLU B CA 1
ATOM 2763 C C . GLU B 1 99 ? 27.388 6.724 -9.644 1.00 34.99 119 GLU B C 1
ATOM 2764 O O . GLU B 1 99 ? 27.991 7.637 -9.086 1.00 34.47 119 GLU B O 1
ATOM 2770 N N . GLN B 1 100 ? 27.272 6.642 -10.985 1.00 31.04 120 GLN B N 1
ATOM 2771 C CA . GLN B 1 100 ? 27.854 7.674 -11.844 1.00 30.72 120 GLN B CA 1
ATOM 2772 C C . GLN B 1 100 ? 27.164 9.021 -11.591 1.00 34.40 120 GLN B C 1
ATOM 2773 O O . GLN B 1 100 ? 27.852 10.032 -11.392 1.00 33.98 120 GLN B O 1
ATOM 2779 N N . LYS B 1 101 ? 25.815 9.016 -11.583 1.00 29.79 121 LYS B N 1
ATOM 2780 C CA . LYS B 1 101 ? 25.010 10.212 -11.366 1.00 28.53 121 LYS B CA 1
ATOM 2781 C C . LYS B 1 101 ? 25.277 10.833 -10.001 1.00 31.81 121 LYS B C 1
ATOM 2782 O O . LYS B 1 101 ? 25.423 12.045 -9.930 1.00 31.37 121 LYS B O 1
ATOM 2788 N N . ARG B 1 102 ? 25.383 10.010 -8.947 1.00 28.72 122 ARG B N 1
ATOM 2789 C CA . ARG B 1 102 ? 25.667 10.462 -7.583 1.00 28.29 122 ARG B CA 1
ATOM 2790 C C . ARG B 1 102 ? 27.019 11.191 -7.531 1.00 31.80 122 ARG B C 1
ATOM 2791 O O . ARG B 1 102 ? 27.090 12.283 -6.979 1.00 29.86 122 ARG B O 1
ATOM 2799 N N . LYS B 1 103 ? 28.075 10.594 -8.120 1.00 30.22 123 LYS B N 1
ATOM 2800 C CA . LYS B 1 103 ? 29.419 11.191 -8.170 1.00 30.20 123 LYS B CA 1
ATOM 2801 C C . LYS B 1 103 ? 29.388 12.520 -8.920 1.00 31.83 123 LYS B C 1
ATOM 2802 O O . LYS B 1 103 ? 29.978 13.480 -8.423 1.00 30.28 123 LYS B O 1
ATOM 2804 N N . GLU B 1 104 ? 28.635 12.605 -10.056 1.00 28.23 124 GLU B N 1
ATOM 2805 C CA . GLU B 1 104 ? 28.479 13.847 -10.832 1.00 28.98 124 GLU B CA 1
ATOM 2806 C C . GLU B 1 104 ? 27.872 14.957 -9.979 1.00 31.73 124 GLU B C 1
ATOM 2807 O O . GLU B 1 104 ? 28.378 16.074 -10.010 1.00 30.91 124 GLU B O 1
ATOM 2813 N N . ILE B 1 105 ? 26.783 14.654 -9.238 1.00 27.91 125 ILE B N 1
ATOM 2814 C CA . ILE B 1 105 ? 26.101 15.615 -8.359 1.00 26.49 125 ILE B CA 1
ATOM 2815 C C . ILE B 1 105 ? 27.053 16.086 -7.255 1.00 30.71 125 ILE B C 1
ATOM 2816 O O . ILE B 1 105 ? 27.220 17.293 -7.082 1.00 29.99 125 ILE B O 1
ATOM 2821 N N . GLU B 1 106 ? 27.708 15.140 -6.553 1.00 28.08 126 GLU B N 1
ATOM 2822 C CA . GLU B 1 106 ? 28.618 15.447 -5.441 1.00 29.33 126 GLU B CA 1
ATOM 2823 C C . GLU B 1 106 ? 29.814 16.276 -5.844 1.00 36.86 126 GLU B C 1
ATOM 2824 O O . GLU B 1 106 ? 30.170 17.199 -5.107 1.00 38.62 126 GLU B O 1
ATOM 2830 N N . GLU B 1 107 ? 30.415 15.967 -7.003 1.00 34.72 127 GLU B N 1
ATOM 2831 C CA . GLU B 1 107 ? 31.565 16.684 -7.552 1.00 35.93 127 GLU B CA 1
ATOM 2832 C C . GLU B 1 107 ? 31.182 18.096 -7.946 1.00 39.98 127 GLU B C 1
ATOM 2833 O O . GLU B 1 107 ? 31.901 19.046 -7.625 1.00 42.33 127 GLU B O 1
ATOM 2839 N N . GLU B 1 108 ? 30.037 18.248 -8.601 1.00 33.27 128 GLU B N 1
ATOM 2840 C CA . GLU B 1 108 ? 29.570 19.570 -8.989 1.00 32.68 128 GLU B CA 1
ATOM 2841 C C . GLU B 1 108 ? 29.185 20.469 -7.781 1.00 36.28 128 GLU B C 1
ATOM 2842 O O . GLU B 1 108 ? 29.489 21.667 -7.795 1.00 34.41 128 GLU B O 1
ATOM 2848 N N . LYS B 1 109 ? 28.536 19.888 -6.753 1.00 32.19 129 LYS B N 1
ATOM 2849 C CA . LYS B 1 109 ? 28.152 20.608 -5.536 1.00 33.55 129 LYS B CA 1
ATOM 2850 C C . LYS B 1 109 ? 29.375 21.273 -4.877 1.00 40.33 129 LYS B C 1
ATOM 2851 O O . LYS B 1 109 ? 29.257 22.391 -4.381 1.00 39.27 129 LYS B O 1
ATOM 2857 N N . GLU B 1 110 ? 30.535 20.590 -4.906 1.00 39.81 130 GLU B N 1
ATOM 2858 C CA . GLU B 1 110 ? 31.807 21.058 -4.339 1.00 42.03 130 GLU B CA 1
ATOM 2859 C C . GLU B 1 110 ? 32.393 22.252 -5.101 1.00 45.08 130 GLU B C 1
ATOM 2860 O O . GLU B 1 110 ? 33.094 23.064 -4.507 1.00 47.01 130 GLU B O 1
ATOM 2866 N N . LYS B 1 111 ? 32.128 22.336 -6.397 1.00 39.76 131 LYS B N 1
ATOM 2867 C CA . LYS B 1 111 ? 32.616 23.398 -7.281 1.00 40.57 131 LYS B CA 1
ATOM 2868 C C . LYS B 1 111 ? 31.645 24.587 -7.351 1.00 43.75 131 LYS B C 1
ATOM 2869 O O . LYS B 1 111 ? 32.077 25.745 -7.369 1.00 44.42 131 LYS B O 1
ATOM 2875 N N . ASP B 1 112 ? 30.333 24.291 -7.416 1.00 36.92 132 ASP B N 1
ATOM 2876 C CA . ASP B 1 112 ? 29.283 25.273 -7.586 1.00 33.18 132 ASP B CA 1
ATOM 2877 C C . ASP B 1 112 ? 28.017 24.807 -6.898 1.00 36.43 132 ASP B C 1
ATOM 2878 O O . ASP B 1 112 ? 27.283 23.981 -7.460 1.00 35.99 132 ASP B O 1
ATOM 2883 N N . LYS B 1 113 ? 27.723 25.384 -5.711 1.00 32.40 133 LYS B N 1
ATOM 2884 C CA . LYS B 1 113 ? 26.526 25.062 -4.925 1.00 31.42 133 LYS B CA 1
ATOM 2885 C C . LYS B 1 113 ? 25.204 25.414 -5.660 1.00 31.79 133 LYS B C 1
ATOM 2886 O O . LYS B 1 113 ? 24.172 24.821 -5.361 1.00 31.59 133 LYS B O 1
ATOM 2892 N N . THR B 1 114 ? 25.251 26.353 -6.635 1.00 25.90 134 THR B N 1
ATOM 2893 C CA . THR B 1 114 ? 24.086 26.763 -7.437 1.00 24.70 134 THR B CA 1
ATOM 2894 C C . THR B 1 114 ? 23.761 25.702 -8.511 1.00 28.77 134 THR B C 1
ATOM 2895 O O . THR B 1 114 ? 22.708 25.780 -9.146 1.00 27.48 134 THR B O 1
ATOM 2899 N N . LEU B 1 115 ? 24.692 24.738 -8.745 1.00 26.56 135 LEU B N 1
ATOM 2900 C CA . LEU B 1 115 ? 24.561 23.619 -9.701 1.00 25.99 135 LEU B CA 1
ATOM 2901 C C . LEU B 1 115 ? 24.106 24.042 -11.086 1.00 29.66 135 LEU B C 1
ATOM 2902 O O . LEU B 1 115 ? 23.240 23.409 -11.693 1.00 29.77 135 LEU B O 1
ATOM 2907 N N . SER B 1 116 ? 24.696 25.127 -11.580 1.00 27.09 136 SER B N 1
ATOM 2908 C CA . SER B 1 116 ? 24.360 25.724 -12.871 1.00 27.56 136 SER B CA 1
ATOM 2909 C C . SER B 1 116 ? 24.513 24.699 -14.031 1.00 32.20 136 SER B C 1
ATOM 2910 O O . SER B 1 116 ? 23.600 24.541 -14.842 1.00 31.56 136 SER B O 1
ATOM 2913 N N . THR B 1 117 ? 25.629 23.963 -14.059 1.00 30.02 137 THR B N 1
ATOM 2914 C CA . THR B 1 117 ? 25.873 22.940 -15.091 1.00 30.03 137 THR B CA 1
ATOM 2915 C C . THR B 1 117 ? 24.874 21.775 -14.955 1.00 33.08 137 THR B C 1
ATOM 2916 O O . THR B 1 117 ? 24.300 21.365 -15.952 1.00 34.09 137 THR B O 1
ATOM 2920 N N . PHE B 1 118 ? 24.636 21.281 -13.726 1.00 27.08 138 PHE B N 1
ATOM 2921 C CA . PHE B 1 118 ? 23.659 20.220 -13.490 1.00 25.29 138 PHE B CA 1
ATOM 2922 C C . PHE B 1 118 ? 22.286 20.578 -14.070 1.00 27.78 138 PHE B C 1
ATOM 2923 O O . PHE B 1 118 ? 21.714 19.773 -14.806 1.00 27.21 138 PHE B O 1
ATOM 2931 N N . PHE B 1 119 ? 21.735 21.763 -13.697 1.00 24.45 139 PHE B N 1
ATOM 2932 C CA . PHE B 1 119 ? 20.389 22.153 -14.129 1.00 24.09 139 PHE B CA 1
ATOM 2933 C C . PHE B 1 119 ? 20.293 22.525 -15.589 1.00 27.98 139 PHE B C 1
ATOM 2934 O O . PHE B 1 119 ? 19.231 22.361 -16.163 1.00 29.57 139 PHE B O 1
ATOM 2942 N N . GLY B 1 120 ? 21.400 22.932 -16.205 1.00 25.57 140 GLY B N 1
ATOM 2943 C CA . GLY B 1 120 ? 21.412 23.251 -17.630 1.00 25.17 140 GLY B CA 1
ATOM 2944 C C . GLY B 1 120 ? 21.675 22.044 -18.508 1.00 30.57 140 GLY B C 1
ATOM 2945 O O . GLY B 1 120 ? 21.657 22.169 -19.724 1.00 29.80 140 GLY B O 1
ATOM 2946 N N . ASN B 1 121 ? 21.903 20.847 -17.909 1.00 28.45 141 ASN B N 1
ATOM 2947 C CA . ASN B 1 121 ? 22.222 19.652 -18.701 1.00 27.62 141 ASN B CA 1
ATOM 2948 C C . ASN B 1 121 ? 20.937 18.890 -19.033 1.00 30.07 141 ASN B C 1
ATOM 2949 O O . ASN B 1 121 ? 20.318 18.366 -18.113 1.00 29.08 141 ASN B O 1
ATOM 2954 N N . PRO B 1 122 ? 20.531 18.765 -20.326 1.00 27.92 142 PRO B N 1
ATOM 2955 C CA . PRO B 1 122 ? 19.278 18.026 -20.640 1.00 26.54 142 PRO B CA 1
ATOM 2956 C C . PRO B 1 122 ? 19.282 16.533 -20.239 1.00 30.85 142 PRO B C 1
ATOM 2957 O O . PRO B 1 122 ? 18.214 15.940 -20.095 1.00 29.97 142 PRO B O 1
ATOM 2961 N N . ALA B 1 123 ? 20.461 15.937 -20.007 1.00 29.50 143 ALA B N 1
ATOM 2962 C CA . ALA B 1 123 ? 20.542 14.543 -19.537 1.00 31.03 143 ALA B CA 1
ATOM 2963 C C . ALA B 1 123 ? 20.033 14.384 -18.074 1.00 34.48 143 ALA B C 1
ATOM 2964 O O . ALA B 1 123 ? 19.700 13.264 -17.667 1.00 34.79 143 ALA B O 1
ATOM 2966 N N . ASN B 1 124 ? 19.887 15.502 -17.321 1.00 29.88 144 ASN B N 1
ATOM 2967 C CA . ASN B 1 124 ? 19.376 15.434 -15.939 1.00 29.61 144 ASN B CA 1
ATOM 2968 C C . ASN B 1 124 ? 17.877 15.663 -15.818 1.00 32.11 144 ASN B C 1
ATOM 2969 O O . ASN B 1 124 ? 17.328 15.472 -14.731 1.00 30.92 144 ASN B O 1
ATOM 2974 N N . ARG B 1 125 ? 17.219 16.032 -16.927 1.00 28.64 145 ARG B N 1
ATOM 2975 C CA . ARG B 1 125 ? 15.792 16.336 -16.975 1.00 29.43 145 ARG B CA 1
ATOM 2976 C C . ARG B 1 125 ? 14.907 15.207 -16.440 1.00 33.56 145 ARG B C 1
ATOM 2977 O O . ARG B 1 125 ? 14.008 15.494 -15.660 1.00 33.87 145 ARG B O 1
ATOM 2985 N N . GLU B 1 126 ? 15.142 13.954 -16.843 1.00 30.63 146 GLU B N 1
ATOM 2986 C CA . GLU B 1 126 ? 14.338 12.830 -16.349 1.00 31.46 146 GLU B CA 1
ATOM 2987 C C . GLU B 1 126 ? 14.498 12.618 -14.829 1.00 33.74 146 GLU B C 1
ATOM 2988 O O . GLU B 1 126 ? 13.507 12.342 -14.151 1.00 34.88 146 GLU B O 1
ATOM 2994 N N . PHE B 1 127 ? 15.726 12.804 -14.293 1.00 28.74 147 PHE B N 1
ATOM 2995 C CA . PHE B 1 127 ? 15.985 12.693 -12.852 1.00 28.54 147 PHE B CA 1
ATOM 2996 C C . PHE B 1 127 ? 15.271 13.814 -12.110 1.00 31.06 147 PHE B C 1
ATOM 2997 O O . PHE B 1 127 ? 14.632 13.558 -11.083 1.00 30.46 147 PHE B O 1
ATOM 3005 N N . ILE B 1 128 ? 15.324 15.044 -12.670 1.00 27.76 148 ILE B N 1
ATOM 3006 C CA . ILE B 1 128 ? 14.696 16.235 -12.081 1.00 27.11 148 ILE B CA 1
ATOM 3007 C C . ILE B 1 128 ? 13.178 16.025 -12.067 1.00 32.73 148 ILE B C 1
ATOM 3008 O O . ILE B 1 128 ? 12.545 16.170 -11.016 1.00 30.45 148 ILE B O 1
ATOM 3013 N N . ASP B 1 129 ? 12.606 15.648 -13.235 1.00 31.73 149 ASP B N 1
ATOM 3014 C CA . ASP B 1 129 ? 11.169 15.411 -13.406 1.00 32.57 149 ASP B CA 1
ATOM 3015 C C . ASP B 1 129 ? 10.619 14.331 -12.507 1.00 34.97 149 ASP B C 1
ATOM 3016 O O . ASP B 1 129 ? 9.528 14.525 -11.970 1.00 35.59 149 ASP B O 1
ATOM 3021 N N . LYS B 1 130 ? 11.349 13.202 -12.345 1.00 30.35 150 LYS B N 1
ATOM 3022 C CA . LYS B 1 130 ? 10.902 12.117 -11.463 1.00 31.40 150 LYS B CA 1
ATOM 3023 C C . LYS B 1 130 ? 10.926 12.527 -9.991 1.00 34.41 150 LYS B C 1
ATOM 3024 O O . LYS B 1 130 ? 10.086 12.062 -9.219 1.00 35.29 150 LYS B O 1
ATOM 3030 N N . ALA B 1 131 ? 11.900 13.373 -9.592 1.00 29.27 151 ALA B N 1
ATOM 3031 C CA . ALA B 1 131 ? 11.989 13.841 -8.199 1.00 28.02 151 ALA B CA 1
ATOM 3032 C C . ALA B 1 131 ? 10.853 14.832 -7.909 1.00 30.17 151 ALA B C 1
ATOM 3033 O O . ALA B 1 131 ? 10.230 14.733 -6.862 1.00 29.51 151 ALA B O 1
ATOM 3035 N N . LEU B 1 132 ? 10.564 15.740 -8.864 1.00 28.59 152 LEU B N 1
ATOM 3036 C CA . LEU B 1 132 ? 9.525 16.769 -8.759 1.00 29.93 152 LEU B CA 1
ATOM 3037 C C . LEU B 1 132 ? 8.085 16.236 -8.617 1.00 37.89 152 LEU B C 1
ATOM 3038 O O . LEU B 1 132 ? 7.230 16.947 -8.100 1.00 40.05 152 LEU B O 1
ATOM 3043 N N . GLU B 1 133 ? 7.825 15.007 -9.037 1.00 36.65 153 GLU B N 1
ATOM 3044 C CA . GLU B 1 133 ? 6.507 14.392 -8.905 1.00 37.62 153 GLU B CA 1
ATOM 3045 C C . GLU B 1 133 ? 6.327 13.684 -7.538 1.00 39.66 153 GLU B C 1
ATOM 3046 O O . GLU B 1 133 ? 5.265 13.107 -7.291 1.00 40.83 153 GLU B O 1
ATOM 3052 N N . LYS B 1 134 ? 7.350 13.714 -6.661 1.00 32.30 154 LYS B N 1
ATOM 3053 C CA . LYS B 1 134 ? 7.231 13.066 -5.349 1.00 31.78 154 LYS B CA 1
ATOM 3054 C C . LYS B 1 134 ? 6.476 13.996 -4.376 1.00 32.63 154 LYS B C 1
ATOM 3055 O O . LYS B 1 134 ? 6.909 15.138 -4.162 1.00 28.76 154 LYS B O 1
ATOM 3061 N N . PRO B 1 135 ? 5.339 13.523 -3.808 1.00 31.37 155 PRO B N 1
ATOM 3062 C CA . PRO B 1 135 ? 4.591 14.347 -2.834 1.00 31.05 155 PRO B CA 1
ATOM 3063 C C . PRO B 1 135 ? 5.428 14.715 -1.603 1.00 34.19 155 PRO B C 1
ATOM 3064 O O . PRO B 1 135 ? 5.240 15.813 -1.072 1.00 33.83 155 PRO B O 1
ATOM 3068 N N . GLU B 1 136 ? 6.357 13.821 -1.156 1.00 29.15 156 GLU B N 1
ATOM 3069 C CA . GLU B 1 136 ? 7.241 14.104 -0.015 1.00 29.13 156 GLU B CA 1
ATOM 3070 C C . GLU B 1 136 ? 8.141 15.319 -0.289 1.00 29.72 156 GLU B C 1
ATOM 3071 O O . GLU B 1 136 ? 8.307 16.138 0.603 1.00 29.56 156 GLU B O 1
ATOM 3077 N N . LEU B 1 137 ? 8.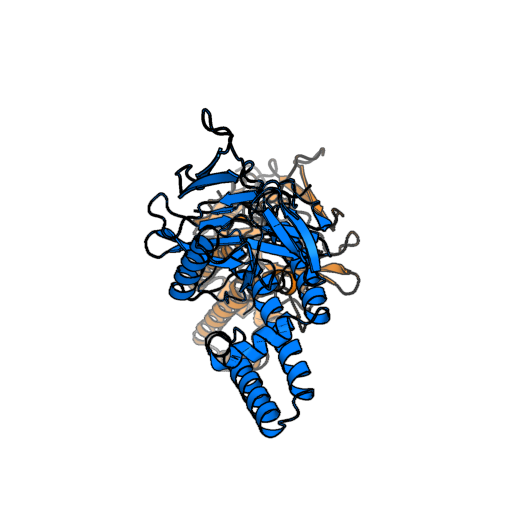640 15.480 -1.539 1.00 24.25 157 LEU B N 1
ATOM 3078 C CA . LEU B 1 137 ? 9.407 16.655 -1.933 1.00 22.67 157 LEU B CA 1
ATOM 3079 C C . LEU B 1 137 ? 8.477 17.881 -1.967 1.00 27.27 157 LEU B C 1
ATOM 3080 O O . LEU B 1 137 ? 8.825 18.905 -1.391 1.00 26.85 157 LEU B O 1
ATOM 3085 N N . LYS B 1 138 ? 7.308 17.773 -2.633 1.00 24.49 158 LYS B N 1
ATOM 3086 C CA . LYS B 1 138 ? 6.332 18.865 -2.759 1.00 24.10 158 LYS B CA 1
ATOM 3087 C C . LYS B 1 138 ? 5.986 19.488 -1.406 1.00 28.52 158 LYS B C 1
ATOM 3088 O O . LYS B 1 138 ? 6.007 20.711 -1.271 1.00 28.69 158 LYS B O 1
ATOM 3094 N N . LYS B 1 139 ? 5.751 18.643 -0.400 1.00 25.56 159 LYS B N 1
ATOM 3095 C CA . LYS B 1 139 ? 5.458 19.041 0.981 1.00 26.77 159 LYS B CA 1
ATOM 3096 C C . LYS B 1 139 ? 6.599 19.888 1.568 1.00 28.68 159 LYS B C 1
ATOM 3097 O O . LYS B 1 139 ? 6.322 20.866 2.278 1.00 28.03 159 LYS B O 1
ATOM 3103 N N . LYS B 1 140 ? 7.870 19.499 1.290 1.00 23.37 160 LYS B N 1
ATOM 3104 C CA . LYS B 1 140 ? 9.060 20.227 1.776 1.00 23.37 160 LYS B CA 1
ATOM 3105 C C . LYS B 1 140 ? 9.142 21.585 1.075 1.00 25.53 160 LYS B C 1
ATOM 3106 O O . LYS B 1 140 ? 9.300 22.608 1.732 1.00 24.23 160 LYS B O 1
ATOM 3112 N N . LEU B 1 141 ? 8.969 21.594 -0.251 1.00 23.08 161 LEU B N 1
ATOM 3113 C CA . LEU B 1 141 ? 9.035 22.836 -1.031 1.00 23.25 161 LEU B CA 1
ATOM 3114 C C . LEU B 1 141 ? 7.996 23.832 -0.548 1.00 26.99 161 LEU B C 1
ATOM 3115 O O . LEU B 1 141 ? 8.333 24.986 -0.302 1.00 26.52 161 LEU B O 1
ATOM 3120 N N . GLU B 1 142 ? 6.763 23.356 -0.317 1.00 22.74 162 GLU B N 1
ATOM 3121 C CA . GLU B 1 142 ? 5.665 24.210 0.158 1.00 22.73 162 GLU B CA 1
ATOM 3122 C C . GLU B 1 142 ? 5.973 24.895 1.482 1.00 26.29 162 GLU B C 1
ATOM 3123 O O . GLU B 1 142 ? 5.752 26.099 1.619 1.00 26.31 162 GLU B O 1
ATOM 3129 N N . SER B 1 143 ? 6.494 24.116 2.435 1.00 23.24 163 SER B N 1
ATOM 3130 C CA . SER B 1 143 ? 6.827 24.593 3.772 1.00 23.96 163 SER B CA 1
ATOM 3131 C C . SER B 1 143 ? 7.895 25.685 3.699 1.00 27.38 163 SER B C 1
ATOM 3132 O O . SER B 1 143 ? 7.712 26.742 4.279 1.00 27.06 163 SER B O 1
ATOM 3135 N N . ILE B 1 144 ? 8.958 25.466 2.919 1.00 22.56 164 ILE B N 1
ATOM 3136 C CA . ILE B 1 144 ? 10.041 26.443 2.817 1.00 21.55 164 ILE B CA 1
ATOM 3137 C C . ILE B 1 144 ? 9.633 27.651 1.981 1.00 23.93 164 ILE B C 1
ATOM 3138 O O . ILE B 1 144 ? 10.160 28.727 2.222 1.00 24.32 164 ILE B O 1
ATOM 3143 N N . GLU B 1 145 ? 8.690 27.495 1.030 1.00 19.76 165 GLU B N 1
ATOM 3144 C CA . GLU B 1 145 ? 8.192 28.616 0.216 1.00 19.60 165 GLU B CA 1
ATOM 3145 C C . GLU B 1 145 ? 7.374 29.597 1.029 1.00 26.43 165 GLU B C 1
ATOM 3146 O O . GLU B 1 145 ? 7.633 30.789 0.936 1.00 27.00 165 GLU B O 1
ATOM 3152 N N . ILE B 1 146 ? 6.395 29.106 1.829 1.00 24.84 166 ILE B N 1
ATOM 3153 C CA . ILE B 1 146 ? 5.535 29.931 2.667 1.00 27.27 166 ILE B CA 1
ATOM 3154 C C . ILE B 1 146 ? 6.398 30.656 3.710 1.00 32.43 166 ILE B C 1
ATOM 3155 O O . ILE B 1 146 ? 6.265 31.876 3.858 1.00 31.87 166 ILE B O 1
ATOM 3160 N N . ALA B 1 147 ? 7.310 29.918 4.390 1.00 27.66 167 ALA B N 1
ATOM 3161 C CA . ALA B 1 147 ? 8.199 30.498 5.409 1.00 27.75 167 ALA B CA 1
ATOM 3162 C C . ALA B 1 147 ? 9.212 31.447 4.765 1.00 32.10 167 ALA B C 1
ATOM 3163 O O . ALA B 1 147 ? 9.480 32.505 5.318 1.00 34.34 167 ALA B O 1
ATOM 3165 N N . GLY B 1 148 ? 9.716 31.082 3.585 1.00 26.49 168 GLY B N 1
ATOM 3166 C CA . GLY B 1 148 ? 10.670 31.875 2.817 1.00 25.30 168 GLY B CA 1
ATOM 3167 C C . GLY B 1 148 ? 10.116 33.229 2.413 1.00 28.81 168 GLY B C 1
ATOM 3168 O O . GLY B 1 148 ? 10.752 34.250 2.683 1.00 26.85 168 GLY B O 1
ATOM 3169 N N . TYR B 1 149 ? 8.896 33.251 1.802 1.00 24.88 169 TYR B N 1
ATOM 3170 C CA . TYR B 1 149 ? 8.260 34.498 1.379 1.00 24.35 169 TYR B CA 1
ATOM 3171 C C . TYR B 1 149 ? 7.923 35.375 2.572 1.00 32.04 169 TYR B C 1
ATOM 3172 O O . TYR B 1 149 ? 8.140 36.584 2.504 1.00 32.34 169 TYR B O 1
ATOM 3181 N N . LYS B 1 150 ? 7.441 34.762 3.680 1.00 30.17 170 LYS B N 1
ATOM 3182 C CA . LYS B 1 150 ? 7.112 35.454 4.924 1.00 29.98 170 LYS B CA 1
ATOM 3183 C C . LYS B 1 150 ? 8.333 36.114 5.507 1.00 33.53 170 LYS B C 1
ATOM 3184 O O . LYS B 1 150 ? 8.248 37.256 5.950 1.00 35.36 170 LYS B O 1
ATOM 3190 N N . ASN B 1 151 ? 9.465 35.403 5.536 1.00 29.10 171 ASN B N 1
ATOM 3191 C CA . ASN B 1 151 ? 10.696 35.946 6.090 1.00 29.08 171 ASN B CA 1
ATOM 3192 C C . ASN B 1 151 ? 11.239 37.081 5.252 1.00 30.75 171 ASN B C 1
ATOM 3193 O O . ASN B 1 151 ? 11.653 38.085 5.820 1.00 31.27 171 ASN B O 1
ATOM 3198 N N . VAL B 1 152 ? 11.170 36.964 3.916 1.00 27.00 172 VAL B N 1
ATOM 3199 C CA . VAL B 1 152 ? 11.629 38.035 3.018 1.00 28.39 172 VAL B CA 1
ATOM 3200 C C . VAL B 1 152 ? 10.737 39.293 3.221 1.00 33.16 172 VAL B C 1
ATOM 3201 O O . VAL B 1 152 ? 11.260 40.381 3.452 1.00 33.17 172 VAL B O 1
ATOM 3205 N N . HIS B 1 153 ? 9.400 39.127 3.177 1.00 30.71 173 HIS B N 1
ATOM 3206 C CA . HIS B 1 153 ? 8.505 40.271 3.339 1.00 31.90 173 HIS B CA 1
ATOM 3207 C C . HIS B 1 153 ? 8.543 40.845 4.746 1.00 37.13 173 HIS B C 1
ATOM 3208 O O . HIS B 1 153 ? 8.457 42.056 4.870 1.00 37.93 173 HIS B O 1
ATOM 3215 N N . ASN B 1 154 ? 8.735 40.020 5.791 1.00 33.14 174 ASN B N 1
ATOM 3216 C CA . ASN B 1 154 ? 8.856 40.572 7.141 1.00 34.95 174 ASN B CA 1
ATOM 3217 C C . ASN B 1 154 ? 10.185 41.277 7.369 1.00 39.99 174 ASN B C 1
ATOM 3218 O O . ASN B 1 154 ? 10.224 42.203 8.167 1.00 41.95 174 ASN B O 1
ATOM 3223 N N . THR B 1 155 ? 11.266 40.844 6.700 1.00 35.57 175 THR B N 1
ATOM 3224 C CA . THR B 1 155 ? 12.576 41.477 6.890 1.00 35.98 175 THR B CA 1
ATOM 3225 C C . THR B 1 155 ? 12.657 42.812 6.133 1.00 38.32 175 THR B C 1
ATOM 3226 O O . THR B 1 155 ? 13.222 43.768 6.641 1.00 37.63 175 THR B O 1
ATOM 3230 N N . PHE B 1 156 ? 12.095 42.874 4.927 1.00 33.46 176 PHE B N 1
ATOM 3231 C CA . PHE B 1 156 ? 12.239 44.056 4.087 1.00 33.46 176 PHE B CA 1
ATOM 3232 C C . PHE B 1 156 ? 10.979 44.897 3.890 1.00 36.78 176 PHE B C 1
ATOM 3233 O O . PHE B 1 156 ? 10.980 45.759 3.018 1.00 35.62 176 PHE B O 1
ATOM 3241 N N . SER B 1 157 ? 9.926 44.660 4.670 1.00 33.27 177 SER B N 1
ATOM 3242 C CA . SER B 1 157 ? 8.690 45.443 4.570 1.00 35.02 177 SER B CA 1
ATOM 3243 C C . SER B 1 157 ? 8.920 46.838 5.169 1.00 39.30 177 SER B C 1
ATOM 3244 O O . SER B 1 157 ? 9.613 46.954 6.180 1.00 38.78 177 SER B O 1
ATOM 3247 N N . ALA B 1 158 ? 8.327 47.888 4.565 1.00 36.24 178 ALA B N 1
ATOM 3248 C CA . ALA B 1 158 ? 8.449 49.252 5.098 1.00 38.04 178 ALA B CA 1
ATOM 3249 C C . ALA B 1 158 ? 7.713 49.343 6.437 1.00 43.26 178 ALA B C 1
ATOM 3250 O O . ALA B 1 158 ? 8.232 49.964 7.363 1.00 41.29 178 ALA B O 1
ATOM 3252 N N . ALA B 1 159 ? 6.532 48.649 6.548 1.00 42.45 179 ALA B N 1
ATOM 3253 C CA . ALA B 1 159 ? 5.679 48.594 7.757 1.00 43.45 179 ALA B CA 1
ATOM 3254 C C . ALA B 1 159 ? 6.349 47.856 8.933 1.00 48.92 179 ALA B C 1
ATOM 3255 O O . ALA B 1 159 ? 5.919 48.018 10.073 1.00 49.09 179 ALA B O 1
ATOM 3257 N N . SER B 1 160 ? 7.370 47.033 8.639 1.00 46.26 180 SER B N 1
ATOM 3258 C CA . SER B 1 160 ? 8.155 46.257 9.606 1.00 47.07 180 SER B CA 1
ATOM 3259 C C . SER B 1 160 ? 9.374 47.033 10.093 1.00 51.66 180 SER B C 1
ATOM 3260 O O . SER B 1 160 ? 10.068 46.567 10.998 1.00 53.10 180 SER B O 1
ATOM 3263 N N . GLY B 1 161 ? 9.645 48.182 9.482 1.00 47.20 181 GLY B N 1
ATOM 3264 C CA . GLY B 1 161 ? 10.774 49.014 9.877 1.00 48.08 181 GLY B CA 1
ATOM 3265 C C . GLY B 1 161 ? 11.890 49.206 8.870 1.00 48.99 181 GLY B C 1
ATOM 3266 O O . GLY B 1 161 ? 12.766 50.029 9.104 1.00 51.00 181 GLY B O 1
ATOM 3267 N N . TYR B 1 162 ? 11.886 48.465 7.759 1.00 41.71 182 TYR B N 1
ATOM 3268 C CA . TYR B 1 162 ? 12.914 48.595 6.720 1.00 39.92 182 TYR B CA 1
ATOM 3269 C C . TYR B 1 162 ? 12.641 49.857 5.864 1.00 42.73 182 TYR B C 1
ATOM 3270 O O . TYR B 1 162 ? 11.664 49.884 5.115 1.00 41.43 182 TYR B O 1
ATOM 3279 N N . PRO B 1 163 ? 13.455 50.934 6.018 1.00 39.79 183 PRO B N 1
ATOM 3280 C CA . PRO B 1 163 ? 13.198 52.173 5.250 1.00 39.97 183 PRO B CA 1
ATOM 3281 C C . PRO B 1 163 ? 13.314 51.992 3.738 1.00 42.00 183 PRO B C 1
ATOM 3282 O O . PRO B 1 163 ? 14.270 51.395 3.251 1.00 41.87 183 PRO B O 1
ATOM 3286 N N . GLY B 1 164 ? 12.296 52.455 3.018 1.00 38.05 184 GLY B N 1
ATOM 3287 C CA . GLY B 1 164 ? 12.194 52.276 1.577 1.00 36.78 184 GLY B CA 1
ATOM 3288 C C . GLY B 1 164 ? 11.931 50.833 1.173 1.00 38.62 184 GLY B C 1
ATOM 3289 O O . GLY B 1 164 ? 12.086 50.481 -0.007 1.00 38.66 184 GLY B O 1
ATOM 3290 N N . GLY B 1 165 ? 11.550 49.993 2.150 1.00 32.23 185 GLY B N 1
ATOM 3291 C CA . GLY B 1 165 ? 11.246 48.580 1.929 1.00 29.85 185 GLY B CA 1
ATOM 3292 C C . GLY B 1 165 ? 9.925 48.319 1.223 1.00 32.81 185 GLY B C 1
ATOM 3293 O O . GLY B 1 165 ? 9.317 49.252 0.698 1.00 32.32 185 GLY B O 1
ATOM 3294 N N . PHE B 1 166 ? 9.463 47.043 1.187 1.00 29.40 186 PHE B N 1
ATOM 3295 C CA . PHE B 1 166 ? 8.214 46.662 0.509 1.00 28.90 186 PHE B CA 1
ATOM 3296 C C . PHE B 1 166 ? 7.013 47.452 1.002 1.00 34.75 186 PHE B C 1
ATOM 3297 O O . PHE B 1 166 ? 6.833 47.657 2.214 1.00 34.80 186 PHE B O 1
ATOM 3305 N N . LYS B 1 167 ? 6.227 47.931 0.047 1.00 31.06 187 LYS B N 1
ATOM 3306 C CA . LYS B 1 167 ? 4.985 48.657 0.273 1.00 32.53 187 LYS B CA 1
ATOM 3307 C C . LYS B 1 167 ? 3.934 48.043 -0.663 1.00 37.80 187 LYS B C 1
ATOM 3308 O O . LYS B 1 167 ? 4.318 47.493 -1.697 1.00 35.81 187 LYS B O 1
ATOM 3314 N N . PRO B 1 168 ? 2.626 48.074 -0.325 1.00 36.50 188 PRO B N 1
ATOM 3315 C CA . PRO B 1 168 ? 1.633 47.492 -1.237 1.00 35.58 188 PRO B CA 1
ATOM 3316 C C . PRO B 1 168 ? 1.648 48.198 -2.591 1.00 36.92 188 PRO B C 1
ATOM 3317 O O . PRO B 1 168 ? 1.853 49.409 -2.655 1.00 36.34 188 PRO B O 1
ATOM 3321 N N . VAL B 1 169 ? 1.510 47.431 -3.685 1.00 32.17 189 VAL B N 1
ATOM 3322 C CA . VAL B 1 169 ? 1.484 48.019 -5.026 1.00 31.87 189 VAL B CA 1
ATOM 3323 C C . VAL B 1 169 ? 0.222 48.903 -5.130 1.00 37.66 189 VAL B C 1
ATOM 3324 O O . VAL B 1 169 ? -0.849 48.492 -4.667 1.00 37.38 189 VAL B O 1
ATOM 3328 N N . GLN B 1 170 ? 0.367 50.131 -5.654 1.00 36.01 190 GLN B N 1
ATOM 3329 C CA . GLN B 1 170 ? -0.780 51.029 -5.784 1.00 37.79 190 GLN B CA 1
ATOM 3330 C C . GLN B 1 170 ? -1.360 50.916 -7.191 1.00 41.44 190 GLN B C 1
ATOM 3331 O O . GLN B 1 170 ? -1.008 51.700 -8.067 1.00 43.07 190 GLN B O 1
ATOM 3337 N N . TRP B 1 171 ? -2.192 49.886 -7.419 1.00 35.93 191 TRP B N 1
ATOM 3338 C CA . TRP B 1 171 ? -2.845 49.644 -8.705 1.00 34.84 191 TRP B CA 1
ATOM 3339 C C . TRP B 1 171 ? -3.973 50.634 -8.886 1.00 41.17 191 TRP B C 1
ATOM 3340 O O . TRP B 1 171 ? -4.768 50.843 -7.966 1.00 42.31 191 TRP B O 1
ATOM 3351 N N . GLU B 1 172 ? -4.057 51.220 -10.070 1.00 38.40 192 GLU B N 1
ATOM 3352 C CA . GLU B 1 172 ? -5.143 52.139 -10.432 1.00 39.07 192 GLU B CA 1
ATOM 3353 C C . GLU B 1 172 ? -5.924 51.530 -11.602 1.00 43.31 192 GLU B C 1
ATOM 3354 O O . GLU B 1 172 ? -5.311 50.956 -12.503 1.00 42.41 192 GLU B O 1
ATOM 3360 N N . ASN B 1 173 ? -7.245 51.762 -11.675 1.00 40.72 193 ASN B N 1
ATOM 3361 C CA . ASN B 1 173 ? -8.019 51.347 -12.848 1.00 40.87 193 ASN B CA 1
ATOM 3362 C C . ASN B 1 173 ? -7.509 52.138 -14.054 1.00 44.52 193 ASN B C 1
ATOM 3363 O O . ASN B 1 173 ? -7.300 53.339 -13.947 1.00 44.99 193 ASN B 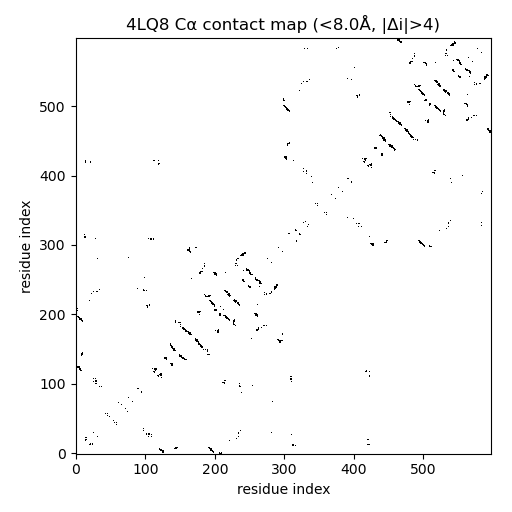O 1
ATOM 3368 N N . HIS B 1 174 ? -7.247 51.459 -15.167 1.00 41.32 194 HIS B N 1
ATOM 3369 C CA . HIS B 1 174 ? -6.772 52.115 -16.387 1.00 41.87 194 HIS B CA 1
ATOM 3370 C C . HIS B 1 174 ? -7.743 51.827 -17.532 1.00 43.72 194 HIS B C 1
ATOM 3371 O O . HIS B 1 174 ? -8.101 50.666 -17.748 1.00 41.38 194 HIS B O 1
ATOM 3378 N N . VAL B 1 175 ? -8.179 52.886 -18.254 1.00 39.90 195 VAL B N 1
ATOM 3379 C CA . VAL B 1 175 ? -9.111 52.757 -19.381 1.00 39.24 195 VAL B CA 1
ATOM 3380 C C . VAL B 1 175 ? -8.549 51.787 -20.441 1.00 42.22 195 VAL B C 1
ATOM 3381 O O . VAL B 1 175 ? -7.372 51.878 -20.832 1.00 42.21 195 VAL B O 1
ATOM 3385 N N . SER B 1 176 ? -9.379 50.805 -20.828 1.00 36.29 196 SER B N 1
ATOM 3386 C CA . SER B 1 176 ? -9.019 49.755 -21.776 1.00 34.38 196 SER B CA 1
ATOM 3387 C C . SER B 1 176 ? -10.255 48.936 -22.173 1.00 38.15 196 SER B C 1
ATOM 3388 O O . SER B 1 176 ? -11.278 48.958 -21.468 1.00 37.51 196 SER B O 1
ATOM 3391 N N . ALA B 1 177 ? -10.128 48.172 -23.290 1.00 33.85 197 ALA B N 1
ATOM 3392 C CA . ALA B 1 177 ? -11.120 47.209 -23.758 1.00 33.37 197 ALA B CA 1
ATOM 3393 C C . ALA B 1 177 ? -10.959 45.910 -22.883 1.00 38.40 197 ALA B C 1
ATOM 3394 O O . ALA B 1 177 ? -11.817 45.036 -22.897 1.00 39.14 197 ALA B O 1
ATOM 3396 N N . SER B 1 178 ? -9.863 45.814 -22.128 1.00 34.07 198 SER B N 1
ATOM 3397 C CA . SER B 1 178 ? -9.570 44.714 -21.204 1.00 33.70 198 SER B CA 1
ATOM 3398 C C . SER B 1 178 ? -9.904 45.161 -19.779 1.00 36.82 198 SER B C 1
ATOM 3399 O O . SER B 1 178 ? -10.105 46.358 -19.542 1.00 36.32 198 SER B O 1
ATOM 3402 N N . ASP B 1 179 ? -9.920 44.210 -18.828 1.00 31.86 199 ASP B N 1
ATOM 3403 C CA . ASP B 1 179 ? -10.062 44.532 -17.414 1.00 31.97 199 ASP B CA 1
ATOM 3404 C C . ASP B 1 179 ? -8.638 44.822 -16.998 1.00 35.81 199 ASP B C 1
ATOM 3405 O O . ASP B 1 179 ? -7.827 43.910 -16.756 1.00 33.82 199 ASP B O 1
ATOM 3410 N N . LEU B 1 180 ? -8.300 46.110 -17.090 1.00 32.89 200 LEU B N 1
ATOM 3411 C CA . LEU B 1 180 ? -6.957 46.577 -16.842 1.00 32.12 200 LEU B CA 1
ATOM 3412 C C . LEU B 1 180 ? -6.795 47.478 -15.643 1.00 36.18 200 LEU B C 1
ATOM 3413 O O . LEU B 1 180 ? -7.616 48.367 -15.378 1.00 36.31 200 LEU B O 1
ATOM 3418 N N . ARG B 1 181 ? -5.718 47.200 -14.890 1.00 31.19 201 ARG B N 1
ATOM 3419 C CA . ARG B 1 181 ? -5.200 48.041 -13.828 1.00 29.83 201 ARG B CA 1
ATOM 3420 C C . ARG B 1 181 ? -3.747 48.279 -14.209 1.00 32.67 201 ARG B C 1
ATOM 3421 O O . ARG B 1 181 ? -3.116 47.446 -14.878 1.00 30.74 201 ARG B O 1
ATOM 3429 N N . ALA B 1 182 ? -3.220 49.412 -13.791 1.00 31.26 202 ALA B N 1
ATOM 3430 C CA . ALA B 1 182 ? -1.861 49.803 -14.112 1.00 31.89 202 ALA B CA 1
ATOM 3431 C C . ALA B 1 182 ? -1.249 50.515 -12.945 1.00 37.90 202 ALA B C 1
ATOM 3432 O O . ALA B 1 182 ? -1.968 51.073 -12.113 1.00 38.35 202 ALA B O 1
ATOM 3434 N N . THR B 1 183 ? 0.080 50.463 -12.860 1.00 35.99 203 THR B N 1
ATOM 3435 C CA . THR B 1 183 ? 0.833 51.153 -11.816 1.00 36.76 203 THR B CA 1
ATOM 3436 C C . THR B 1 183 ? 2.112 51.733 -12.428 1.00 41.14 203 THR B C 1
ATOM 3437 O O . THR B 1 183 ? 2.866 51.016 -13.093 1.00 39.05 203 THR B O 1
ATOM 3441 N N . VAL B 1 184 ? 2.328 53.028 -12.235 1.00 39.98 204 VAL B N 1
ATOM 3442 C CA . VAL B 1 184 ? 3.529 53.714 -12.717 1.00 41.06 204 VAL B CA 1
ATOM 3443 C C . VAL B 1 184 ? 4.570 53.568 -11.601 1.00 46.40 204 VAL B C 1
ATOM 3444 O O . VAL B 1 184 ? 4.364 54.065 -10.492 1.00 48.50 204 VAL B O 1
ATOM 3448 N N . VAL B 1 185 ? 5.632 52.803 -11.865 1.00 41.75 205 VAL B N 1
ATOM 3449 C CA . VAL B 1 185 ? 6.688 52.555 -10.888 1.00 41.31 205 VAL B CA 1
ATOM 3450 C C . VAL B 1 185 ? 7.698 53.699 -11.010 1.00 48.76 205 VAL B C 1
ATOM 3451 O O . VAL B 1 185 ? 8.325 53.860 -12.059 1.00 49.34 205 VAL B O 1
ATOM 3455 N N . LYS B 1 186 ? 7.803 54.525 -9.965 1.00 45.88 206 LYS B N 1
ATOM 3456 C CA . LYS B 1 186 ? 8.678 55.696 -9.969 1.00 47.59 206 LYS B CA 1
ATOM 3457 C C . LYS B 1 186 ? 9.832 55.598 -8.979 1.00 52.54 206 LYS B C 1
ATOM 3458 O O . LYS B 1 186 ? 9.639 55.114 -7.865 1.00 50.41 206 LYS B O 1
ATOM 3464 N N . ASN B 1 187 ? 11.024 56.083 -9.372 1.00 53.45 207 ASN B N 1
ATOM 3465 C CA . ASN B 1 187 ? 12.184 56.117 -8.465 1.00 55.72 207 ASN B CA 1
ATOM 3466 C C . ASN B 1 187 ? 12.111 57.282 -7.459 1.00 64.08 207 ASN B C 1
ATOM 3467 O O . ASN B 1 187 ? 11.169 58.083 -7.499 1.00 64.72 207 ASN B O 1
ATOM 3472 N N . ASP B 1 188 ? 13.124 57.381 -6.578 1.00 63.10 208 ASP B N 1
ATOM 3473 C CA . ASP B 1 188 ? 13.246 58.405 -5.531 1.00 65.13 208 ASP B CA 1
ATOM 3474 C C . ASP B 1 188 ? 13.115 59.846 -6.059 1.00 70.73 208 ASP B C 1
ATOM 3475 O O . ASP B 1 188 ? 12.511 60.683 -5.388 1.00 71.87 208 ASP B O 1
ATOM 3480 N N . ALA B 1 189 ? 13.619 60.104 -7.285 1.00 66.83 209 ALA B N 1
ATOM 3481 C CA . ALA B 1 189 ? 13.553 61.399 -7.968 1.00 67.71 209 ALA B CA 1
ATOM 3482 C C . ALA B 1 189 ? 12.191 61.655 -8.647 1.00 69.63 209 ALA B C 1
ATOM 3483 O O . ALA B 1 189 ? 11.968 62.743 -9.184 1.00 70.67 209 ALA B O 1
ATOM 3485 N N . GLY B 1 190 ? 11.305 60.657 -8.627 1.00 62.80 210 GLY B N 1
ATOM 3486 C CA . GLY B 1 190 ? 9.972 60.763 -9.213 1.00 60.83 210 GLY B CA 1
ATOM 3487 C C . GLY B 1 190 ? 9.897 60.438 -10.692 1.00 60.87 210 GLY B C 1
ATOM 3488 O O . GLY B 1 190 ? 8.872 60.699 -11.327 1.00 59.70 210 GLY B O 1
ATOM 3489 N N . ASP B 1 191 ? 10.975 59.862 -11.257 1.00 55.60 211 ASP B N 1
ATOM 3490 C CA . ASP B 1 191 ? 11.007 59.472 -12.669 1.00 54.35 211 ASP B CA 1
ATOM 3491 C C . ASP B 1 191 ? 10.545 58.029 -12.813 1.00 55.44 211 ASP B C 1
ATOM 3492 O O . ASP B 1 191 ? 10.861 57.179 -11.976 1.00 53.49 211 ASP B O 1
ATOM 3497 N N . GLU B 1 192 ? 9.773 57.767 -13.867 1.00 51.02 212 GLU B N 1
ATOM 3498 C CA . GLU B 1 192 ? 9.199 56.465 -14.160 1.00 48.80 212 GLU B CA 1
ATOM 3499 C C . GLU B 1 192 ? 10.242 55.431 -14.610 1.00 49.41 212 GLU B C 1
ATOM 3500 O O . GLU B 1 192 ? 10.884 55.616 -15.640 1.00 48.35 212 GLU B O 1
ATOM 3506 N N . LEU B 1 193 ? 10.369 54.329 -13.847 1.00 43.67 213 LEU B N 1
ATOM 3507 C CA . LEU B 1 193 ? 11.233 53.193 -14.167 1.00 42.45 213 LEU B CA 1
ATOM 3508 C C . LEU B 1 193 ? 10.523 52.380 -15.252 1.00 43.61 213 LEU B C 1
ATOM 3509 O O . LEU B 1 193 ? 11.161 51.943 -16.207 1.00 42.51 213 LEU B O 1
ATOM 3514 N N . CYS B 1 194 ? 9.187 52.208 -15.102 1.00 39.41 214 CYS B N 1
ATOM 3515 C CA . CYS B 1 194 ? 8.277 51.470 -15.996 1.00 38.18 214 CYS B CA 1
ATOM 3516 C C . CYS B 1 194 ? 6.853 51.644 -15.501 1.00 39.56 214 CYS B C 1
ATOM 3517 O O . CYS B 1 194 ? 6.641 52.102 -14.385 1.00 38.91 214 CYS B O 1
ATOM 3520 N N . THR B 1 195 ? 5.878 51.229 -16.316 1.00 37.24 215 THR B N 1
ATOM 3521 C CA . THR B 1 195 ? 4.489 51.112 -15.878 1.00 37.34 215 THR B CA 1
ATOM 3522 C C . THR B 1 195 ? 4.179 49.619 -15.963 1.00 39.56 215 THR B C 1
ATOM 3523 O O . THR B 1 195 ? 4.603 48.967 -16.916 1.00 40.20 215 THR B O 1
ATOM 3527 N N . LEU B 1 196 ? 3.470 49.080 -14.976 1.00 34.60 216 LEU B N 1
ATOM 3528 C CA . LEU B 1 196 ? 3.103 47.670 -14.985 1.00 32.80 216 LEU B CA 1
ATOM 3529 C C . LEU B 1 196 ? 1.650 47.562 -15.352 1.00 34.18 216 LEU B C 1
ATOM 3530 O O . LEU B 1 196 ? 0.826 48.309 -14.834 1.00 34.34 216 LEU B O 1
ATOM 3535 N N . ASN B 1 197 ? 1.338 46.653 -16.248 1.00 30.42 217 ASN B N 1
ATOM 3536 C CA . ASN B 1 197 ? -0.032 46.448 -16.675 1.00 29.92 217 ASN B CA 1
ATOM 3537 C C . ASN B 1 197 ? -0.529 45.108 -16.208 1.00 31.98 217 ASN B C 1
ATOM 3538 O O . ASN B 1 197 ? 0.098 44.094 -16.480 1.00 31.13 217 ASN B O 1
ATOM 3543 N N . GLU B 1 198 ? -1.651 45.121 -15.487 1.00 27.63 218 GLU B N 1
ATOM 3544 C CA . GLU B 1 198 ? -2.307 43.933 -14.960 1.00 24.86 218 GLU B CA 1
ATOM 3545 C C . GLU B 1 198 ? -3.605 43.698 -15.740 1.00 29.78 218 GLU B C 1
ATOM 3546 O O . GLU B 1 198 ? -4.516 44.524 -15.662 1.00 31.24 218 GLU B O 1
ATOM 3552 N N . THR B 1 199 ? -3.700 42.569 -16.447 1.00 25.38 219 THR B N 1
ATOM 3553 C CA . THR B 1 199 ? -4.893 42.181 -17.204 1.00 25.38 219 THR B CA 1
ATOM 3554 C C . THR B 1 199 ? -5.601 41.099 -16.427 1.00 29.39 219 THR B C 1
ATOM 3555 O O . THR B 1 199 ? -4.993 40.068 -16.148 1.00 30.28 219 THR B O 1
ATOM 3559 N N . THR B 1 200 ? -6.857 41.329 -16.056 1.00 26.15 220 THR B N 1
ATOM 3560 C CA . THR B 1 200 ? -7.664 40.324 -15.367 1.00 26.42 220 THR B CA 1
ATOM 3561 C C . THR B 1 200 ? -8.517 39.624 -16.444 1.00 29.89 220 THR B C 1
ATOM 3562 O O . THR B 1 200 ? -9.154 40.289 -17.253 1.00 30.45 220 THR B O 1
ATOM 3566 N N . VAL B 1 201 ? -8.508 38.297 -16.468 1.00 25.66 221 VAL B N 1
ATOM 3567 C CA . VAL B 1 201 ? -9.324 37.532 -17.409 1.00 25.88 221 VAL B CA 1
ATOM 3568 C C . VAL B 1 201 ? -10.469 36.937 -16.591 1.00 31.36 221 VAL B C 1
ATOM 3569 O O . VAL B 1 201 ? -10.219 36.115 -15.712 1.00 31.63 221 VAL B O 1
ATOM 3573 N N . LYS B 1 202 ? -11.707 37.358 -16.867 1.00 29.31 222 LYS B N 1
ATOM 3574 C CA . LYS B 1 202 ? -12.915 36.931 -16.135 1.00 30.75 222 LYS B CA 1
ATOM 3575 C C . LYS B 1 202 ? -13.887 36.187 -17.025 1.00 33.87 222 LYS B C 1
ATOM 3576 O O . LYS B 1 202 ? -14.914 35.726 -16.536 1.00 34.71 222 LYS B O 1
ATOM 3582 N N . THR B 1 203 ? -13.627 36.142 -18.324 1.00 30.47 223 THR B N 1
ATOM 3583 C CA . THR B 1 203 ? -14.573 35.563 -19.282 1.00 31.66 223 THR B CA 1
ATOM 3584 C C . THR B 1 203 ? -14.027 34.362 -20.042 1.00 37.14 223 THR B C 1
ATOM 3585 O O . THR B 1 203 ? -14.608 33.972 -21.062 1.00 38.98 223 THR B O 1
ATOM 3589 N N . LYS B 1 204 ? -12.930 33.762 -19.557 1.00 31.46 224 LYS B N 1
ATOM 3590 C CA . LYS B 1 204 ? -12.363 32.586 -20.219 1.00 30.11 224 LYS B CA 1
ATOM 3591 C C . LYS B 1 204 ? -12.230 31.442 -19.197 1.00 29.89 224 LYS B C 1
ATOM 3592 O O . LYS B 1 204 ? -11.117 31.081 -18.802 1.00 29.79 224 LYS B O 1
ATOM 3598 N N . PRO B 1 205 ? -13.357 30.865 -18.719 1.00 23.57 225 PRO B N 1
ATOM 3599 C CA . PRO B 1 205 ? -13.229 29.764 -17.746 1.00 22.15 225 PRO B CA 1
ATOM 3600 C C . PRO B 1 205 ? -12.560 28.535 -18.373 1.00 24.44 225 PRO B C 1
ATOM 3601 O O . PRO B 1 205 ? -12.670 28.275 -19.585 1.00 22.57 225 PRO B O 1
ATOM 3605 N N . PHE B 1 206 ? -11.843 27.803 -17.539 1.00 20.41 226 PHE B N 1
ATOM 3606 C CA . PHE B 1 206 ? -11.216 26.557 -17.933 1.00 19.65 226 PHE B CA 1
ATOM 3607 C C . PHE B 1 206 ? -11.092 25.680 -16.711 1.00 25.35 226 PHE B C 1
ATOM 3608 O O . PHE B 1 206 ? -11.092 26.189 -15.584 1.00 24.33 226 PHE B O 1
ATOM 3616 N N . THR B 1 207 ? -10.977 24.372 -16.938 1.00 24.07 227 THR B N 1
ATOM 3617 C CA . THR B 1 207 ? -10.776 23.388 -15.886 1.00 25.32 227 THR B CA 1
ATOM 3618 C C . THR B 1 207 ? -9.381 22.772 -15.983 1.00 28.62 227 THR B C 1
ATOM 3619 O O . THR B 1 207 ? -8.930 22.433 -17.070 1.00 29.03 227 THR B O 1
ATOM 3623 N N . LEU B 1 208 ? -8.721 22.621 -14.842 1.00 24.86 228 LEU B N 1
ATOM 3624 C CA . LEU B 1 208 ? -7.445 21.946 -14.740 1.00 25.52 228 LEU B CA 1
ATOM 3625 C C . LEU B 1 208 ? -7.590 20.780 -13.737 1.00 33.52 228 LEU B C 1
ATOM 3626 O O . LEU B 1 208 ? -8.654 20.605 -13.127 1.00 33.88 228 LEU B O 1
ATOM 3631 N N . ALA B 1 209 ? -6.557 19.966 -13.597 1.00 31.19 229 ALA B N 1
ATOM 3632 C CA . ALA B 1 209 ? -6.636 18.867 -12.649 1.00 32.11 229 ALA B CA 1
ATOM 3633 C C . ALA B 1 209 ? -5.510 18.965 -11.629 1.00 36.61 229 ALA B C 1
ATOM 3634 O O . ALA B 1 209 ? -4.393 19.342 -11.980 1.00 35.45 229 ALA B O 1
ATOM 3636 N N . LYS B 1 210 ? -5.797 18.622 -10.372 1.00 34.68 230 LYS B N 1
ATOM 3637 C CA . LYS B 1 210 ? -4.780 18.531 -9.317 1.00 34.84 230 LYS B CA 1
ATOM 3638 C C . LYS B 1 210 ? -4.010 17.222 -9.592 1.00 40.85 230 LYS B C 1
ATOM 3639 O O . LYS B 1 210 ? -4.496 16.383 -10.369 1.00 40.87 230 LYS B O 1
ATOM 3645 N N . GLN B 1 211 ? -2.835 17.029 -8.960 1.00 39.61 231 GLN B N 1
ATOM 3646 C CA . GLN B 1 211 ? -2.026 15.810 -9.149 1.00 41.31 231 GLN B CA 1
ATOM 3647 C C . GLN B 1 211 ? -2.834 14.520 -8.884 1.00 44.91 231 GLN B C 1
ATOM 3648 O O . GLN B 1 211 ? -2.629 13.534 -9.578 1.00 45.67 231 GLN B O 1
ATOM 3654 N N . ASP B 1 212 ? -3.807 14.573 -7.964 1.00 41.34 232 ASP B N 1
ATOM 3655 C CA . ASP B 1 212 ? -4.683 13.459 -7.600 1.00 42.82 232 ASP B CA 1
ATOM 3656 C C . ASP B 1 212 ? -5.894 13.271 -8.550 1.00 48.15 232 ASP B C 1
ATOM 3657 O O . ASP B 1 212 ? -6.762 12.443 -8.265 1.00 50.32 232 ASP B O 1
ATOM 3662 N N . GLY B 1 213 ? -5.964 14.065 -9.622 1.00 42.66 233 GLY B N 1
ATOM 3663 C CA . GLY B 1 213 ? -7.035 13.983 -10.612 1.00 42.13 233 GLY B CA 1
ATOM 3664 C C . GLY B 1 213 ? -8.253 14.857 -10.383 1.00 43.96 233 GLY B C 1
ATOM 3665 O O . GLY B 1 213 ? -9.070 14.993 -11.294 1.00 44.00 233 GLY B O 1
ATOM 3666 N N . THR B 1 214 ? -8.410 15.442 -9.170 1.00 39.40 234 THR B N 1
ATOM 3667 C CA . THR B 1 214 ? -9.530 16.346 -8.834 1.00 38.88 234 THR B CA 1
ATOM 3668 C C . THR B 1 214 ? -9.570 17.521 -9.829 1.00 37.60 234 THR B C 1
ATOM 3669 O O . THR B 1 214 ? -8.545 18.155 -10.048 1.00 35.06 234 THR B O 1
ATOM 3673 N N . GLN B 1 215 ? -10.750 17.797 -10.410 1.00 34.12 235 GLN B N 1
ATOM 3674 C CA . GLN B 1 215 ? -10.993 18.880 -11.388 1.00 33.15 235 GLN B CA 1
ATOM 3675 C C . GLN B 1 215 ? -11.282 20.198 -10.667 1.00 36.01 235 GLN B C 1
ATOM 3676 O O . GLN B 1 215 ? -12.104 20.232 -9.746 1.00 35.02 235 GLN B O 1
ATOM 3682 N N . VAL B 1 216 ? -10.608 21.285 -11.080 1.00 30.81 236 VAL B N 1
ATOM 3683 C CA . VAL B 1 216 ? -10.811 22.607 -10.479 1.00 28.83 236 VAL B CA 1
ATOM 3684 C C . VAL B 1 216 ? -11.099 23.612 -11.598 1.00 31.32 236 VAL B C 1
ATOM 3685 O O . VAL B 1 216 ? -10.296 23.741 -12.532 1.00 30.30 236 VAL B O 1
ATOM 3689 N N . GLN B 1 217 ? -12.215 24.342 -11.494 1.00 26.71 237 GLN B N 1
ATOM 3690 C CA . GLN B 1 217 ? -12.493 25.379 -12.472 1.00 26.48 237 GLN B CA 1
ATOM 3691 C C . GLN B 1 217 ? -11.828 26.683 -12.042 1.00 29.82 237 GLN B C 1
ATOM 3692 O O . GLN B 1 217 ? -11.982 27.106 -10.891 1.00 29.54 237 GLN B O 1
ATOM 3698 N N . ILE B 1 218 ? -11.104 27.319 -12.974 1.00 25.16 238 ILE B N 1
ATOM 3699 C CA . ILE B 1 218 ? -10.494 28.632 -12.768 1.00 23.63 238 ILE B CA 1
ATOM 3700 C C . ILE B 1 218 ? -11.483 29.591 -13.414 1.00 26.92 238 ILE B C 1
ATOM 3701 O O . ILE B 1 218 ? -11.633 29.576 -14.624 1.00 26.55 238 ILE B O 1
ATOM 3706 N N . SER B 1 219 ? -12.184 30.382 -12.609 1.00 23.41 239 SER B N 1
ATOM 3707 C CA . SER B 1 219 ? -13.183 31.312 -13.149 1.00 24.26 239 SER B CA 1
ATOM 3708 C C . SER B 1 219 ? -12.602 32.721 -13.353 1.00 29.06 239 SER B C 1
ATOM 3709 O O . SER B 1 219 ? -13.207 33.542 -14.020 1.00 29.95 239 SER B O 1
ATOM 3712 N N . SER B 1 220 ? -11.422 32.997 -12.814 1.00 27.72 240 SER B N 1
ATOM 3713 C CA . SER B 1 220 ? -10.763 34.296 -13.004 1.00 28.08 240 SER B CA 1
ATOM 3714 C C . SER B 1 220 ? -9.297 34.180 -12.678 1.00 27.83 240 SER B C 1
ATOM 3715 O O . SER B 1 220 ? -8.934 33.456 -11.755 1.00 28.40 240 SER B O 1
ATOM 3718 N N . TYR B 1 221 ? -8.458 34.897 -13.421 1.00 23.14 241 TYR B N 1
ATOM 3719 C CA . TYR B 1 221 ? -7.011 34.937 -13.195 1.00 22.72 241 TYR B CA 1
ATOM 3720 C C . TYR B 1 221 ? -6.480 36.264 -13.735 1.00 26.14 241 TYR B C 1
ATOM 3721 O O . TYR B 1 221 ? -7.210 36.984 -14.423 1.00 25.50 241 TYR B O 1
ATOM 3730 N N . ARG B 1 222 ? -5.227 36.602 -13.410 1.00 21.22 242 ARG B N 1
ATOM 3731 C CA . ARG B 1 222 ? -4.633 37.828 -13.948 1.00 21.40 242 ARG B CA 1
ATOM 3732 C C . ARG B 1 222 ? -3.262 37.519 -14.527 1.00 24.75 242 ARG B C 1
ATOM 3733 O O . ARG B 1 222 ? -2.647 36.502 -14.201 1.00 22.47 242 ARG B O 1
ATOM 3741 N N . GLU B 1 223 ? -2.769 38.426 -15.346 1.00 23.47 243 GLU B N 1
ATOM 3742 C CA . GLU B 1 223 ? -1.430 38.315 -15.887 1.00 23.52 243 GLU B CA 1
ATOM 3743 C C . GLU B 1 223 ? -0.807 39.694 -15.894 1.00 27.67 243 GLU B C 1
ATOM 3744 O O . GLU B 1 223 ? -1.462 40.669 -16.266 1.00 28.52 243 GLU B O 1
ATOM 3750 N N . ILE B 1 224 ? 0.455 39.779 -15.501 1.00 22.82 244 ILE B N 1
ATOM 3751 C CA . ILE B 1 224 ? 1.157 41.060 -15.497 1.00 22.36 244 ILE B CA 1
ATOM 3752 C C . ILE B 1 224 ? 2.197 41.080 -16.604 1.00 27.13 244 ILE B C 1
ATOM 3753 O O . ILE B 1 224 ? 2.940 40.114 -16.773 1.00 25.97 244 ILE B O 1
ATOM 3758 N N . ASP B 1 225 ? 2.233 42.164 -17.365 1.00 23.89 245 ASP B N 1
ATOM 3759 C CA . ASP B 1 225 ? 3.183 42.314 -18.450 1.00 25.51 245 ASP B CA 1
ATOM 3760 C C . ASP B 1 225 ? 4.565 42.780 -17.931 1.00 28.62 245 ASP B C 1
ATOM 3761 O O . ASP B 1 225 ? 4.983 43.906 -18.169 1.00 26.89 245 ASP B O 1
ATOM 3766 N N . PHE B 1 226 ? 5.267 41.900 -17.199 1.00 25.81 246 PHE B N 1
ATOM 3767 C CA . PHE B 1 226 ? 6.572 42.239 -16.612 1.00 24.73 246 PHE B CA 1
ATOM 3768 C C . PHE B 1 226 ? 7.589 42.680 -17.685 1.00 29.41 246 PHE B C 1
ATOM 3769 O O . PHE B 1 226 ? 7.702 42.014 -18.709 1.00 27.35 246 PHE B O 1
ATOM 3777 N N . PRO B 1 227 ? 8.292 43.824 -17.505 1.00 28.05 247 PRO B N 1
ATOM 3778 C CA . PRO B 1 227 ? 9.272 44.232 -18.523 1.00 28.73 247 PRO B CA 1
ATOM 3779 C C . PRO B 1 227 ? 10.485 43.316 -18.533 1.00 33.25 247 PRO B C 1
ATOM 3780 O O . PRO B 1 227 ? 10.816 42.727 -17.507 1.00 33.35 247 PRO B O 1
ATOM 3784 N N . ILE B 1 228 ? 11.069 43.108 -19.714 1.00 31.27 248 ILE B N 1
ATOM 3785 C CA . ILE B 1 228 ? 12.264 42.284 -19.905 1.00 31.10 248 ILE B CA 1
ATOM 3786 C C . ILE B 1 228 ? 13.454 43.228 -19.868 1.00 39.48 248 ILE B C 1
ATOM 3787 O O . ILE B 1 228 ? 14.327 43.088 -19.015 1.00 41.70 248 ILE B O 1
ATOM 3792 N N . LYS B 1 229 ? 13.443 44.218 -20.743 1.00 36.70 249 LYS B N 1
ATOM 3793 C CA . LYS B 1 229 ? 14.481 45.238 -20.847 1.00 38.31 249 LYS B CA 1
ATOM 3794 C C . LYS B 1 229 ? 13.856 46.605 -20.622 1.00 44.39 249 LYS B C 1
ATOM 3795 O O . LYS B 1 229 ? 12.810 46.919 -21.192 1.00 43.91 249 LYS B O 1
ATOM 3801 N N . LEU B 1 230 ? 14.451 47.380 -19.722 1.00 41.82 250 LEU B N 1
ATOM 3802 C CA . LEU B 1 230 ? 13.928 48.691 -19.396 1.00 42.20 250 LEU B CA 1
ATOM 3803 C C . LEU B 1 230 ? 14.846 49.754 -19.977 1.00 49.08 250 LEU B C 1
ATOM 3804 O O . LEU B 1 230 ? 16.066 49.573 -20.005 1.00 48.63 250 LEU B O 1
ATOM 3809 N N . ASP B 1 231 ? 14.250 50.824 -20.513 1.00 47.41 251 ASP B N 1
ATOM 3810 C CA . ASP B 1 231 ? 14.981 51.925 -21.133 1.00 48.34 251 ASP B CA 1
ATOM 3811 C C . ASP B 1 231 ? 14.453 53.287 -20.661 1.00 51.03 251 ASP B C 1
ATOM 3812 O O . ASP B 1 231 ? 14.517 54.262 -21.413 1.00 53.13 251 ASP B O 1
ATOM 3817 N N . GLN B 1 232 ? 13.933 53.362 -19.422 1.00 44.06 252 GLN B N 1
ATOM 3818 C CA . GLN B 1 232 ? 13.395 54.618 -18.903 1.00 43.09 252 GLN B CA 1
ATOM 3819 C C . GLN B 1 232 ? 14.290 55.179 -17.788 1.00 46.79 252 GLN B C 1
ATOM 3820 O O . GLN B 1 232 ? 15.468 55.376 -18.050 1.00 47.61 252 GLN B O 1
ATOM 3826 N N . ALA B 1 233 ? 13.769 55.449 -16.580 1.00 43.04 253 ALA B N 1
ATOM 3827 C CA . ALA B 1 233 ? 14.580 55.994 -15.481 1.00 43.77 253 ALA B CA 1
ATOM 3828 C C . ALA B 1 233 ? 15.555 54.961 -14.896 1.00 45.49 253 ALA B C 1
ATOM 3829 O O . ALA B 1 233 ? 15.327 53.757 -15.006 1.00 43.56 253 ALA B O 1
ATOM 3831 N N . ASP B 1 234 ? 16.640 55.445 -14.280 1.00 42.34 254 ASP B N 1
ATOM 3832 C CA . ASP B 1 234 ? 17.663 54.622 -13.635 1.00 41.97 254 ASP B CA 1
ATOM 3833 C C . ASP B 1 234 ? 17.143 54.059 -12.310 1.00 44.82 254 ASP B C 1
ATOM 3834 O O . ASP B 1 234 ? 16.249 54.652 -11.702 1.00 44.50 254 ASP B O 1
ATOM 3839 N N . GLY B 1 235 ? 17.727 52.949 -11.863 1.00 41.15 255 GLY B N 1
ATOM 3840 C CA . GLY B 1 235 ? 17.395 52.353 -10.575 1.00 39.61 255 GLY B CA 1
ATOM 3841 C C . GLY B 1 235 ? 17.187 50.858 -10.533 1.00 40.98 255 GLY B C 1
ATOM 3842 O O . GLY B 1 235 ? 17.462 50.147 -11.500 1.00 40.41 255 GLY B O 1
ATOM 3843 N N . SER B 1 236 ? 16.720 50.382 -9.372 1.00 35.86 256 SER B N 1
ATOM 3844 C CA . SER B 1 236 ? 16.427 48.985 -9.058 1.00 33.28 256 SER B CA 1
ATOM 3845 C C . SER B 1 236 ? 14.965 48.880 -8.695 1.00 36.74 256 SER B C 1
ATOM 3846 O O . SER B 1 236 ? 14.358 49.865 -8.268 1.00 35.99 256 SER B O 1
ATOM 3849 N N . MET B 1 237 ? 14.401 47.686 -8.863 1.00 33.36 257 MET B N 1
ATOM 3850 C CA . MET B 1 237 ? 12.987 47.442 -8.623 1.00 33.22 257 MET B CA 1
ATOM 3851 C C . MET B 1 237 ? 12.772 45.972 -8.275 1.00 34.84 257 MET B C 1
ATOM 3852 O O . MET B 1 237 ? 13.297 45.095 -8.961 1.00 35.52 257 MET B O 1
ATOM 3857 N N . HIS B 1 238 ? 12.012 45.701 -7.203 1.00 27.78 258 HIS B N 1
ATOM 3858 C CA . HIS B 1 238 ? 11.672 44.340 -6.819 1.00 25.64 258 HIS B CA 1
ATOM 3859 C C . HIS B 1 238 ? 10.172 44.240 -6.702 1.00 28.50 258 HIS B C 1
ATOM 3860 O O . HIS B 1 238 ? 9.537 45.104 -6.113 1.00 28.31 258 HIS B O 1
ATOM 3867 N N . LEU B 1 239 ? 9.602 43.206 -7.308 1.00 24.54 259 LEU B N 1
ATOM 3868 C CA . LEU B 1 239 ? 8.171 42.988 -7.364 1.00 22.33 259 LEU B CA 1
ATOM 3869 C C . LEU B 1 239 ? 7.795 41.677 -6.759 1.00 24.74 259 LEU B C 1
ATOM 3870 O O . LEU B 1 239 ? 8.448 40.680 -7.019 1.00 25.34 259 LEU B O 1
ATOM 3875 N N A SER B 1 240 ? 6.716 41.678 -5.990 0.35 21.14 260 SER B N 1
ATOM 3876 N N B SER B 1 240 ? 6.728 41.664 -5.949 0.65 20.93 260 SER B N 1
ATOM 3877 C CA A SER B 1 240 ? 6.178 40.486 -5.358 0.35 20.28 260 SER B CA 1
ATOM 3878 C CA B SER B 1 240 ? 6.175 40.458 -5.314 0.65 19.96 260 SER B CA 1
ATOM 3879 C C A SER B 1 240 ? 4.693 40.472 -5.640 0.35 23.68 260 SER B C 1
ATOM 3880 C C B SER B 1 240 ? 4.691 40.436 -5.601 0.65 23.02 260 SER B C 1
ATOM 3881 O O A SER B 1 240 ? 3.965 41.300 -5.098 0.35 23.95 260 SER B O 1
ATOM 3882 O O B SER B 1 240 ? 3.956 41.215 -5.003 0.65 23.25 260 SER B O 1
ATOM 3887 N N . MET B 1 241 ? 4.257 39.577 -6.539 1.00 20.13 261 MET B N 1
ATOM 3888 C CA . MET B 1 241 ? 2.866 39.470 -6.963 1.00 20.03 261 MET B CA 1
ATOM 3889 C C . MET B 1 241 ? 2.248 38.214 -6.406 1.00 24.72 261 MET B C 1
ATOM 3890 O O . MET B 1 241 ? 2.709 37.104 -6.680 1.00 24.75 261 MET B O 1
ATOM 3895 N N . VAL B 1 242 ? 1.230 38.394 -5.571 1.00 21.99 262 VAL B N 1
ATOM 3896 C CA . VAL B 1 242 ? 0.579 37.283 -4.878 1.00 21.39 262 VAL B CA 1
ATOM 3897 C C . VAL B 1 242 ? -0.190 36.351 -5.840 1.00 24.03 262 VAL B C 1
ATOM 3898 O O . VAL B 1 242 ? -0.752 36.796 -6.847 1.00 23.48 262 VAL B O 1
ATOM 3902 N N . ALA B 1 243 ? -0.207 35.061 -5.499 1.00 22.47 263 ALA B N 1
ATOM 3903 C CA . ALA B 1 243 ? -0.946 34.016 -6.204 1.00 22.28 263 ALA B CA 1
ATOM 3904 C C . ALA B 1 243 ? -2.424 34.292 -5.983 1.00 28.15 263 ALA B C 1
ATOM 3905 O O . ALA B 1 243 ? -2.779 34.843 -4.951 1.00 28.46 263 ALA B O 1
ATOM 3907 N N . LEU B 1 244 ? -3.288 33.954 -6.945 1.00 25.00 264 LEU B N 1
ATOM 3908 C CA . LEU B 1 244 ? -4.723 34.147 -6.762 1.00 24.29 264 LEU B CA 1
ATOM 3909 C C . LEU B 1 244 ? -5.377 32.801 -6.642 1.00 27.57 264 LEU B C 1
ATOM 3910 O O . LEU B 1 244 ? -4.962 31.851 -7.322 1.00 26.50 264 LEU B O 1
ATOM 3915 N N . LYS B 1 245 ? -6.468 32.729 -5.875 1.00 23.53 265 LYS B N 1
ATOM 3916 C CA . LYS B 1 245 ? -7.280 31.519 -5.750 1.00 23.33 265 LYS B CA 1
ATOM 3917 C C . LYS B 1 245 ? -8.048 31.281 -7.069 1.00 27.61 265 LYS B C 1
ATOM 3918 O O . LYS B 1 245 ? -8.079 32.184 -7.917 1.00 25.69 265 LYS B O 1
ATOM 3924 N N . ALA B 1 246 ? -8.681 30.081 -7.240 1.00 24.54 266 ALA B N 1
ATOM 3925 C CA . ALA B 1 246 ? -9.417 29.718 -8.470 1.00 25.06 266 ALA B CA 1
ATOM 3926 C C . ALA B 1 246 ? -10.497 30.737 -8.879 1.00 30.22 266 ALA B C 1
ATOM 3927 O O . ALA B 1 246 ? -10.781 30.844 -10.070 1.00 29.16 266 ALA B O 1
ATOM 3929 N N . ASP B 1 247 ? -11.081 31.485 -7.907 1.00 27.45 267 ASP B N 1
ATOM 3930 C CA . ASP B 1 247 ? -12.128 32.481 -8.182 1.00 28.51 267 ASP B CA 1
ATOM 3931 C C . ASP B 1 247 ? -11.561 33.905 -8.359 1.00 33.68 267 ASP B C 1
ATOM 3932 O O . ASP B 1 247 ? -12.313 34.884 -8.374 1.00 34.95 267 ASP B O 1
ATOM 3937 N N . GLY B 1 248 ? -10.240 34.003 -8.436 1.00 30.08 268 GLY B N 1
ATOM 3938 C CA . GLY B 1 248 ? -9.550 35.269 -8.642 1.00 29.67 268 GLY B CA 1
ATOM 3939 C C . GLY B 1 248 ? -9.364 36.138 -7.417 1.00 34.74 268 GLY B C 1
ATOM 3940 O O . GLY B 1 248 ? -8.948 37.288 -7.558 1.00 35.66 268 GLY B O 1
ATOM 3941 N N . THR B 1 249 ? -9.658 35.619 -6.212 1.00 30.53 269 THR B N 1
ATOM 3942 C CA . THR B 1 249 ? -9.481 36.390 -4.978 1.00 30.63 269 THR B CA 1
ATOM 3943 C C . THR B 1 249 ? -8.115 36.091 -4.361 1.00 34.19 269 THR B C 1
ATOM 3944 O O . THR B 1 249 ? -7.523 35.039 -4.622 1.00 31.08 269 THR B O 1
ATOM 3948 N N . LYS B 1 250 ? -7.622 37.022 -3.530 1.00 32.00 270 LYS B N 1
ATOM 3949 C CA . LYS B 1 250 ? -6.321 36.893 -2.881 1.00 31.22 270 LYS B CA 1
ATOM 3950 C C . LYS B 1 250 ? -6.377 35.895 -1.718 1.00 35.78 270 LYS B C 1
ATOM 3951 O O . LYS B 1 250 ? -7.409 35.799 -1.049 1.00 37.29 270 LYS B O 1
ATOM 3957 N N . PRO B 1 251 ? -5.327 35.085 -1.483 1.00 31.70 271 PRO B N 1
ATOM 3958 C CA . PRO B 1 251 ? -5.373 34.167 -0.336 1.00 31.82 271 PRO B CA 1
ATOM 3959 C C . PRO B 1 251 ? -5.066 34.936 0.958 1.00 38.98 271 PRO B C 1
ATOM 3960 O O . PRO B 1 251 ? -4.708 36.123 0.906 1.00 37.66 271 PRO B O 1
ATOM 3964 N N . SER B 1 252 ? -5.151 34.258 2.112 1.00 38.00 272 SER B N 1
ATOM 3965 C CA . SER B 1 252 ? -4.758 34.903 3.359 1.00 39.77 272 SER B CA 1
ATOM 3966 C C . SER B 1 252 ? -3.211 34.945 3.415 1.00 43.38 272 SER B C 1
ATOM 3967 O O . SER B 1 252 ? -2.534 34.151 2.745 1.00 41.45 272 SER B O 1
ATOM 3970 N N . LYS B 1 253 ? -2.669 35.881 4.202 1.00 41.98 273 LYS B N 1
ATOM 3971 C CA . LYS B 1 253 ? -1.235 36.071 4.433 1.00 41.35 273 LYS B CA 1
ATOM 3972 C C . LYS B 1 253 ? -0.530 34.750 4.838 1.00 45.37 273 LYS B C 1
ATOM 3973 O O . LYS B 1 253 ? 0.604 34.518 4.414 1.00 43.20 273 LYS B O 1
ATOM 3979 N N . ASP B 1 254 ? -1.209 33.888 5.634 1.00 43.77 274 ASP B N 1
ATOM 3980 C CA . ASP B 1 254 ? -0.649 32.608 6.102 1.00 44.46 274 ASP B CA 1
ATOM 3981 C C . ASP B 1 254 ? -0.458 31.525 5.024 1.00 45.74 274 ASP B C 1
ATOM 3982 O O . ASP B 1 254 ? 0.345 30.609 5.216 1.00 44.87 274 ASP B O 1
ATOM 3987 N N . LYS B 1 255 ? -1.218 31.602 3.929 1.00 41.57 275 LYS B N 1
ATOM 3988 C CA . LYS B 1 255 ? -1.173 30.610 2.852 1.00 40.49 275 LYS B CA 1
ATOM 3989 C C 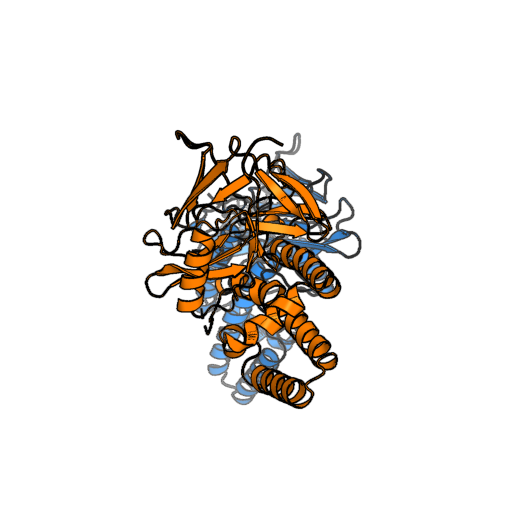. LYS B 1 255 ? -0.554 31.169 1.568 1.00 40.56 275 LYS B C 1
ATOM 3990 O O . LYS B 1 255 ? -0.387 30.433 0.592 1.00 39.25 275 LYS B O 1
ATOM 3996 N N . ALA B 1 256 ? -0.267 32.475 1.558 1.00 35.38 276 ALA B N 1
ATOM 3997 C CA . ALA B 1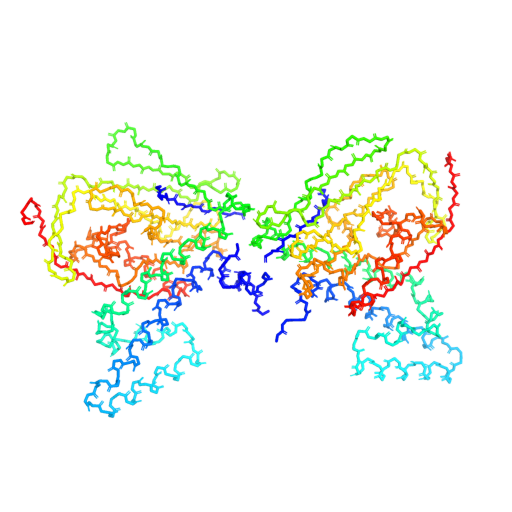 256 ? 0.213 33.223 0.404 1.00 33.48 276 ALA B CA 1
ATOM 3998 C C . ALA B 1 256 ? 1.590 32.847 -0.112 1.00 33.83 276 ALA B C 1
ATOM 3999 O O . ALA B 1 256 ? 2.572 32.782 0.632 1.00 32.78 276 ALA B O 1
ATOM 4001 N N . VAL B 1 257 ? 1.644 32.620 -1.415 1.00 28.82 277 VAL B N 1
ATOM 4002 C CA . VAL B 1 257 ? 2.872 32.403 -2.174 1.00 27.02 277 VAL B CA 1
ATOM 4003 C C . VAL B 1 257 ? 2.867 33.446 -3.285 1.00 26.56 277 VAL B C 1
ATOM 4004 O O . VAL B 1 257 ? 1.825 34.032 -3.558 1.00 24.65 277 VAL B O 1
ATOM 4008 N N . TYR B 1 258 ? 4.025 33.706 -3.888 1.00 23.37 278 TYR B N 1
ATOM 4009 C CA . TYR B 1 258 ? 4.218 34.808 -4.819 1.00 22.55 278 TYR B CA 1
ATOM 4010 C C . TYR B 1 258 ? 5.064 34.452 -6.022 1.00 26.24 278 TYR B C 1
ATOM 4011 O O . TYR B 1 258 ? 5.871 33.514 -5.988 1.00 24.42 278 TYR B O 1
ATOM 4020 N N . PHE B 1 259 ? 4.903 35.271 -7.075 1.00 21.92 279 PHE B N 1
ATOM 4021 C CA . PHE B 1 259 ? 5.795 35.291 -8.206 1.00 21.54 279 PHE B CA 1
ATOM 4022 C C . PHE B 1 259 ? 6.616 36.565 -7.956 1.00 24.99 279 PHE B C 1
ATOM 4023 O O . PHE B 1 259 ? 6.028 37.629 -7.765 1.00 25.61 279 PHE B O 1
ATOM 4031 N N . THR B 1 260 ? 7.948 36.450 -7.876 1.00 20.47 280 THR B N 1
ATOM 4032 C CA . THR B 1 260 ? 8.784 37.626 -7.629 1.00 20.55 280 THR B CA 1
ATOM 4033 C C . THR B 1 260 ? 9.685 37.898 -8.819 1.00 23.88 280 THR B C 1
ATOM 4034 O O . THR B 1 260 ? 9.998 36.970 -9.556 1.00 21.98 280 THR B O 1
ATOM 4038 N N . ALA B 1 261 ? 10.089 39.168 -9.007 1.00 21.46 281 ALA B N 1
ATOM 4039 C CA . ALA B 1 261 ? 10.945 39.612 -10.105 1.00 22.05 281 ALA B CA 1
ATOM 4040 C C . ALA B 1 261 ? 11.879 40.674 -9.547 1.00 26.29 281 ALA B C 1
ATOM 4041 O O . ALA B 1 261 ? 11.447 41.580 -8.833 1.00 26.84 281 ALA B O 1
ATOM 4043 N N . HIS B 1 262 ? 13.172 40.514 -9.827 1.00 23.48 282 HIS B N 1
ATOM 4044 C CA . HIS B 1 262 ? 14.263 41.304 -9.265 1.00 23.33 282 HIS B CA 1
ATOM 4045 C C . HIS B 1 262 ? 15.097 41.982 -10.326 1.00 29.04 282 HIS B C 1
ATOM 4046 O O . HIS B 1 262 ? 15.815 41.331 -11.076 1.00 29.60 282 HIS B O 1
ATOM 4053 N N . TYR B 1 263 ? 14.985 43.307 -10.376 1.00 26.96 283 TYR B N 1
ATOM 4054 C CA . TYR B 1 263 ? 15.662 44.169 -11.348 1.00 26.37 283 TYR B CA 1
ATOM 4055 C C . TYR B 1 263 ? 16.660 45.027 -10.607 1.00 34.39 283 TYR B C 1
ATOM 4056 O O . TYR B 1 263 ? 16.283 45.777 -9.707 1.00 35.20 283 TYR B O 1
ATOM 4065 N N . GLU B 1 264 ? 17.926 44.916 -10.966 1.00 32.74 284 GLU B N 1
ATOM 4066 C CA . GLU B 1 264 ? 18.963 45.710 -10.319 1.00 34.44 284 GLU B CA 1
ATOM 4067 C C . GLU B 1 264 ? 19.566 46.652 -11.315 1.00 40.43 284 GLU B C 1
ATOM 4068 O O . GLU B 1 264 ? 19.682 46.301 -12.494 1.00 40.65 284 GLU B O 1
ATOM 4074 N N . GLU B 1 265 ? 19.988 47.822 -10.840 1.00 38.94 285 GLU B N 1
ATOM 4075 C CA . GLU B 1 265 ? 20.630 48.854 -11.648 1.00 41.07 285 GLU B CA 1
ATOM 4076 C C . GLU B 1 265 ? 21.812 48.243 -12.415 1.00 46.77 285 GLU B C 1
ATOM 4077 O O . GLU B 1 265 ? 22.739 47.708 -11.805 1.00 45.59 285 GLU B O 1
ATOM 4083 N N . GLY B 1 266 ? 21.696 48.238 -13.743 1.00 45.80 286 GLY B N 1
ATOM 4084 C CA . GLY B 1 266 ? 22.719 47.724 -14.647 1.00 47.29 286 GLY B CA 1
ATOM 4085 C C . GLY B 1 266 ? 23.868 48.694 -14.905 1.00 56.91 286 GLY B C 1
ATOM 4086 O O . GLY B 1 266 ? 23.945 49.750 -14.264 1.00 57.12 286 GLY B O 1
ATOM 4087 N N . PRO B 1 267 ? 24.792 48.360 -15.843 1.00 57.59 287 PRO B N 1
ATOM 4088 C CA . PRO B 1 267 ? 25.937 49.260 -16.115 1.00 59.91 287 PRO B CA 1
ATOM 4089 C C . PRO B 1 267 ? 25.550 50.626 -16.697 1.00 63.99 287 PRO B C 1
ATOM 4090 O O . PRO B 1 267 ? 26.215 51.623 -16.407 1.00 65.95 287 PRO B O 1
ATOM 4094 N N . ASN B 1 268 ? 24.465 50.671 -17.496 1.00 57.76 288 ASN B N 1
ATOM 4095 C CA . ASN B 1 268 ? 23.918 51.882 -18.128 1.00 57.01 288 ASN B CA 1
ATOM 4096 C C . ASN B 1 268 ? 22.988 52.680 -17.184 1.00 58.44 288 ASN B C 1
ATOM 4097 O O . ASN B 1 268 ? 22.462 53.720 -17.580 1.00 58.42 288 ASN B O 1
ATOM 4102 N N . GLY B 1 269 ? 22.778 52.161 -15.966 1.00 53.00 289 GLY B N 1
ATOM 4103 C CA . GLY B 1 269 ? 21.904 52.745 -14.954 1.00 51.43 289 GLY B CA 1
ATOM 4104 C C . GLY B 1 269 ? 20.489 52.186 -14.967 1.00 50.28 289 GLY B C 1
ATOM 4105 O O . GLY B 1 269 ? 19.754 52.336 -13.991 1.00 48.75 289 GLY B O 1
ATOM 4106 N N . LYS B 1 270 ? 20.093 51.535 -16.072 1.00 44.33 290 LYS B N 1
ATOM 4107 C CA . LYS B 1 270 ? 18.744 50.986 -16.231 1.00 42.45 290 LYS B CA 1
ATOM 4108 C C . LYS B 1 270 ? 18.492 49.686 -15.420 1.00 44.86 290 LYS B C 1
ATOM 4109 O O . LYS B 1 270 ? 19.411 48.866 -15.283 1.00 44.57 290 LYS B O 1
ATOM 4115 N N . PRO B 1 271 ? 17.260 49.477 -14.878 1.00 39.74 291 PRO B N 1
ATOM 4116 C CA . PRO B 1 271 ? 16.985 48.221 -14.151 1.00 38.15 291 PRO B CA 1
ATOM 4117 C C . PRO B 1 271 ? 17.176 47.035 -15.083 1.00 41.51 291 PRO B C 1
ATOM 4118 O O . PRO B 1 271 ? 16.721 47.059 -16.233 1.00 40.46 291 PRO B O 1
ATOM 4122 N N . GLN B 1 272 ? 17.921 46.040 -14.609 1.00 37.68 292 GLN B N 1
ATOM 4123 C CA . GLN B 1 272 ? 18.242 44.839 -15.372 1.00 36.25 292 GLN B CA 1
ATOM 4124 C C . GLN B 1 272 ? 17.667 43.629 -14.644 1.00 34.13 292 GLN B C 1
ATOM 4125 O O . GLN B 1 272 ? 17.942 43.452 -13.456 1.00 32.48 292 GLN B O 1
ATOM 4131 N N . LEU B 1 273 ? 16.885 42.793 -15.355 1.00 28.41 293 LEU B N 1
ATOM 4132 C CA . LEU B 1 273 ? 16.285 41.610 -14.746 1.00 26.63 293 LEU B CA 1
ATOM 4133 C C . LEU B 1 273 ? 17.361 40.592 -14.365 1.00 28.88 293 LEU B C 1
ATOM 4134 O O . LEU B 1 273 ? 18.012 40.027 -15.236 1.00 27.44 293 LEU B O 1
ATOM 4139 N N . LYS B 1 274 ? 17.568 40.394 -13.052 1.00 25.36 294 LYS B N 1
ATOM 4140 C CA . LYS B 1 274 ? 18.622 39.507 -12.532 1.00 25.19 294 LYS B CA 1
ATOM 4141 C C . LYS B 1 274 ? 18.093 38.205 -12.006 1.00 29.68 294 LYS B C 1
ATOM 4142 O O . LYS B 1 274 ? 18.824 37.214 -11.951 1.00 30.12 294 LYS B O 1
ATOM 4148 N N . GLU B 1 275 ? 16.847 38.210 -11.533 1.00 25.72 295 GLU B N 1
ATOM 4149 C CA . GLU B 1 275 ? 16.301 37.018 -10.901 1.00 24.26 295 GLU B CA 1
ATOM 4150 C C . GLU B 1 275 ? 14.799 37.056 -10.869 1.00 27.43 295 GLU B C 1
ATOM 4151 O O . GLU B 1 275 ? 14.185 38.133 -10.901 1.00 25.60 295 GLU B O 1
ATOM 4157 N N . ILE B 1 276 ? 14.211 35.867 -10.781 1.00 22.37 296 ILE B N 1
ATOM 4158 C CA . ILE B 1 276 ? 12.783 35.654 -10.569 1.00 20.71 296 ILE B CA 1
ATOM 4159 C C . ILE B 1 276 ? 12.660 34.503 -9.578 1.00 25.95 296 ILE B C 1
ATOM 4160 O O . ILE B 1 276 ? 13.626 33.762 -9.361 1.00 26.45 296 ILE B O 1
ATOM 4165 N N . SER B 1 277 ? 11.472 34.313 -9.019 1.00 22.56 297 SER B N 1
ATOM 4166 C CA . SER B 1 277 ? 11.195 33.145 -8.168 1.00 21.63 297 SER B CA 1
ATOM 4167 C C . SER B 1 277 ? 9.712 32.865 -8.173 1.00 25.55 297 SER B C 1
ATOM 4168 O O . SER B 1 277 ? 8.903 33.747 -8.467 1.00 24.50 297 SER B O 1
ATOM 4171 N N . SER B 1 278 ? 9.357 31.638 -7.785 1.00 21.77 298 SER B N 1
ATOM 4172 C CA . SER B 1 278 ? 7.989 31.218 -7.622 1.00 20.59 298 SER B CA 1
ATOM 4173 C C . SER B 1 278 ? 7.975 29.915 -6.839 1.00 25.58 298 SER B C 1
ATOM 4174 O O . SER B 1 278 ? 9.011 29.246 -6.749 1.00 25.11 298 SER B O 1
ATOM 4177 N N . PRO B 1 279 ? 6.805 29.476 -6.334 1.00 23.03 299 PRO B N 1
ATOM 4178 C CA . PRO B 1 279 ? 6.722 28.104 -5.813 1.00 22.87 299 PRO B CA 1
ATOM 4179 C C . PRO B 1 279 ? 7.054 27.113 -6.954 1.00 25.10 299 PRO B C 1
ATOM 4180 O O . PRO B 1 279 ? 6.795 27.413 -8.131 1.00 24.49 299 PRO B O 1
ATOM 4184 N N . LYS B 1 280 ? 7.646 25.959 -6.610 1.00 20.57 300 LYS B N 1
ATOM 4185 C CA . LYS B 1 280 ? 8.069 24.953 -7.582 1.00 21.79 300 LYS B CA 1
ATOM 4186 C C . LYS B 1 280 ? 7.517 23.554 -7.259 1.00 25.98 300 LYS B C 1
ATOM 4187 O O . LYS B 1 280 ? 7.330 23.263 -6.087 1.00 25.34 300 LYS B O 1
ATOM 4193 N N . PRO B 1 281 ? 7.315 22.658 -8.252 1.00 22.09 301 PRO B N 1
ATOM 4194 C CA . PRO B 1 281 ? 7.401 22.898 -9.706 1.00 22.34 301 PRO B CA 1
ATOM 4195 C C . PRO B 1 281 ? 6.257 23.830 -10.162 1.00 25.80 301 PRO B C 1
ATOM 4196 O O . PRO B 1 281 ? 5.155 23.802 -9.606 1.00 26.04 301 PRO B O 1
ATOM 4200 N N . LEU B 1 282 ? 6.532 24.666 -11.144 1.00 22.63 302 LEU B N 1
ATOM 4201 C CA . LEU B 1 282 ? 5.534 25.575 -11.695 1.00 22.54 302 LEU B CA 1
ATOM 4202 C C . LEU B 1 282 ? 4.772 24.874 -12.837 1.00 25.05 302 LEU B C 1
ATOM 4203 O O . LEU B 1 282 ? 5.388 24.220 -13.666 1.00 24.40 302 LEU B O 1
ATOM 4208 N N . LYS B 1 283 ? 3.446 24.999 -12.874 1.00 21.47 303 LYS B N 1
ATOM 4209 C CA . LYS B 1 283 ? 2.663 24.430 -13.977 1.00 20.14 303 LYS B CA 1
ATOM 4210 C C . LYS B 1 283 ? 2.129 25.560 -14.861 1.00 22.75 303 LYS B C 1
ATOM 4211 O O . LYS B 1 283 ? 2.011 26.698 -14.397 1.00 20.01 303 LYS B O 1
ATOM 4217 N N . PHE B 1 284 ? 1.753 25.228 -16.102 1.00 19.65 304 PHE B N 1
ATOM 4218 C CA . PHE B 1 284 ? 1.124 26.147 -17.049 1.00 20.09 304 PHE B CA 1
ATOM 4219 C C . PHE B 1 284 ? -0.156 25.492 -17.521 1.00 24.03 304 PHE B C 1
ATOM 4220 O O . PHE B 1 284 ? -0.174 24.295 -17.829 1.00 22.77 304 PHE B O 1
ATOM 4228 N N . ALA B 1 285 ? -1.231 26.272 -17.515 1.00 20.52 305 ALA B N 1
ATOM 4229 C CA . ALA B 1 285 ? -2.570 25.839 -17.909 1.00 19.78 305 ALA B CA 1
ATOM 4230 C C . ALA B 1 285 ? -2.670 25.858 -19.441 1.00 24.59 305 ALA B C 1
ATOM 4231 O O . ALA B 1 285 ? -3.185 26.802 -20.025 1.00 24.21 305 ALA B O 1
ATOM 4233 N N . GLY B 1 286 ? -2.139 24.831 -20.085 1.00 23.16 306 GLY B N 1
ATOM 4234 C CA . GLY B 1 286 ? -2.114 24.764 -21.546 1.00 24.33 306 GLY B CA 1
ATOM 4235 C C . GLY B 1 286 ? -0.684 24.803 -22.060 1.00 29.06 306 GLY B C 1
ATOM 4236 O O . GLY B 1 286 ? 0.259 24.897 -21.272 1.00 25.37 306 GLY B O 1
ATOM 4237 N N . THR B 1 287 ? -0.533 24.737 -23.385 1.00 28.88 307 THR B N 1
ATOM 4238 C CA . THR B 1 287 ? 0.731 24.640 -24.137 1.00 30.97 307 THR B CA 1
ATOM 4239 C C . THR B 1 287 ? 1.164 25.953 -24.810 1.00 34.37 307 THR B C 1
ATOM 4240 O O . THR B 1 287 ? 2.330 26.105 -25.176 1.00 37.57 307 THR B O 1
ATOM 4244 N N . GLY B 1 288 ? 0.235 26.859 -25.016 1.00 26.62 308 GLY B N 1
ATOM 4245 C CA . GLY B 1 288 ? 0.529 28.117 -25.698 1.00 24.77 308 GLY B CA 1
ATOM 4246 C C . GLY B 1 288 ? 1.258 29.106 -24.820 1.00 27.36 308 GLY B C 1
ATOM 4247 O O . GLY B 1 288 ? 1.378 28.904 -23.600 1.00 25.10 308 GLY B O 1
ATOM 4248 N N . ASP B 1 289 ? 1.678 30.224 -25.432 1.00 23.22 309 ASP B N 1
ATOM 4249 C CA . ASP B 1 289 ? 2.364 31.321 -24.753 1.00 23.15 309 ASP B CA 1
ATOM 4250 C C . ASP B 1 289 ? 1.447 32.067 -23.790 1.00 26.84 309 ASP B C 1
ATOM 4251 O O . ASP B 1 289 ? 1.942 32.719 -22.875 1.00 25.97 309 ASP B O 1
ATOM 4256 N N . ASP B 1 290 ? 0.128 31.991 -24.016 1.00 21.96 310 ASP B N 1
ATOM 4257 C CA . ASP B 1 290 ? -0.902 32.622 -23.183 1.00 22.63 310 ASP B CA 1
ATOM 4258 C C . ASP B 1 290 ? -1.310 31.734 -21.981 1.00 26.34 310 ASP B C 1
ATOM 4259 O O . ASP B 1 290 ? -2.076 32.181 -21.146 1.00 27.46 310 ASP B O 1
ATOM 4264 N N . ALA B 1 291 ? -0.798 30.501 -21.879 1.00 19.41 311 ALA B N 1
ATOM 4265 C CA . ALA B 1 291 ? -1.139 29.621 -20.772 1.00 17.47 311 ALA B CA 1
ATOM 4266 C C . ALA B 1 291 ? -0.674 30.257 -19.427 1.00 22.64 311 ALA B C 1
ATOM 4267 O O . ALA B 1 291 ? 0.467 30.682 -19.284 1.00 23.30 311 ALA B O 1
ATOM 4269 N N . ILE B 1 292 ? -1.581 30.352 -18.469 1.00 18.22 312 ILE B N 1
ATOM 4270 C CA . ILE B 1 292 ? -1.300 30.978 -17.202 1.00 17.88 312 ILE B CA 1
ATOM 4271 C C . ILE B 1 292 ? -0.570 30.019 -16.265 1.00 22.38 312 ILE B C 1
ATOM 4272 O O . ILE B 1 292 ? -0.837 28.814 -16.261 1.00 22.16 312 ILE B O 1
ATOM 4277 N N . ALA B 1 293 ? 0.361 30.560 -15.479 1.00 19.55 313 ALA B N 1
ATOM 4278 C CA . ALA B 1 293 ? 1.107 29.777 -14.503 1.00 19.23 313 ALA B CA 1
ATOM 4279 C C . ALA B 1 293 ? 0.149 29.399 -13.388 1.00 23.99 313 ALA B C 1
ATOM 4280 O O . ALA B 1 293 ? -0.711 30.186 -13.007 1.00 23.66 313 ALA B O 1
ATOM 4282 N N . TYR B 1 294 ? 0.273 28.194 -12.882 1.00 22.06 314 TYR B N 1
ATOM 4283 C CA . TYR B 1 294 ? -0.508 27.756 -11.727 1.00 21.88 314 TYR B CA 1
ATOM 4284 C C . TYR B 1 294 ? 0.323 26.823 -10.876 1.00 25.34 314 TYR B C 1
ATOM 4285 O O . TYR B 1 294 ? 1.329 26.280 -11.345 1.00 24.66 314 TYR B O 1
ATOM 4294 N N . ILE B 1 295 ? -0.103 26.653 -9.628 1.00 22.34 315 ILE B N 1
ATOM 4295 C CA . ILE B 1 295 ? 0.509 25.760 -8.653 1.00 23.57 315 ILE B CA 1
ATOM 4296 C C . ILE B 1 295 ? -0.586 25.156 -7.797 1.00 28.56 315 ILE B C 1
ATOM 4297 O O . ILE B 1 295 ? -1.650 25.748 -7.594 1.00 28.61 315 ILE B O 1
ATOM 4302 N N . GLU B 1 296 ? -0.287 23.997 -7.256 1.00 26.67 316 GLU B N 1
ATOM 4303 C CA . GLU B 1 296 ? -1.070 23.326 -6.240 1.00 27.98 316 GLU B CA 1
ATOM 4304 C C . GLU B 1 296 ? -0.240 23.609 -5.010 1.00 32.35 316 GLU B C 1
ATOM 4305 O O . GLU B 1 296 ? 0.973 23.479 -5.083 1.00 32.33 316 GLU B O 1
ATOM 4311 N N . HIS B 1 297 ? -0.838 24.139 -3.939 1.00 28.92 317 HIS B N 1
ATOM 4312 C CA . HIS B 1 297 ? -0.134 24.530 -2.723 1.00 27.03 317 HIS B CA 1
ATOM 4313 C C . HIS B 1 297 ? -1.073 24.320 -1.557 1.00 32.71 317 HIS B C 1
ATOM 4314 O O . HIS B 1 297 ? -2.187 24.856 -1.558 1.00 32.09 317 HIS B O 1
ATOM 4321 N N . GLY B 1 298 ? -0.644 23.494 -0.592 1.00 30.41 318 GLY B N 1
ATOM 4322 C CA . GLY B 1 298 ? -1.473 23.128 0.558 1.00 30.44 318 GLY B CA 1
ATOM 4323 C C . GLY B 1 298 ? -2.790 22.486 0.146 1.00 34.34 318 GLY B C 1
ATOM 4324 O O . GLY B 1 298 ? -3.815 22.725 0.775 1.00 34.41 318 GLY B O 1
ATOM 4325 N N . GLY B 1 299 ? -2.767 21.720 -0.941 1.00 33.87 319 GLY B N 1
ATOM 4326 C CA . GLY B 1 299 ? -3.955 21.067 -1.494 1.00 35.82 319 GLY B CA 1
ATOM 4327 C C . GLY B 1 299 ? -4.918 21.961 -2.267 1.00 40.32 319 GLY B C 1
ATOM 4328 O O . GLY B 1 299 ? -5.983 21.498 -2.671 1.00 41.24 319 GLY B O 1
ATOM 4329 N N . GLU B 1 300 ? -4.563 23.250 -2.488 1.00 35.69 320 GLU B N 1
ATOM 4330 C CA . GLU B 1 300 ? -5.406 24.204 -3.229 1.00 33.76 320 GLU B CA 1
ATOM 4331 C C . GLU B 1 300 ? -4.702 24.664 -4.493 1.00 33.51 320 GLU B C 1
ATOM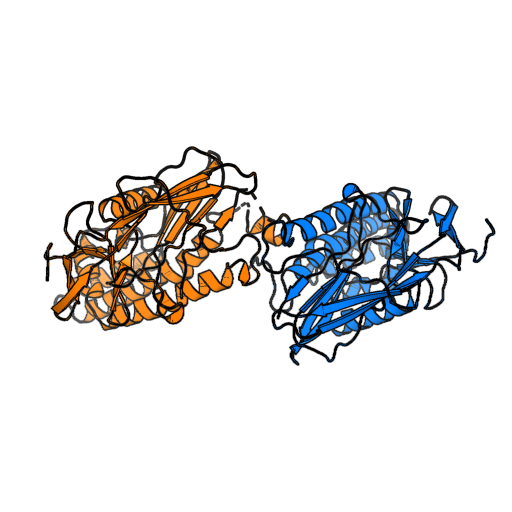 4332 O O . GLU B 1 300 ? -3.476 24.657 -4.553 1.00 31.94 320 GLU B O 1
ATOM 4338 N N . ILE B 1 301 ? -5.475 25.100 -5.483 1.00 28.84 321 ILE B N 1
ATOM 4339 C CA . ILE B 1 301 ? -4.960 25.601 -6.749 1.00 27.56 321 ILE B CA 1
ATOM 4340 C C . ILE B 1 301 ? -4.915 27.118 -6.721 1.00 29.74 321 ILE B C 1
ATOM 4341 O O . ILE B 1 301 ? -5.869 27.768 -6.288 1.00 28.78 321 ILE B O 1
ATOM 4346 N N . TYR B 1 302 ? -3.793 27.673 -7.184 1.00 24.13 322 TYR B N 1
ATOM 4347 C CA . TYR B 1 302 ? -3.612 29.107 -7.316 1.00 23.08 322 TYR B CA 1
ATOM 4348 C C . TYR B 1 302 ? -3.006 29.362 -8.670 1.00 25.54 322 TYR B C 1
ATOM 4349 O O . TYR B 1 302 ? -2.238 28.529 -9.152 1.00 24.16 322 TYR B O 1
ATOM 4358 N N . THR B 1 303 ? -3.319 30.516 -9.274 1.00 21.13 323 THR B N 1
ATOM 4359 C CA . THR B 1 303 ? -2.653 30.918 -10.513 1.00 20.78 323 THR B CA 1
ATOM 4360 C C . THR B 1 303 ? -1.658 32.000 -10.130 1.00 23.92 323 THR B C 1
ATOM 4361 O O . THR B 1 303 ? -1.848 32.663 -9.110 1.00 22.32 323 THR B O 1
ATOM 4365 N N . LEU B 1 304 ? -0.609 32.180 -10.938 1.00 21.31 324 LEU B N 1
ATOM 4366 C CA . LEU B 1 304 ? 0.369 33.252 -10.746 1.00 21.17 324 LEU B CA 1
ATOM 4367 C C . LEU B 1 304 ? 0.153 34.240 -11.881 1.00 25.61 324 LEU B C 1
ATOM 4368 O O . LEU B 1 304 ? -0.458 33.868 -12.872 1.00 25.92 324 LEU B O 1
ATOM 4373 N N . ALA B 1 305 ? 0.626 35.488 -11.751 1.00 23.06 325 ALA B N 1
ATOM 4374 C CA . ALA B 1 305 ? 0.385 36.567 -12.721 1.00 21.84 325 ALA B CA 1
ATOM 4375 C C . ALA B 1 305 ? 1.373 36.559 -13.885 1.00 25.81 325 ALA B C 1
ATOM 4376 O O . ALA B 1 305 ? 1.787 37.617 -14.354 1.00 24.49 325 ALA B O 1
ATOM 4378 N N . VAL B 1 306 ? 1.761 35.381 -14.335 1.00 21.87 326 VAL B N 1
ATOM 4379 C CA . VAL B 1 306 ? 2.741 35.261 -15.417 1.00 21.72 326 VAL B CA 1
ATOM 4380 C C . VAL B 1 306 ? 2.307 34.185 -16.422 1.00 22.50 326 VAL B C 1
ATOM 4381 O O . VAL B 1 306 ? 1.875 33.100 -16.022 1.00 21.31 326 VAL B O 1
ATOM 4385 N N . THR B 1 307 ? 2.372 34.510 -17.710 1.00 19.28 327 THR B N 1
ATOM 4386 C CA . THR B 1 307 ? 2.017 33.505 -18.699 1.00 20.78 327 THR B CA 1
ATOM 4387 C C . THR B 1 307 ? 3.260 32.684 -19.046 1.00 23.98 327 THR B C 1
ATOM 4388 O O . THR B 1 307 ? 4.378 33.080 -18.704 1.00 22.34 327 THR B O 1
ATOM 4392 N N . ARG B 1 308 ? 3.069 31.599 -19.790 1.00 21.24 328 ARG B N 1
ATOM 4393 C CA . ARG B 1 308 ? 4.165 30.738 -20.220 1.00 21.61 328 ARG B CA 1
ATOM 4394 C C . ARG B 1 308 ? 5.167 31.509 -21.090 1.00 25.27 328 ARG B C 1
ATOM 4395 O O . ARG B 1 308 ? 6.380 31.422 -20.858 1.00 25.39 328 ARG B O 1
ATOM 4403 N N . GLY B 1 309 ? 4.639 32.298 -22.015 1.00 22.02 329 GLY B N 1
ATOM 4404 C CA . GLY B 1 309 ? 5.428 33.111 -22.930 1.00 22.33 329 GLY B CA 1
ATOM 4405 C C . GLY B 1 309 ? 6.262 34.122 -22.189 1.00 26.99 329 GLY B C 1
ATOM 4406 O O . GLY B 1 309 ? 7.440 34.280 -22.489 1.00 27.52 329 GLY B O 1
ATOM 4407 N N . LYS B 1 310 ? 5.662 34.798 -21.200 1.00 24.38 330 LYS B N 1
ATOM 4408 C CA . LYS B 1 310 ? 6.363 35.797 -20.378 1.00 24.07 330 LYS B CA 1
ATOM 4409 C C . LYS B 1 310 ? 7.412 35.118 -19.473 1.00 25.60 330 LYS B C 1
ATOM 4410 O O . LYS B 1 310 ? 8.543 35.587 -19.369 1.00 24.23 330 LYS B O 1
ATOM 4416 N N . TYR B 1 311 ? 7.039 33.997 -18.861 1.00 21.99 331 TYR B N 1
ATOM 4417 C CA . TYR B 1 311 ? 7.940 33.242 -18.001 1.00 22.56 331 TYR B CA 1
ATOM 4418 C C . TYR B 1 311 ? 9.202 32.804 -18.759 1.00 26.66 331 TYR B C 1
ATOM 4419 O O . TYR B 1 311 ? 10.300 33.005 -18.239 1.00 24.86 331 TYR B O 1
ATOM 4428 N N . LYS B 1 312 ? 9.041 32.208 -19.979 1.00 24.63 332 LYS B N 1
ATOM 4429 C CA . LYS B 1 312 ? 10.187 31.817 -20.823 1.00 25.23 332 LYS B CA 1
ATOM 4430 C C . LYS B 1 312 ? 11.082 33.032 -21.187 1.00 27.51 332 LYS B C 1
ATOM 4431 O O . LYS B 1 312 ? 12.299 32.900 -21.116 1.00 27.70 332 LYS B O 1
ATOM 4437 N N . GLU B 1 313 ? 10.483 34.201 -21.537 1.00 22.30 333 GLU B N 1
ATOM 4438 C CA . GLU B 1 313 ? 11.238 35.437 -21.841 1.00 23.52 333 GLU B CA 1
ATOM 4439 C C . GLU B 1 313 ? 12.039 35.915 -20.609 1.00 26.48 333 GLU B C 1
ATOM 4440 O O . GLU B 1 313 ? 13.193 36.325 -20.741 1.00 26.85 333 GLU B O 1
ATOM 4446 N N . MET B 1 314 ? 11.410 35.881 -19.420 1.00 22.14 334 MET B N 1
ATOM 4447 C CA . MET B 1 314 ? 12.050 36.289 -18.152 1.00 21.20 334 MET B CA 1
ATOM 4448 C C . MET B 1 314 ? 13.136 35.286 -17.784 1.00 25.13 334 MET B C 1
ATOM 4449 O O . MET B 1 314 ? 14.228 35.694 -17.424 1.00 25.20 334 MET B O 1
ATOM 4454 N N . MET B 1 315 ? 12.870 33.982 -17.946 1.00 22.22 335 MET B N 1
ATOM 4455 C CA . MET B 1 315 ? 13.880 32.941 -17.674 1.00 21.80 335 MET B CA 1
ATOM 4456 C C . MET B 1 315 ? 15.121 33.177 -18.565 1.00 27.13 335 MET B C 1
ATOM 4457 O O . MET B 1 315 ? 16.234 33.229 -18.048 1.00 26.88 335 MET B O 1
ATOM 4462 N N . LYS B 1 316 ? 14.902 33.429 -19.867 1.00 25.63 336 LYS B N 1
ATOM 4463 C CA . LYS B 1 316 ? 15.964 33.733 -20.830 1.00 27.07 336 LYS B CA 1
ATOM 4464 C C . LYS B 1 316 ? 16.834 34.955 -20.413 1.00 29.71 336 LYS B C 1
ATOM 4465 O O . LYS B 1 316 ? 18.054 34.852 -20.426 1.00 28.05 336 LYS B O 1
ATOM 4471 N N . GLU B 1 317 ? 16.207 36.080 -20.032 1.00 27.43 337 GLU B N 1
ATOM 4472 C CA . GLU B 1 317 ? 16.915 37.291 -19.599 1.00 27.46 337 GLU B CA 1
ATOM 4473 C C . GLU B 1 317 ? 17.702 37.058 -18.283 1.00 30.19 337 GLU B C 1
ATOM 4474 O O . GLU B 1 317 ? 18.860 37.488 -18.180 1.00 30.12 337 GLU B O 1
ATOM 4480 N N . VAL B 1 318 ? 17.084 36.363 -17.309 1.00 25.00 338 VAL B N 1
ATOM 4481 C CA . VAL B 1 318 ? 17.700 35.999 -16.017 1.00 25.14 338 VAL B CA 1
ATOM 4482 C C . VAL B 1 318 ? 19.012 35.199 -16.275 1.00 31.23 338 VAL B C 1
ATOM 4483 O O . VAL B 1 318 ? 20.056 35.540 -15.711 1.00 31.85 338 VAL B O 1
ATOM 4487 N N . GLU B 1 319 ? 18.949 34.180 -17.144 1.00 28.38 339 GLU B N 1
ATOM 4488 C CA . GLU B 1 319 ? 20.099 33.335 -17.499 1.00 29.51 339 GLU B CA 1
ATOM 4489 C C . GLU B 1 319 ? 21.200 34.144 -18.188 1.00 35.28 339 GLU B C 1
ATOM 4490 O O . GLU B 1 319 ? 22.367 34.005 -17.816 1.00 36.12 339 GLU B O 1
ATOM 4496 N N . LEU B 1 320 ? 20.831 35.047 -19.132 1.00 31.10 340 LEU B N 1
ATOM 4497 C CA . LEU B 1 320 ? 21.806 35.901 -19.807 1.00 32.71 340 LEU B CA 1
ATOM 4498 C C . LEU B 1 320 ? 22.514 36.840 -18.797 1.00 37.00 340 LEU B C 1
ATOM 4499 O O . LEU B 1 320 ? 23.686 37.177 -18.985 1.00 36.87 340 LEU B O 1
ATOM 4504 N N . ASN B 1 321 ? 21.806 37.215 -17.707 1.00 32.02 341 ASN B N 1
ATOM 4505 C CA . ASN B 1 321 ? 22.319 38.096 -16.663 1.00 32.30 341 ASN B CA 1
ATOM 4506 C C . ASN B 1 321 ? 22.917 37.330 -15.473 1.00 35.36 341 ASN B C 1
ATOM 4507 O O . ASN B 1 321 ? 23.094 37.895 -14.392 1.00 34.44 341 ASN B O 1
ATOM 4512 N N . GLN B 1 322 ? 23.257 36.048 -15.700 1.00 33.00 342 GLN B N 1
ATOM 4513 C CA . GLN B 1 322 ? 23.913 35.143 -14.760 1.00 33.15 342 GLN B CA 1
ATOM 4514 C C . GLN B 1 322 ? 23.112 34.877 -13.487 1.00 35.72 342 GLN B C 1
ATOM 4515 O O . GLN B 1 322 ? 23.701 34.694 -12.411 1.00 37.04 342 GLN B O 1
ATOM 4521 N N . GLY B 1 323 ? 21.789 34.847 -13.608 1.00 29.22 343 GLY B N 1
ATOM 4522 C CA . GLY B 1 323 ? 20.923 34.545 -12.473 1.00 28.11 343 GLY B CA 1
ATOM 4523 C C . GLY B 1 323 ? 20.997 33.083 -12.082 1.00 29.30 343 GLY B C 1
ATOM 4524 O O . GLY B 1 323 ? 21.536 32.252 -12.811 1.00 28.47 343 GLY B O 1
ATOM 4525 N N . GLN B 1 324 ? 20.451 32.756 -10.940 1.00 26.31 344 GLN B N 1
ATOM 4526 C CA . GLN B 1 324 ? 20.489 31.393 -10.411 1.00 24.41 344 GLN B CA 1
ATOM 4527 C C . GLN B 1 324 ? 19.204 30.608 -10.644 1.00 26.59 344 GLN B C 1
ATOM 4528 O O . GLN B 1 324 ? 19.179 29.406 -10.401 1.00 25.32 344 GLN B O 1
ATOM 4534 N N . SER B 1 325 ? 18.138 31.277 -11.089 1.00 24.38 345 SER B N 1
ATOM 4535 C CA . SER B 1 325 ? 16.858 30.623 -11.324 1.00 24.61 345 SER B CA 1
ATOM 4536 C C . SER B 1 325 ? 16.987 29.475 -12.276 1.00 27.90 345 SER B C 1
ATOM 4537 O O . SER B 1 325 ? 17.730 29.555 -13.262 1.00 26.92 345 SER B O 1
ATOM 4540 N N . VAL B 1 326 ? 16.283 28.391 -11.961 1.00 23.97 346 VAL B N 1
ATOM 4541 C CA . VAL B 1 326 ? 16.196 27.246 -12.871 1.00 23.93 346 VAL B CA 1
ATOM 4542 C C . VAL B 1 326 ? 14.710 27.072 -13.231 1.00 27.01 346 VAL B C 1
ATOM 4543 O O . VAL B 1 326 ? 13.844 27.416 -12.425 1.00 23.79 346 VAL B O 1
ATOM 4547 N N . ASP B 1 327 ? 14.424 26.648 -14.457 1.00 26.54 347 ASP B N 1
ATOM 4548 C CA . ASP B 1 327 ? 13.076 26.600 -14.995 1.00 28.13 347 ASP B CA 1
ATOM 4549 C C . ASP B 1 327 ? 12.076 25.771 -14.117 1.00 35.42 347 ASP B C 1
ATOM 4550 O O . ASP B 1 327 ? 11.114 26.354 -13.593 1.00 38.72 347 ASP B O 1
ATOM 4555 N N . LEU B 1 328 ? 12.283 24.469 -13.948 1.00 29.00 348 LEU B N 1
ATOM 4556 C CA . LEU B 1 328 ? 11.420 23.597 -13.105 1.00 28.09 348 LEU B CA 1
ATOM 4557 C C . LEU B 1 328 ? 9.905 23.796 -13.350 1.00 31.71 348 LEU B C 1
ATOM 4558 O O . LEU B 1 328 ? 9.122 24.026 -12.411 1.00 30.88 348 LEU B O 1
ATOM 4563 N N . SER B 1 329 ? 9.516 23.785 -14.626 1.00 29.00 349 SER B N 1
ATOM 4564 C CA . SER B 1 329 ? 8.116 24.004 -14.999 1.00 28.37 349 SER B CA 1
ATOM 4565 C C . SER B 1 329 ? 7.612 23.010 -16.028 1.00 31.81 349 SER B C 1
ATOM 4566 O O . SER B 1 329 ? 8.408 22.400 -16.745 1.00 31.13 349 SER B O 1
ATOM 4569 N N . GLN B 1 330 ? 6.289 22.789 -16.049 1.00 28.12 350 GLN B N 1
ATOM 4570 C CA . GLN B 1 330 ? 5.688 21.831 -16.986 1.00 27.33 350 GLN B CA 1
ATOM 4571 C C . GLN B 1 330 ? 4.343 22.356 -17.472 1.00 27.35 350 GLN B C 1
ATOM 4572 O O . GLN B 1 330 ? 3.511 22.755 -16.653 1.00 25.53 350 GLN B O 1
ATOM 4578 N N . ALA B 1 331 ? 4.124 22.335 -18.794 1.00 23.52 351 ALA B N 1
ATOM 4579 C CA . ALA B 1 331 ? 2.834 22.678 -19.385 1.00 23.35 351 ALA B CA 1
ATOM 4580 C C . ALA B 1 331 ? 1.916 21.472 -19.082 1.00 27.96 351 ALA B C 1
ATOM 4581 O O . ALA B 1 331 ? 2.345 20.313 -19.158 1.00 26.97 351 ALA B O 1
ATOM 4583 N N . GLU B 1 332 ? 0.684 21.751 -18.666 1.00 24.69 352 GLU B N 1
ATOM 4584 C CA . GLU B 1 332 ? -0.264 20.702 -18.324 1.00 24.40 352 GLU B CA 1
ATOM 4585 C C . GLU B 1 332 ? -1.511 20.834 -19.169 1.00 27.79 352 GLU B C 1
ATOM 4586 O O . GLU B 1 332 ? -1.757 21.885 -19.763 1.00 25.42 352 GLU B O 1
ATOM 4592 N N . ASP B 1 333 ? -2.303 19.769 -19.203 1.00 25.68 353 ASP B N 1
ATOM 4593 C CA . ASP B 1 333 ? -3.539 19.715 -19.967 1.00 27.17 353 ASP B CA 1
ATOM 4594 C C . ASP B 1 333 ? -4.673 20.472 -19.286 1.00 30.25 353 ASP B C 1
ATOM 4595 O O . ASP B 1 333 ? -4.763 20.490 -18.061 1.00 29.39 353 ASP B O 1
ATOM 4600 N N . ILE B 1 334 ? -5.538 21.105 -20.080 1.00 26.33 354 ILE B N 1
ATOM 4601 C CA . ILE B 1 334 ? -6.712 21.813 -19.575 1.00 25.61 354 ILE B CA 1
ATOM 4602 C C . ILE B 1 334 ? -7.902 21.631 -20.505 1.00 27.21 354 ILE B C 1
ATOM 4603 O O . ILE B 1 334 ? -7.739 21.211 -21.649 1.00 25.33 354 ILE B O 1
ATOM 4608 N N . ILE B 1 335 ? -9.095 21.970 -20.014 1.00 23.65 355 ILE B N 1
ATOM 4609 C CA . ILE B 1 335 ? -10.337 21.954 -20.786 1.00 24.71 355 ILE B CA 1
ATOM 4610 C C . ILE B 1 335 ? -10.804 23.412 -20.787 1.00 27.13 355 ILE B C 1
ATOM 4611 O O . ILE B 1 335 ? -11.040 23.980 -19.725 1.00 23.80 355 ILE B O 1
ATOM 4616 N N . ILE B 1 336 ? -10.872 24.025 -21.958 1.00 23.73 356 ILE B N 1
ATOM 4617 C CA . ILE B 1 336 ? -11.293 25.418 -22.043 1.00 24.06 356 ILE B CA 1
ATOM 4618 C C . ILE B 1 336 ? -12.795 25.470 -22.298 1.00 27.65 356 ILE B C 1
ATOM 4619 O O . ILE B 1 336 ? -13.274 24.840 -23.229 1.00 27.72 356 ILE B O 1
ATOM 4624 N N . GLY B 1 337 ? -13.516 26.214 -21.472 1.00 25.10 357 GLY B N 1
ATOM 4625 C CA . GLY B 1 337 ? -14.957 26.349 -21.636 1.00 26.94 357 GLY B CA 1
ATOM 4626 C C . GLY B 1 337 ? -15.721 26.203 -20.349 1.00 32.61 357 GLY B C 1
ATOM 4627 O O . GLY B 1 337 ? -15.113 26.170 -19.283 1.00 30.72 357 GLY B O 1
ATOM 4628 N N . GLN B 1 338 ? -17.070 26.179 -20.443 1.00 34.01 358 GLN B N 1
ATOM 4629 C CA . GLN B 1 338 ? -17.961 26.067 -19.275 1.00 35.48 358 GLN B CA 1
ATOM 4630 C C . GLN B 1 338 ? -17.821 24.690 -18.651 1.00 41.23 358 GLN B C 1
ATOM 4631 O O . GLN B 1 338 ? -17.609 23.700 -19.371 1.00 38.94 358 GLN B O 1
ATOM 4637 N N . GLY B 1 339 ? -17.976 24.646 -17.320 1.00 40.42 359 GLY B N 1
ATOM 4638 C CA . GLY B 1 339 ? -17.901 23.420 -16.528 1.00 61.65 359 GLY B CA 1
ATOM 4639 C C . GLY B 1 339 ? -19.244 22.740 -16.365 1.00 88.85 359 GLY B C 1
ATOM 4640 O O . GLY B 1 339 ? -20.278 23.407 -16.283 1.00 57.41 359 GLY B O 1
#

Radius of gyration: 30.53 Å; Cα contacts (8 Å, |Δi|>4): 1240; chains: 2; bounding box: 75×94×64 Å

Sequence (598 aa):
EADDGFIVTSNISPDSQTSDPITKAVRETIIQPQKDNLIEQILKDLAALTDRDLAEQKRKEIEEEKEKDKTLSTFFGNPANREFIDKALEKPELKKKLESIEIAGYKNVHNTFSAASGYPGGFKPVQWENHVSASDLRATVVKNDAGDELCTLNETTVKTKPFTLAKQDGTQVQISSYREIDFPIKLDQADGSMHLSSMVALKADGTKPSKDKAVYFTAHYEEGPNGKPQLKEISSPKPLKFAGTGDDAIAYIEHGGEIYTLAVTRGKYKEMMKEVELNQGQSVDLSQAEDIIIGQGQEADDGFIVTSQSTPSMSALSSQTSDPITKAVRETIIQPQKDNLIEQILKDLAALTDRDLAEQKRKEIEEEKEKDKTLSTFFGNPANREFIDKALEKPELKKKLESIEIAGYKNVHNTFSAASGYPGGFKPVQWENHVSASDLRATVVKNDAGDELCTLNETTVKTKPFTLAKQDGTQVQISSYREIDFPIKLDQADGSMHLSSMVALKADGTKPSKDKAVYFTAHYEEGPNGKPQLKEISSPKPLKFAGTGDDAIAYIEHGGEIYTLAVTRGKYKEMMKEVELNQGQSVDLSQAEDIIIGQG

Solvent-accessible surface area: 28150 Å² total; per-residue (Å²): 129,1,64,4,9,51,3,15,60,77,196,87,39,17,59,53,115,112,10,32,16,6,0,35,3,1,27,45,13,0,8,18,28,8,2,69,32,0,6,93,7,0,21,97,30,6,77,88,48,139,73,125,123,64,2,108,108,13,111,41,72,0,55,116,27,73,162,177,46,146,26,2,72,102,6,28,63,58,98,64,3,141,101,23,14,59,111,0,13,100,57,89,83,1,36,132,68,2,27,68,47,0,38,49,5,1,73,49,2,34,89,0,2,18,29,104,59,25,17,53,49,4,17,120,72,11,137,30,129,124,80,150,100,27,112,59,42,86,30,12,74,5,113,14,120,86,40,80,63,0,4,61,1,54,4,33,31,30,118,129,91,24,6,1,2,44,38,128,117,46,66,72,27,74,1,50,16,17,10,51,4,91,0,26,35,153,14,123,77,16,64,0,12,0,2,1,1,0,1,0,15,85,22,86,23,62,62,3,57,135,103,119,2,0,18,0,4,0,2,0,14,88,13,138,110,9,54,4,51,0,39,0,2,3,0,0,11,8,0,52,0,6,15,108,37,107,93,7,3,0,8,1,42,5,56,41,94,8,6,2,2,1,0,16,54,15,32,1,79,89,0,7,121,9,0,90,111,30,148,18,47,12,25,46,18,22,44,36,60,130,34,69,110,26,150,41,158,127,1,66,4,9,50,8,20,35,78,62,54,2,66,14,7,60,43,21,80,161,130,138,22,28,26,6,0,116,14,1,36,106,42,0,8,18,28,8,2,71,33,0,5,93,5,1,22,100,29,6,77,89,50,139,73,110,117,65,2,111,107,14,122,48,72,0,56,114,26,73,161,176,47,145,27,3,74,102,6,27,62,59,98,65,3,143,102,21,13,60,113,0,11,101,56,83,82,0,37,148,84,2,28,72,49,0,40,48,5,1,70,88,5,32,99,82,18,23,3,88,71,15,19,3,29,3,16,76,74,12,136,32,130,130,94,140,56,123,58,70,26,102,13,12,76,6,116,15,104,85,40,80,59,0,4,54,0,51,3,40,34,32,112,126,91,23,7,17,2,44,40,130,115,47,65,109,26,78,1,49,16,17,10,50,4,90,0,24,38,150,14,125,77,16,63,0,12,0,3,1,2,0,1,0,16,86,23,86,22,62,62,3,57,137,104,115,2,0,18,0,4,0,2,0,15,87,13,136,109,8,54,4,48,0,43,0,2,3,0,0,10,8,0,52,2,6,14,113,35,104,92,7,3,0,8,2,43,4,56,40,94,9,6,2,1,1,0,16,62,14,31,1,76,90,0,6,121,7,0,88,113,28,150,18,47,10,26,40,17,23,46,46,59,131,33,110,110,29,165,99

B-factor: mean 37.63, std 15.19, range [16.16, 113.59]

Organism: Rickettsia rickettsii (strain Iowa) (NCBI:txid452659)